Protein AF-0000000087791795 (afdb_homodimer)

InterPro domains:
  IPR029010 ThuA-like domain [PF06283] (8-247)
  IPR029062 Class I glutamine amidotransferase-like [G3DSA:3.40.50.880] (2-251)
  IPR029062 Class I glutamine amidotransferase-like [SSF52317] (6-250)

Organism: NCBI:txid1960156

Nearest PDB structures (foldseek):
  1t0b-assembly2_E  TM=9.431E-01  e=1.226E-26  Geobacillus stearothermophilus
  3nva-assembly1_A  TM=4.787E-01  e=1.643E-03  Saccharolobus solfataricus
  4lda-assembly8_H  TM=5.177E-01  e=7.058E-01  Pseudomonas aeruginosa PAO1
  5b3j-assembly2_B  TM=4.449E-01  e=7.588E+00  Xenopus laevis
  1t0b-assembly2_E  TM=9.426E-01  e=1.366E-26  Geobacillus stearothermophilus

Solvent-accessible surface area (backbone atoms only — not comparable to full-atom values): 25052 Å² total; per-residue (Å²): 125,84,81,70,76,51,46,28,32,38,24,33,22,58,67,65,82,77,38,46,50,90,78,30,74,63,40,66,34,39,48,48,23,50,49,41,33,61,74,32,68,64,51,26,46,48,44,72,38,29,49,84,36,77,73,43,50,56,48,70,74,60,54,72,71,37,33,30,40,33,35,41,37,73,88,58,36,82,69,56,49,70,66,53,21,48,44,52,25,46,39,20,23,70,70,31,27,7,37,32,41,26,30,54,15,42,62,20,55,45,40,25,55,53,58,70,30,70,35,32,28,30,28,7,30,40,75,53,88,79,40,34,51,34,39,36,32,59,32,30,66,84,40,69,47,30,61,94,58,70,66,48,73,45,69,56,33,65,46,58,21,32,29,45,34,61,55,66,43,38,39,59,40,27,28,35,37,28,73,90,81,64,36,28,25,83,35,20,35,29,40,61,33,45,52,59,46,42,84,82,54,45,65,35,76,38,100,74,36,48,22,66,63,25,41,9,29,34,42,42,36,40,74,54,53,66,82,46,72,44,70,71,35,67,68,52,44,50,36,52,49,30,39,52,31,46,28,53,72,67,101,126,84,84,71,76,49,47,28,32,37,24,33,23,56,67,64,83,77,38,43,51,91,80,30,73,62,40,68,35,41,48,47,23,50,50,41,32,62,74,32,68,65,51,26,45,47,43,73,36,30,50,84,38,76,74,42,50,57,48,70,73,61,53,70,72,36,34,31,39,33,35,42,37,71,88,57,34,82,70,56,49,71,68,52,22,48,43,52,25,48,37,21,23,71,69,32,27,8,38,32,41,27,31,54,14,41,62,20,56,44,40,24,57,53,58,68,31,70,35,31,30,30,29,6,31,41,76,50,89,81,39,34,50,36,40,36,32,58,32,31,65,84,40,68,47,32,62,94,58,69,66,48,73,44,70,56,34,65,46,57,20,32,29,43,34,62,56,66,44,40,39,61,41,27,27,34,37,28,74,89,82,64,36,28,26,83,35,20,35,31,40,58,32,46,50,57,46,42,85,82,52,44,64,35,78,38,100,74,36,48,21,64,63,26,41,9,29,35,42,44,36,41,75,54,51,64,81,45,70,44,71,72,36,67,68,54,44,50,37,52,49,30,40,51,30,47,29,53,71,68,103

Foldseek 3Di:
DPPPQAAEEEEEEQQDPPQDCVQVVPAPSVLLQVLLCVVCVRSYHYDYFHCPDDLRRDDLVVLVVHQEYEYEYDDCQVVNDLVRLVSLLCCQAPVQREYEYEAQSLCHSNNCSNQVWRQDQPVDKDQDVQAFKKWKQFPCCPDLLNDPHHTDIDGHWIDGADPTRGPPFPDQGMKIATPVVGGIDSQKTKHAHHPQFQPPDDDDDDPPDDRGGGSFIYIYGHTDDSHDNQSVDPNNSSSVNSSSCVRSVND/DPPPQAAEEEEEEQQDPPQDCVQVVPAPSVLLQVLLCVVCVRSYHYDYFHCPDDLRRDDLVVLVVHQEYEYEYDDCQVVNDLVRLVSLLCCQAPVQREYEYEANSLCHSNNCSNQVWRQDLPVDKDQDVQAFKKWKQFPDCPDLLNDPHHTDIDGHWIDGADPTRGPPFPDQGMKIATVVVGGIDSQKTKHAHHPFFQPPDDDDDDPDDDRGGGSFIYIYGHTDDSHDNQSVDPNNSSSVNSSSCVRSVND

pLDDT: mean 95.12, std 8.07, range [33.69, 98.94]

Sequence (502 aa):
MQNQSPIRVLVWDENPAHAPKTLYPTSLNGAIAGALNSLGQGKIVADVANLDDENQGITAEKLKNYDVLLWWGHARHDEVNDEIAQIVKNAVHNDGLGFIPLHSGHYSKTYAAVLEATGHLKGGWREIEGFEREEITVCAPKHPIAEGIEDFVLETEEMYGSPFGAPPFQTLVFQSYFPHGGEYFPCGFTVTVGRGIDAEFTSGGGKGANQGEGAGRVFYFRPGHETVGTYFHPTVQKIIVNAVNWCARRAMQNQSPIRVLVWDENPAHAPKTLYPTSLNGAIAGALNSLGQGKIVADVANLDDENQGITAEKLKNYDVLLWWGHARHDEVNDEIAQIVKNAVHNDGLGFIPLHSGHYSKTYAAVLEATGHLKGGWREIEGFEREEITVCAPKHPIAEGIEDFVLETEEMYGSPFGAPPFQTLVFQSYFPHGGEYFPCGFTVTVGRGIDAEFTSGGGKGANQGEGAGRVFYFRPGHETVGTYFHPTVQKIIVNAVNWCARRA

Structure (mmCIF, N/CA/C/O backbone):
data_AF-0000000087791795-model_v1
#
loop_
_entity.id
_entity.type
_entity.pdbx_description
1 polymer 'Trehalose utilization protein'
#
loop_
_atom_site.group_PDB
_atom_site.id
_atom_site.type_symbol
_atom_site.label_atom_id
_atom_site.label_alt_id
_atom_site.label_comp_id
_atom_site.label_asym_id
_atom_site.label_entity_id
_atom_site.label_seq_id
_atom_site.pdbx_PDB_ins_code
_atom_site.Cartn_x
_atom_site.Cartn_y
_atom_site.Cartn_z
_atom_site.occupancy
_atom_site.B_iso_or_equiv
_atom_site.auth_seq_id
_atom_site.auth_comp_id
_atom_site.auth_asym_id
_atom_site.auth_atom_id
_atom_site.pdbx_PDB_model_num
ATOM 1 N N . MET A 1 1 ? -30.312 25.609 -0.42 1 33.91 1 MET A N 1
ATOM 2 C CA . MET A 1 1 ? -29.031 24.906 -0.382 1 33.91 1 MET A CA 1
ATOM 3 C C . MET A 1 1 ? -28.547 24.734 1.054 1 33.91 1 MET A C 1
ATOM 5 O O . MET A 1 1 ? -28.359 25.719 1.775 1 33.91 1 MET A O 1
ATOM 9 N N . GLN A 1 2 ? -28.969 23.859 1.862 1 41.34 2 GLN A N 1
ATOM 10 C CA . GLN A 1 2 ? -28.922 23.844 3.32 1 41.34 2 GLN A CA 1
ATOM 11 C C . GLN A 1 2 ? -27.547 24.25 3.826 1 41.34 2 GLN A C 1
ATOM 13 O O . GLN A 1 2 ? -26.531 23.812 3.289 1 41.34 2 GLN A O 1
ATOM 18 N N . ASN A 1 3 ? -27.312 25.438 4.324 1 50.28 3 ASN A N 1
ATOM 19 C CA . ASN A 1 3 ? -26.141 26.219 4.715 1 50.28 3 ASN A CA 1
ATOM 20 C C . ASN A 1 3 ? -25.188 25.422 5.598 1 50.28 3 ASN A C 1
ATOM 22 O O . ASN A 1 3 ? -25.375 25.359 6.816 1 50.28 3 ASN A O 1
ATOM 26 N N . GLN A 1 4 ? -24.641 24.266 5.102 1 72.94 4 GLN A N 1
ATOM 27 C CA . GLN A 1 4 ? -23.766 23.422 5.906 1 72.94 4 GLN A CA 1
ATOM 28 C C . GLN A 1 4 ? -22.609 24.219 6.496 1 72.94 4 GLN A C 1
ATOM 30 O O . GLN A 1 4 ? -22.062 25.094 5.832 1 72.94 4 GLN A O 1
ATOM 35 N N . SER A 1 5 ? -22.484 24.281 7.848 1 90.94 5 SER A N 1
ATOM 36 C CA . SER A 1 5 ? -21.391 24.938 8.562 1 90.94 5 SER A CA 1
ATOM 37 C C . SER A 1 5 ? -20.047 24.594 7.949 1 90.94 5 SER A C 1
ATOM 39 O O . SER A 1 5 ? -19.859 23.5 7.41 1 90.94 5 SER A O 1
ATOM 41 N N . PRO A 1 6 ? -19.234 25.594 7.797 1 97.38 6 PRO A N 1
ATOM 42 C CA . PRO A 1 6 ? -17.906 25.328 7.223 1 97.38 6 PRO A CA 1
ATOM 43 C C . PRO A 1 6 ? -17.156 24.234 7.949 1 97.38 6 PRO A C 1
ATOM 45 O O . PRO A 1 6 ? -17.406 23.984 9.133 1 97.38 6 PRO A O 1
ATOM 48 N N . ILE A 1 7 ? -16.328 23.547 7.195 1 98.69 7 ILE A N 1
ATOM 49 C CA . ILE A 1 7 ? -15.375 22.625 7.82 1 98.69 7 ILE A CA 1
ATOM 50 C C . ILE A 1 7 ? -14.312 23.422 8.578 1 98.69 7 ILE A C 1
ATOM 52 O O . ILE A 1 7 ? -13.648 24.281 8.008 1 98.69 7 ILE A O 1
ATOM 56 N N . ARG A 1 8 ? -14.211 23.156 9.828 1 98.88 8 ARG A N 1
ATOM 57 C CA . ARG A 1 8 ? -13.195 23.812 10.656 1 98.88 8 ARG A CA 1
ATOM 58 C C . ARG A 1 8 ? -11.93 22.969 10.742 1 98.88 8 ARG A C 1
ATOM 60 O O . ARG A 1 8 ? -11.984 21.797 11.148 1 98.88 8 ARG A O 1
ATOM 67 N N . VAL A 1 9 ? -10.805 23.594 10.352 1 98.94 9 VAL A N 1
ATOM 68 C CA . VAL A 1 9 ? -9.539 22.875 10.273 1 98.94 9 VAL A CA 1
ATOM 69 C C . VAL A 1 9 ? -8.516 23.531 11.203 1 98.94 9 VAL A C 1
ATOM 71 O O . VAL A 1 9 ? -8.43 24.75 11.281 1 98.94 9 VAL A O 1
ATOM 74 N N . LEU A 1 10 ? -7.836 22.719 11.961 1 98.94 10 LEU A N 1
ATOM 75 C CA . LEU A 1 10 ? -6.668 23.188 12.711 1 98.94 10 LEU A CA 1
ATOM 76 C C . LEU A 1 10 ? -5.383 22.656 12.086 1 98.94 10 LEU A C 1
ATOM 78 O O . LEU A 1 10 ? -5.215 21.438 11.938 1 98.94 10 LEU A O 1
ATOM 82 N N . VAL A 1 11 ? -4.52 23.562 11.672 1 98.81 11 VAL A N 1
ATOM 83 C CA . VAL A 1 11 ? -3.217 23.172 11.141 1 98.81 11 VAL A CA 1
ATOM 84 C C . VAL A 1 11 ? -2.154 23.344 12.227 1 98.81 11 VAL A C 1
ATOM 86 O O . VAL A 1 11 ? -1.752 24.469 12.547 1 98.81 11 VAL A O 1
ATOM 89 N N . TRP A 1 12 ? -1.739 22.172 12.766 1 98.38 12 TRP A N 1
ATOM 90 C CA . TRP A 1 12 ? -0.792 22.078 13.875 1 98.38 12 TRP A CA 1
ATOM 91 C C . TRP A 1 12 ? 0.621 21.812 13.359 1 98.38 12 TRP A C 1
ATOM 93 O O . TRP A 1 12 ? 0.815 21.031 12.43 1 98.38 12 TRP A O 1
ATOM 103 N N . ASP A 1 13 ? 1.571 22.531 13.891 1 95 13 ASP A N 1
ATOM 104 C CA . ASP A 1 13 ? 2.934 22.438 13.383 1 95 13 ASP A CA 1
ATOM 105 C C . ASP A 1 13 ? 3.957 22.547 14.508 1 95 13 ASP A C 1
ATOM 107 O O . ASP A 1 13 ? 3.658 23.094 15.57 1 95 13 ASP A O 1
ATOM 111 N N . GLU A 1 14 ? 5.152 22 14.273 1 93.38 14 GLU A N 1
ATOM 112 C CA . GLU A 1 14 ? 6.207 22.062 15.273 1 93.38 14 GLU A CA 1
ATOM 113 C C . GLU A 1 14 ? 6.879 23.438 15.289 1 93.38 14 GLU A C 1
ATOM 115 O O . GLU A 1 14 ? 7.625 23.75 16.219 1 93.38 14 GLU A O 1
ATOM 120 N N . ASN A 1 15 ? 6.52 24.297 14.297 1 88.5 15 ASN A N 1
ATOM 121 C CA . ASN A 1 15 ? 7.18 25.578 14.094 1 88.5 15 ASN A CA 1
ATOM 122 C C . ASN A 1 15 ? 8.68 25.422 13.883 1 88.5 15 ASN A C 1
ATOM 124 O O . ASN A 1 15 ? 9.484 25.938 14.664 1 88.5 15 ASN A O 1
ATOM 128 N N . PRO A 1 16 ? 8.945 24.797 12.727 1 86.69 16 PRO A N 1
ATOM 129 C CA . PRO A 1 16 ? 10.352 24.438 12.516 1 86.69 16 PRO A CA 1
ATOM 130 C C . PRO A 1 16 ? 11.25 25.656 12.359 1 86.69 16 PRO A C 1
ATOM 132 O O . PRO A 1 16 ? 11.008 26.5 11.492 1 86.69 16 PRO A O 1
ATOM 135 N N . ALA A 1 17 ? 12.289 25.688 13.086 1 81.38 17 ALA A N 1
ATOM 136 C CA . ALA A 1 17 ? 13.242 26.797 13.055 1 81.38 17 ALA A CA 1
ATOM 137 C C . ALA A 1 17 ? 13.969 26.859 11.719 1 81.38 17 ALA A C 1
ATOM 139 O O . ALA A 1 17 ? 14.367 27.938 11.266 1 81.38 17 ALA A O 1
ATOM 140 N N . HIS A 1 18 ? 14.055 25.781 11.055 1 80.88 18 HIS A N 1
ATOM 141 C CA . HIS A 1 18 ? 14.867 25.703 9.852 1 80.88 18 HIS A CA 1
ATOM 142 C C . HIS A 1 18 ? 14.039 26 8.602 1 80.88 18 HIS A C 1
ATOM 144 O O . HIS A 1 18 ? 14.57 26.031 7.492 1 80.88 18 HIS A O 1
ATOM 150 N N . ALA A 1 19 ? 12.789 26.234 8.812 1 85.5 19 ALA A N 1
ATOM 151 C CA . ALA A 1 19 ? 12.008 26.688 7.66 1 85.5 19 ALA A CA 1
ATOM 152 C C . ALA A 1 19 ? 12.375 28.125 7.289 1 85.5 19 ALA A C 1
ATOM 154 O O . ALA A 1 19 ? 12.211 29.031 8.094 1 85.5 19 ALA A O 1
ATOM 155 N N . PRO A 1 20 ? 12.844 28.266 6.047 1 88.88 20 PRO A N 1
ATOM 156 C CA . PRO A 1 20 ? 13.227 29.625 5.676 1 88.88 20 PRO A CA 1
ATOM 157 C C . PRO A 1 20 ? 12.047 30.594 5.672 1 88.88 20 PRO A C 1
ATOM 159 O O . PRO A 1 20 ? 11.047 30.344 4.992 1 88.88 20 PRO A O 1
ATOM 162 N N . LYS A 1 21 ? 12.234 31.672 6.262 1 90.94 21 LYS A N 1
ATOM 163 C CA . LYS A 1 21 ? 11.164 32.656 6.348 1 90.94 21 LYS A CA 1
ATOM 164 C C . LYS A 1 21 ? 10.922 33.312 4.996 1 90.94 21 LYS A C 1
ATOM 166 O O . LYS A 1 21 ? 9.828 33.812 4.73 1 90.94 21 LYS A O 1
ATOM 171 N N . THR A 1 22 ? 11.922 33.281 4.145 1 93.56 22 THR A N 1
ATOM 172 C CA . THR A 1 22 ?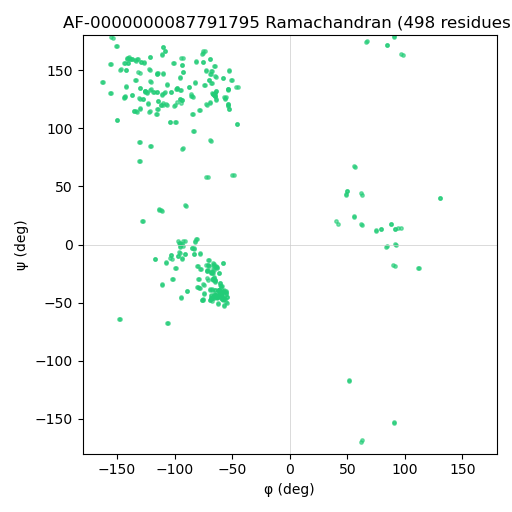 11.766 33.812 2.789 1 93.56 22 THR A CA 1
ATOM 173 C C . THR A 1 22 ? 10.781 32.969 1.994 1 93.56 22 THR A C 1
ATOM 175 O O . THR A 1 22 ? 10.078 33.469 1.117 1 93.56 22 THR A O 1
ATOM 178 N N . LEU A 1 23 ? 10.758 31.75 2.367 1 93.25 23 LEU A N 1
ATOM 179 C CA . LEU A 1 23 ? 9.859 30.812 1.692 1 93.25 23 LEU A CA 1
ATOM 180 C C . LEU A 1 23 ? 8.539 30.703 2.445 1 93.25 23 LEU A C 1
ATOM 182 O O . LEU A 1 23 ? 7.469 30.781 1.844 1 93.25 23 LEU A O 1
ATOM 186 N N . TYR A 1 24 ? 8.703 30.578 3.736 1 94.88 24 TYR A N 1
ATOM 187 C CA . TYR A 1 24 ? 7.543 30.453 4.605 1 94.88 24 TYR A CA 1
ATOM 188 C C . TYR A 1 24 ? 7.516 31.562 5.648 1 94.88 24 TYR A C 1
ATOM 190 O O . TYR A 1 24 ? 7.82 31.328 6.82 1 94.88 24 TYR A O 1
ATOM 198 N N . PRO A 1 25 ? 6.988 32.656 5.281 1 93.12 25 PRO A N 1
ATOM 199 C CA . PRO A 1 25 ? 7.012 33.781 6.211 1 93.12 25 PRO A CA 1
ATOM 200 C C . PRO A 1 25 ? 6.152 33.562 7.449 1 93.12 25 PRO A C 1
ATOM 202 O O . PRO A 1 25 ? 6.445 34.094 8.516 1 93.12 25 PRO A O 1
ATOM 205 N N . THR A 1 26 ? 5.109 32.812 7.332 1 92 26 THR A N 1
ATOM 206 C CA . THR A 1 26 ? 4.23 32.5 8.453 1 92 26 THR A CA 1
ATOM 207 C C . THR A 1 26 ? 4.293 31.031 8.805 1 92 26 THR A C 1
ATOM 209 O O . THR A 1 26 ? 3.277 30.438 9.172 1 92 26 THR A O 1
ATOM 212 N N . SER A 1 27 ? 5.469 30.359 8.555 1 92.62 27 SER A N 1
ATOM 213 C CA . SER A 1 27 ? 5.723 28.953 8.781 1 92.62 27 SER A CA 1
ATOM 214 C C . SER A 1 27 ? 4.891 28.078 7.852 1 92.62 27 SER A C 1
ATOM 216 O O . SER A 1 27 ? 4.102 28.594 7.051 1 92.62 27 SER A O 1
ATOM 218 N N . LEU A 1 28 ? 5.141 26.797 7.922 1 95.81 28 LEU A N 1
ATOM 219 C CA . LEU A 1 28 ? 4.457 25.875 7.027 1 95.81 28 LEU A CA 1
ATOM 220 C C . LEU A 1 28 ? 2.955 25.859 7.293 1 95.81 28 LEU A C 1
ATOM 222 O O . LEU A 1 28 ? 2.154 25.875 6.355 1 95.81 28 LEU A O 1
ATOM 226 N N . ASN A 1 29 ? 2.609 25.828 8.57 1 96.31 29 ASN A N 1
ATOM 227 C CA . ASN A 1 29 ? 1.183 25.766 8.875 1 96.31 29 ASN A CA 1
ATOM 228 C C . ASN A 1 29 ? 0.46 27.031 8.43 1 96.31 29 ASN A C 1
ATOM 230 O O . ASN A 1 29 ? -0.708 26.984 8.039 1 96.31 29 ASN A O 1
ATOM 234 N N . GLY A 1 30 ? 1.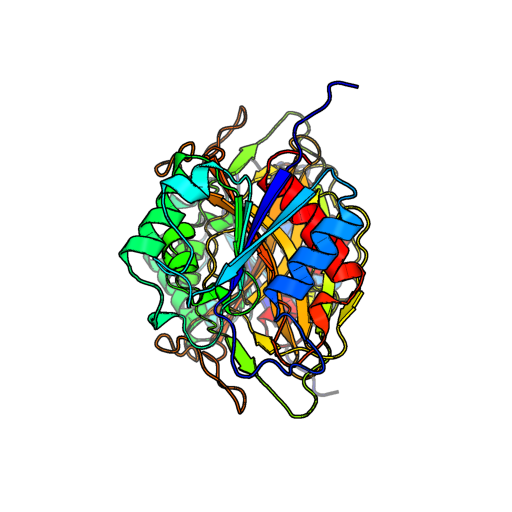128 28.203 8.445 1 96.75 30 GLY A N 1
ATOM 235 C CA . GLY A 1 30 ? 0.525 29.406 7.883 1 96.75 30 GLY A CA 1
ATOM 236 C C . GLY A 1 30 ? 0.253 29.297 6.395 1 96.75 30 GLY A C 1
ATOM 237 O O . GLY A 1 30 ? -0.804 29.703 5.918 1 96.75 30 GLY A O 1
ATOM 238 N N . ALA A 1 31 ? 1.257 28.781 5.672 1 97.31 31 ALA A N 1
ATOM 239 C CA . ALA A 1 31 ? 1.102 28.594 4.234 1 97.31 31 ALA A CA 1
ATOM 240 C C . ALA A 1 31 ? -0.053 27.641 3.93 1 97.31 31 ALA A C 1
ATOM 242 O O . ALA A 1 31 ? -0.872 27.906 3.049 1 97.31 31 ALA A O 1
ATOM 243 N N . ILE A 1 32 ? -0.182 26.578 4.68 1 98.56 32 ILE A N 1
ATOM 244 C CA . ILE A 1 32 ? -1.212 25.562 4.473 1 98.56 32 ILE A CA 1
ATOM 245 C C . ILE A 1 32 ? -2.582 26.141 4.82 1 98.56 32 ILE A C 1
ATOM 247 O O . ILE A 1 32 ? -3.527 26.016 4.035 1 98.56 32 ILE A O 1
ATOM 251 N N . ALA A 1 33 ? -2.654 26.781 5.961 1 98.75 33 ALA A N 1
ATOM 252 C CA . ALA A 1 33 ? -3.914 27.391 6.379 1 98.75 33 ALA A CA 1
ATOM 253 C C . ALA A 1 33 ? -4.355 28.469 5.395 1 98.75 33 ALA A C 1
ATOM 255 O O . ALA A 1 33 ? -5.543 28.578 5.074 1 98.75 33 ALA A O 1
ATOM 256 N N . GLY A 1 34 ? -3.379 29.266 4.984 1 98.56 34 GLY A N 1
ATOM 257 C CA . GLY A 1 34 ? -3.701 30.281 3.996 1 98.56 34 GLY A CA 1
ATOM 258 C C . GLY A 1 34 ? -4.305 29.703 2.729 1 98.56 34 GLY A C 1
ATOM 259 O O . GLY A 1 34 ? -5.301 30.219 2.219 1 98.56 34 GLY A O 1
ATOM 260 N N . ALA A 1 35 ? -3.713 28.672 2.197 1 98.69 35 ALA A N 1
ATOM 261 C CA . ALA A 1 35 ? -4.215 28.016 0.988 1 98.69 35 ALA A CA 1
ATOM 262 C C . ALA A 1 35 ? -5.609 27.453 1.212 1 98.69 35 ALA A C 1
ATOM 264 O O . ALA A 1 35 ? -6.492 27.594 0.362 1 98.69 35 ALA A O 1
ATOM 265 N N . LEU A 1 36 ? -5.824 26.781 2.381 1 98.88 36 LEU A N 1
ATOM 266 C CA . LEU A 1 36 ? -7.125 26.188 2.703 1 98.88 36 LEU A CA 1
ATOM 267 C C . LEU A 1 36 ? -8.203 27.281 2.773 1 98.88 36 LEU A C 1
ATOM 269 O O . LEU A 1 36 ? -9.305 27.094 2.264 1 98.88 36 LEU A O 1
ATOM 273 N N . ASN A 1 37 ? -7.871 28.375 3.393 1 98.75 37 ASN A N 1
ATOM 274 C CA . ASN A 1 37 ? -8.828 29.469 3.512 1 98.75 37 ASN A CA 1
ATOM 275 C C . ASN A 1 37 ? -9.148 30.078 2.15 1 98.75 37 ASN A C 1
ATOM 277 O O . ASN A 1 37 ? -10.312 30.375 1.858 1 98.75 37 ASN A O 1
ATOM 281 N N . SER A 1 38 ? -8.133 30.25 1.352 1 98.5 38 SER A N 1
ATOM 282 C CA . SER A 1 38 ? -8.32 30.844 0.029 1 98.5 38 SER A CA 1
ATOM 283 C C . SER A 1 38 ? -9.117 29.906 -0.88 1 98.5 38 SER A C 1
ATOM 285 O O . SER A 1 38 ? -10.117 30.312 -1.471 1 98.5 38 SER A O 1
ATOM 287 N N . LEU A 1 39 ? -8.766 28.688 -0.947 1 98.19 39 LEU A N 1
ATOM 288 C CA . LEU A 1 39 ? -9.375 27.734 -1.867 1 98.19 39 LEU A CA 1
ATOM 289 C C . LEU A 1 39 ? -10.719 27.25 -1.335 1 98.19 39 LEU A C 1
ATOM 291 O O . LEU A 1 39 ? -11.586 26.844 -2.111 1 98.19 39 LEU A O 1
ATOM 295 N N . GLY A 1 40 ? -10.836 27.234 -0.005 1 97.44 40 GLY A N 1
ATOM 296 C CA . GLY A 1 40 ? -12.07 26.797 0.614 1 97.44 40 GLY A CA 1
ATOM 297 C C . GLY A 1 40 ? -13.211 27.781 0.447 1 97.44 40 GLY A C 1
ATOM 298 O O . GLY A 1 40 ? -14.383 27.406 0.588 1 97.44 40 GLY A O 1
ATOM 299 N N . GLN A 1 41 ? -12.906 29.016 0.2 1 96.12 41 GLN A N 1
ATOM 300 C CA . GLN A 1 41 ? -13.883 30.062 -0.099 1 96.12 41 GLN A CA 1
ATOM 301 C C . GLN A 1 41 ? -15.016 30.062 0.925 1 96.12 41 GLN A C 1
ATOM 303 O O . GLN A 1 41 ? -16.188 30.078 0.559 1 96.12 41 GLN A O 1
ATOM 308 N N . GLY A 1 42 ? -14.664 29.922 2.139 1 95.44 42 GLY A N 1
ATOM 309 C CA . GLY A 1 42 ? -15.633 30 3.221 1 95.44 42 GLY A CA 1
ATOM 310 C C . GLY A 1 42 ? -16.219 28.656 3.588 1 95.44 42 GLY A C 1
ATOM 311 O O . GLY A 1 42 ? -16.828 28.5 4.645 1 95.44 42 GLY A O 1
ATOM 312 N N . LYS A 1 43 ? -16.109 27.75 2.754 1 97.31 43 LYS A N 1
ATOM 313 C CA . LYS A 1 43 ? -16.578 26.391 3.059 1 97.31 43 LYS A CA 1
ATOM 314 C C . LYS A 1 43 ? -15.594 25.656 3.961 1 97.31 43 LYS A C 1
ATOM 316 O O . LYS A 1 43 ? -15.938 24.641 4.57 1 97.31 43 LYS A O 1
ATOM 321 N N . ILE A 1 44 ? -14.344 26.094 3.984 1 98.69 44 ILE A N 1
ATOM 322 C CA . ILE A 1 44 ? -13.281 25.656 4.883 1 98.69 44 ILE A CA 1
ATOM 323 C C . ILE A 1 44 ? -12.703 26.859 5.625 1 98.69 44 ILE A C 1
ATOM 325 O O . ILE A 1 44 ? -12.438 27.906 5.016 1 98.69 44 ILE A O 1
ATOM 329 N N . VAL A 1 45 ? -12.594 26.75 6.891 1 98.75 45 VAL A N 1
ATOM 330 C CA . VAL A 1 45 ? -11.938 27.75 7.727 1 98.75 45 VAL A CA 1
ATOM 331 C C . VAL A 1 45 ? -10.812 27.109 8.531 1 98.75 45 VAL A C 1
ATOM 333 O O . VAL A 1 45 ? -11.055 26.188 9.32 1 98.75 45 VAL A O 1
ATOM 336 N N . ALA A 1 46 ? -9.617 27.641 8.305 1 98.81 46 ALA A N 1
ATOM 337 C CA . ALA A 1 46 ? -8.445 27 8.906 1 98.81 46 ALA A CA 1
ATOM 338 C C . ALA A 1 46 ? -7.738 27.953 9.867 1 98.81 46 ALA A C 1
ATOM 340 O O . ALA A 1 46 ? -7.5 29.109 9.531 1 98.81 46 ALA A O 1
ATOM 341 N N . ASP A 1 47 ? -7.457 27.453 11.016 1 98.69 47 ASP A N 1
ATOM 342 C CA . ASP A 1 47 ? -6.633 28.109 12.023 1 98.69 47 ASP A CA 1
ATOM 343 C C . ASP A 1 47 ? -5.289 27.406 12.18 1 98.69 47 ASP A C 1
ATOM 345 O O . ASP A 1 47 ? -5.07 26.344 11.602 1 98.69 47 ASP A O 1
ATOM 349 N N . VAL A 1 48 ? -4.398 28.078 12.938 1 98.19 48 VAL A N 1
ATOM 350 C CA . VAL A 1 48 ? -3.076 27.484 13.133 1 98.19 48 VAL A CA 1
ATOM 351 C C . VAL A 1 48 ? -2.818 27.297 14.625 1 98.19 48 VAL A C 1
ATOM 353 O O . VAL A 1 48 ? -3.418 27.969 15.461 1 98.19 48 VAL A O 1
ATOM 356 N N . ALA A 1 49 ? -2.021 26.312 14.977 1 98.06 49 ALA A N 1
ATOM 357 C CA . ALA A 1 49 ? -1.46 26.078 16.297 1 98.06 49 ALA A CA 1
ATOM 358 C C . ALA A 1 49 ? -0.018 25.594 16.203 1 98.06 49 ALA A C 1
ATOM 360 O O . ALA A 1 49 ? 0.392 25.031 15.18 1 98.06 49 ALA A O 1
ATOM 361 N N . ASN A 1 50 ? 0.716 25.828 17.312 1 96.5 50 ASN A N 1
ATOM 362 C CA . ASN A 1 50 ? 2.125 25.453 17.328 1 96.5 50 ASN A CA 1
ATOM 363 C C . ASN A 1 50 ? 2.49 24.734 18.625 1 96.5 50 ASN A C 1
ATOM 365 O O . ASN A 1 50 ? 1.831 24.922 19.656 1 96.5 50 ASN A O 1
ATOM 369 N N . LEU A 1 51 ? 3.607 23.969 18.547 1 95.75 51 LEU A N 1
ATOM 370 C CA . LEU A 1 51 ? 4.129 23.281 19.703 1 95.75 51 LEU A CA 1
ATOM 371 C C . LEU A 1 51 ? 4.52 24.266 20.797 1 95.75 51 LEU A C 1
ATOM 373 O O . LEU A 1 51 ? 4.496 23.938 21.984 1 95.75 51 LEU A O 1
ATOM 377 N N . ASP A 1 52 ? 4.812 25.469 20.422 1 94.88 52 ASP A N 1
ATOM 378 C CA . ASP A 1 52 ? 5.285 26.484 21.359 1 94.88 52 ASP A CA 1
ATOM 379 C C . ASP A 1 52 ? 4.117 27.156 22.078 1 94.88 52 ASP A C 1
ATOM 381 O O . ASP A 1 52 ? 4.32 27.891 23.047 1 94.88 52 ASP A O 1
ATOM 385 N N . ASP A 1 53 ? 2.93 26.891 21.688 1 96.81 53 ASP A N 1
ATOM 386 C CA . ASP A 1 53 ? 1.749 27.484 22.312 1 96.81 53 ASP A CA 1
ATOM 387 C C . ASP A 1 53 ? 1.453 26.828 23.656 1 96.81 53 ASP A C 1
ATOM 389 O O . ASP A 1 53 ? 2.035 25.797 23.984 1 96.81 53 ASP A O 1
ATOM 393 N N . GLU A 1 54 ? 0.58 27.562 24.438 1 96.81 54 GLU A N 1
ATOM 394 C CA . GLU A 1 54 ? 0.089 26.953 25.672 1 96.81 54 GLU A CA 1
ATOM 395 C C . GLU A 1 54 ? -0.527 25.594 25.422 1 96.81 54 GLU A C 1
ATOM 397 O O . GLU A 1 54 ? -1.269 25.406 24.453 1 96.81 54 GLU A O 1
ATOM 402 N N . ASN A 1 55 ? -0.143 24.531 26.312 1 97.25 55 ASN A N 1
ATOM 403 C CA . ASN A 1 55 ? -0.58 23.156 26.141 1 97.25 55 ASN A CA 1
ATOM 404 C C . ASN A 1 55 ? -0.203 22.625 24.75 1 97.25 55 ASN A C 1
ATOM 406 O O . ASN A 1 55 ? -0.945 21.844 24.156 1 97.25 55 ASN A O 1
ATOM 410 N N . GLN A 1 56 ? 0.856 23.25 24.156 1 97.44 56 GLN A N 1
ATOM 411 C CA . GLN A 1 56 ? 1.374 22.906 22.828 1 97.44 56 GLN A CA 1
ATOM 412 C C . GLN A 1 56 ? 0.319 23.125 21.75 1 97.44 56 GLN A C 1
ATOM 414 O O . GLN A 1 56 ? 0.33 22.438 20.719 1 97.44 56 GLN A O 1
ATOM 419 N N . GLY A 1 57 ? -0.668 23.891 22.125 1 97.75 57 GLY A N 1
ATOM 420 C CA . GLY A 1 57 ? -1.682 24.312 21.172 1 97.75 57 GLY A CA 1
ATOM 421 C C . GLY A 1 57 ? -2.873 23.375 21.109 1 97.75 57 GLY A C 1
ATOM 422 O O . GLY A 1 57 ? -3.809 23.594 20.344 1 97.75 57 GLY A O 1
ATOM 423 N N . ILE A 1 58 ? -2.893 22.297 21.906 1 98.25 58 ILE A N 1
ATOM 424 C CA . ILE A 1 58 ? -3.91 21.25 21.812 1 98.25 58 ILE A CA 1
ATOM 425 C C . ILE A 1 58 ? -4.492 20.969 23.188 1 98.25 58 ILE A C 1
ATOM 427 O O . ILE A 1 58 ? -3.752 20.672 24.141 1 98.25 58 ILE A O 1
ATOM 431 N N . THR A 1 59 ? -5.805 21.062 23.312 1 98.19 59 THR A N 1
ATOM 432 C CA . THR A 1 59 ? -6.562 20.5 24.422 1 98.19 59 THR A CA 1
ATOM 433 C C . THR A 1 59 ? -7.766 19.703 23.922 1 98.19 59 THR A C 1
ATOM 435 O O . THR A 1 59 ? -8.203 19.891 22.781 1 98.19 59 THR A O 1
ATOM 438 N N . ALA A 1 60 ? -8.242 18.844 24.797 1 98.25 60 ALA A N 1
ATOM 439 C CA . ALA A 1 60 ? -9.43 18.078 24.422 1 98.25 60 ALA A CA 1
ATOM 440 C C . ALA A 1 60 ? -10.594 19 24.078 1 98.25 60 ALA A C 1
ATOM 442 O O . ALA A 1 60 ? -11.312 18.766 23.109 1 98.25 60 ALA A O 1
ATOM 443 N N . GLU A 1 61 ? -10.75 20.047 24.828 1 98.25 61 GLU A N 1
ATOM 444 C CA . GLU A 1 61 ? -11.828 21 24.609 1 98.25 61 GLU A CA 1
ATOM 445 C C . GLU A 1 61 ? -11.656 21.734 23.281 1 98.25 61 GLU A C 1
ATOM 447 O O . GLU A 1 61 ? -12.625 21.922 22.547 1 98.25 61 GLU A O 1
ATOM 452 N N . LYS A 1 62 ? -10.484 22.141 23.031 1 98.38 62 LYS A N 1
ATOM 453 C CA . LYS A 1 62 ? -10.211 22.859 21.781 1 98.38 62 LYS A CA 1
ATOM 454 C C . LYS A 1 62 ? -10.523 22 20.562 1 98.38 62 LYS A C 1
ATOM 456 O O . LYS A 1 62 ? -11.133 22.469 19.609 1 98.38 62 LYS A O 1
ATOM 461 N N . LEU A 1 63 ? -10.141 20.75 20.594 1 98.69 63 LEU A N 1
ATOM 462 C CA . LEU A 1 63 ? -10.273 19.875 19.438 1 98.69 63 LEU A CA 1
ATOM 463 C C . LEU A 1 63 ? -11.742 19.625 19.109 1 98.69 63 LEU A C 1
ATOM 465 O O . LEU A 1 63 ? -12.078 19.281 17.969 1 98.69 63 LEU A O 1
ATOM 469 N N . LYS A 1 64 ? -12.633 19.812 20.047 1 98.12 64 LYS A N 1
ATOM 470 C CA . LYS A 1 64 ? -14.062 19.625 19.812 1 98.12 64 LYS A CA 1
ATOM 471 C C . LYS A 1 64 ? -14.602 20.672 18.844 1 98.12 64 LYS A C 1
ATOM 473 O O . LYS A 1 64 ? -15.688 20.484 18.266 1 98.12 64 LYS A O 1
ATOM 478 N N . ASN A 1 65 ? -13.867 21.703 18.641 1 98.06 65 ASN A N 1
ATOM 479 C CA . ASN A 1 65 ? -14.305 22.797 17.781 1 98.06 65 ASN A CA 1
ATOM 480 C C . ASN A 1 65 ? -13.828 22.609 16.344 1 98.06 65 ASN A C 1
ATOM 482 O O . ASN A 1 65 ? -14.062 23.453 15.484 1 98.06 65 ASN A O 1
ATOM 486 N N . TYR A 1 66 ? -13.18 21.516 16.062 1 98.81 66 TYR A N 1
ATOM 487 C CA . TYR A 1 66 ? -12.617 21.312 14.727 1 98.81 66 TYR A CA 1
ATOM 488 C C . TYR A 1 66 ? -13.086 19.984 14.133 1 98.81 66 TYR A C 1
ATOM 490 O O . TYR A 1 66 ? -13.445 19.062 14.867 1 98.81 66 TYR A O 1
ATOM 498 N N . ASP A 1 67 ? -13.055 19.891 12.789 1 98.81 67 ASP A N 1
ATOM 499 C CA . ASP A 1 67 ? -13.453 18.703 12.047 1 98.81 67 ASP A CA 1
ATOM 500 C C . ASP A 1 67 ? -12.234 17.922 11.57 1 98.81 67 ASP A C 1
ATOM 502 O O . ASP A 1 67 ? -12.312 16.703 11.398 1 98.81 67 ASP A O 1
ATOM 506 N N . VAL A 1 68 ? -11.18 18.641 11.336 1 98.94 68 VAL A N 1
ATOM 507 C CA . VAL A 1 68 ? -9.961 18.016 10.82 1 98.94 68 VAL A CA 1
ATOM 508 C C . VAL A 1 68 ? -8.734 18.656 11.461 1 98.94 68 VAL A C 1
ATOM 510 O O . VAL A 1 68 ? -8.672 19.875 11.617 1 98.94 68 VAL A O 1
ATOM 513 N N . LEU A 1 69 ? -7.805 17.828 11.859 1 98.94 69 LEU A N 1
ATOM 514 C CA . LEU A 1 69 ? -6.496 18.25 12.352 1 98.94 69 LEU A CA 1
ATOM 515 C C . LEU A 1 69 ? -5.395 17.844 11.375 1 98.94 69 LEU A C 1
ATOM 517 O O . LEU A 1 69 ? -5.27 16.672 11.023 1 98.94 69 LEU A O 1
ATOM 521 N N . LEU A 1 70 ? -4.672 18.812 10.867 1 98.88 70 LEU A N 1
ATOM 522 C CA . LEU A 1 70 ? -3.432 18.531 10.156 1 98.88 70 LEU A CA 1
ATOM 523 C C . LEU A 1 70 ? -2.23 18.656 11.086 1 98.88 70 LEU A C 1
ATOM 525 O O . LEU A 1 70 ? -2.195 19.547 11.945 1 98.88 70 LEU A O 1
ATOM 529 N N . TRP A 1 71 ? -1.246 17.797 10.883 1 98.19 71 TRP A N 1
ATOM 530 C CA . TRP A 1 71 ? -0.028 17.812 11.68 1 98.19 71 TRP A CA 1
ATOM 531 C C . TRP A 1 71 ? 1.211 17.797 10.797 1 98.19 71 TRP A C 1
ATOM 533 O O . TRP A 1 71 ? 1.403 16.875 10 1 98.19 71 TRP A O 1
ATOM 543 N N . TRP A 1 72 ? 1.983 18.797 10.852 1 96.81 72 TRP A N 1
ATOM 544 C CA . TRP A 1 72 ? 3.314 18.828 10.258 1 96.81 72 TRP A CA 1
ATOM 545 C C . TRP A 1 72 ? 4.395 18.828 11.328 1 96.81 72 TRP A C 1
ATOM 547 O O . TRP A 1 72 ? 4.395 19.688 12.211 1 96.81 72 TRP A O 1
ATOM 557 N N . GLY A 1 73 ? 5.309 17.828 11.367 1 93.88 73 GLY A N 1
ATOM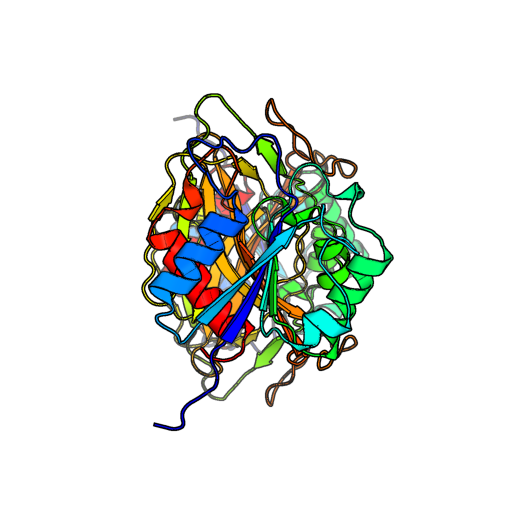 558 C CA . GLY A 1 73 ? 6.457 17.75 12.258 1 93.88 73 GLY A CA 1
ATOM 559 C C . GLY A 1 73 ? 7.703 17.219 11.57 1 93.88 73 GLY A C 1
ATOM 560 O O . GLY A 1 73 ? 7.617 16.594 10.508 1 93.88 73 GLY A O 1
ATOM 561 N N . HIS A 1 74 ? 8.867 17.5 12.219 1 91.81 74 HIS A N 1
ATOM 562 C CA . HIS A 1 74 ? 10.117 17.016 11.641 1 91.81 74 HIS A CA 1
ATOM 563 C C . HIS A 1 74 ? 11.141 16.672 12.719 1 91.81 74 HIS A C 1
ATOM 565 O O . HIS A 1 74 ? 11.422 15.5 12.969 1 91.81 74 HIS A O 1
ATOM 571 N N . ALA A 1 75 ? 11.602 17.641 13.492 1 90.31 75 ALA A N 1
ATOM 572 C CA . ALA A 1 75 ? 12.734 17.453 14.398 1 90.31 75 ALA A CA 1
ATOM 573 C C . ALA A 1 75 ? 12.281 17.406 15.852 1 90.31 75 ALA A C 1
ATOM 575 O O . ALA A 1 75 ? 13.016 16.953 16.734 1 90.31 75 ALA A O 1
ATOM 576 N N . ARG A 1 76 ? 11.102 17.828 16.109 1 93.69 76 ARG A N 1
ATOM 577 C CA . ARG A 1 76 ? 10.664 18 17.5 1 93.69 76 ARG A CA 1
ATOM 578 C C . ARG A 1 76 ? 9.594 16.969 17.875 1 93.69 76 ARG A C 1
ATOM 580 O O . ARG A 1 76 ? 8.711 17.266 18.672 1 93.69 76 ARG A O 1
ATOM 587 N N . HIS A 1 77 ? 9.617 15.828 17.266 1 91.62 77 HIS A N 1
ATOM 588 C CA . HIS A 1 77 ? 8.633 14.781 17.516 1 91.62 77 HIS A CA 1
ATOM 589 C C . HIS A 1 77 ? 8.609 14.391 18.984 1 91.62 77 HIS A C 1
ATOM 591 O O . HIS A 1 77 ? 7.539 14.211 19.578 1 91.62 77 HIS A O 1
ATOM 597 N N . ASP A 1 78 ? 9.727 14.336 19.562 1 91.88 78 ASP A N 1
ATOM 598 C CA . ASP A 1 78 ? 9.875 13.867 20.938 1 91.88 78 ASP A CA 1
ATOM 599 C C . ASP A 1 78 ? 9.344 14.906 21.922 1 91.88 78 ASP A C 1
ATOM 601 O O . ASP A 1 78 ? 9.117 14.594 23.094 1 91.88 78 ASP A O 1
ATOM 605 N N . GLU A 1 79 ? 9.203 16.078 21.469 1 94.81 79 GLU A N 1
ATOM 606 C CA . GLU A 1 79 ? 8.75 17.156 22.359 1 94.81 79 GLU A CA 1
ATOM 607 C C . GLU A 1 79 ? 7.234 17.109 22.547 1 94.81 79 GLU A C 1
ATOM 609 O O . GLU A 1 79 ? 6.699 17.734 23.469 1 94.81 79 GLU A O 1
ATOM 614 N N . VAL A 1 80 ? 6.539 16.438 21.672 1 95.81 80 VAL A N 1
ATOM 615 C CA . VAL A 1 80 ? 5.098 16.297 21.859 1 95.81 80 VAL A CA 1
ATOM 616 C C . VAL A 1 80 ? 4.824 15.5 23.141 1 95.81 80 VAL A C 1
ATOM 618 O O . VAL A 1 80 ? 5.324 14.383 23.297 1 95.81 80 VAL A O 1
ATOM 621 N N . ASN A 1 81 ? 4.074 16.062 23.984 1 96.06 81 ASN A N 1
ATOM 622 C CA . ASN A 1 81 ? 3.729 15.352 25.219 1 96.06 81 ASN A CA 1
ATOM 623 C C . ASN A 1 81 ? 2.904 14.102 24.938 1 96.06 81 ASN A C 1
ATOM 625 O O . ASN A 1 81 ? 2.012 14.117 24.094 1 96.06 81 ASN A O 1
ATOM 629 N N . ASP A 1 82 ? 3.176 13.086 25.781 1 97.19 82 ASP A N 1
ATOM 630 C CA . ASP A 1 82 ? 2.424 11.844 25.641 1 97.19 82 ASP A CA 1
ATOM 631 C C . ASP A 1 82 ? 0.931 12.07 25.859 1 97.19 82 ASP A C 1
ATOM 633 O O . ASP A 1 82 ? 0.095 11.477 25.172 1 97.19 82 ASP A O 1
ATOM 637 N N . GLU A 1 83 ? 0.664 12.906 26.797 1 97.5 83 GLU A N 1
ATOM 638 C CA . GLU A 1 83 ? -0.729 13.219 27.094 1 97.5 83 GLU A CA 1
ATOM 639 C C . GLU A 1 83 ? -1.42 13.867 25.906 1 97.5 83 GLU A C 1
ATOM 641 O O . GLU A 1 83 ? -2.59 13.594 25.625 1 97.5 83 GLU A O 1
ATOM 646 N N . ILE A 1 84 ? -0.713 14.703 25.25 1 97.81 84 ILE A N 1
ATOM 647 C CA . ILE A 1 84 ? -1.276 15.398 24.094 1 97.81 84 ILE A CA 1
ATOM 648 C C . ILE A 1 84 ? -1.505 14.398 22.953 1 97.81 84 ILE A C 1
ATOM 650 O O . ILE A 1 84 ? -2.537 14.445 22.281 1 97.81 84 ILE A O 1
ATOM 654 N N . ALA A 1 85 ? -0.579 13.562 22.719 1 98 85 ALA A N 1
ATOM 655 C CA . ALA A 1 85 ? -0.749 12.516 21.719 1 98 85 ALA A CA 1
ATOM 656 C C . ALA A 1 85 ? -2 11.688 22 1 98 85 ALA A C 1
ATOM 658 O O . ALA A 1 85 ? -2.744 11.352 21.062 1 98 85 ALA A O 1
ATOM 659 N N . GLN A 1 86 ? -2.254 11.383 23.25 1 98.38 86 GLN A N 1
ATOM 660 C CA . GLN A 1 86 ? -3.43 10.602 23.625 1 98.38 86 GLN A CA 1
ATOM 661 C C . GLN A 1 86 ? -4.711 11.406 23.422 1 98.38 86 GLN A C 1
ATOM 663 O O . GLN A 1 86 ? -5.746 10.844 23.047 1 98.38 86 GLN A O 1
ATOM 668 N N . ILE A 1 87 ? -4.633 12.648 23.719 1 98.75 87 ILE A N 1
ATOM 669 C CA . ILE A 1 87 ? -5.781 13.523 23.484 1 98.75 87 ILE A CA 1
ATOM 670 C C . ILE A 1 87 ? -6.156 13.492 22 1 98.75 87 ILE A C 1
ATOM 672 O O . ILE A 1 87 ? -7.328 13.352 21.656 1 98.75 87 ILE A O 1
ATOM 676 N N . VAL A 1 88 ? -5.176 13.617 21.156 1 98.81 88 VAL A N 1
ATOM 677 C CA . VAL A 1 88 ? -5.41 13.594 19.703 1 98.81 88 VAL A CA 1
ATOM 678 C C . VAL A 1 88 ? -5.965 12.227 19.297 1 98.81 88 VAL A C 1
ATOM 680 O O . VAL A 1 88 ? -6.941 12.148 18.547 1 98.81 88 VAL A O 1
ATOM 683 N N . LYS A 1 89 ? -5.363 11.172 19.797 1 98.81 89 LYS A N 1
ATOM 684 C CA . LYS A 1 89 ? -5.852 9.828 19.5 1 98.81 89 LYS A CA 1
ATOM 685 C C . LYS A 1 89 ? -7.328 9.688 19.859 1 98.81 89 LYS A C 1
ATOM 687 O O . LYS A 1 89 ? -8.125 9.188 19.062 1 98.81 89 LYS A O 1
ATOM 692 N N . ASN A 1 90 ? -7.652 10.078 21.031 1 98.81 90 ASN A N 1
ATOM 693 C CA . ASN A 1 90 ? -9.031 9.961 21.5 1 98.81 90 ASN A CA 1
ATOM 694 C C . ASN A 1 90 ? -9.992 10.75 20.609 1 98.81 90 ASN A C 1
ATOM 696 O O . ASN A 1 90 ? -11.078 10.266 20.281 1 98.81 90 ASN A O 1
ATOM 700 N N . ALA A 1 91 ? -9.602 11.945 20.266 1 98.88 91 ALA A N 1
ATOM 701 C CA . ALA A 1 91 ? -10.438 12.781 19.406 1 98.88 91 ALA A CA 1
ATOM 702 C C . ALA A 1 91 ? -10.672 12.109 18.047 1 98.88 91 ALA A C 1
ATOM 704 O O . ALA A 1 91 ? -11.773 12.164 17.5 1 98.88 91 ALA A O 1
ATOM 705 N N . VAL A 1 92 ? -9.617 11.477 17.516 1 98.88 92 VAL A N 1
ATOM 706 C CA . VAL A 1 92 ? -9.719 10.828 16.203 1 98.88 92 VAL A CA 1
ATOM 707 C C . VAL A 1 92 ? -10.492 9.523 16.328 1 98.88 92 VAL A C 1
ATOM 709 O O . VAL A 1 92 ? -11.461 9.289 15.609 1 98.88 92 VAL A O 1
ATOM 712 N N . HIS A 1 93 ? -10.164 8.703 17.281 1 98.81 93 HIS A N 1
ATOM 713 C CA . HIS A 1 93 ? -10.68 7.344 17.422 1 98.81 93 HIS A CA 1
ATOM 714 C C . HIS A 1 93 ? -12.125 7.352 17.922 1 98.81 93 HIS A C 1
ATOM 716 O O . HIS A 1 93 ? -12.906 6.469 17.578 1 98.81 93 HIS A O 1
ATOM 722 N N . ASN A 1 94 ? -12.461 8.266 18.75 1 98.5 94 ASN A N 1
ATOM 723 C CA . ASN A 1 94 ? -13.742 8.188 19.438 1 98.5 94 ASN A CA 1
ATOM 724 C C . ASN A 1 94 ? -14.703 9.273 18.969 1 98.5 94 ASN A C 1
ATOM 726 O O . ASN A 1 94 ? -15.914 9.055 18.906 1 98.5 94 ASN A O 1
ATOM 730 N N . ASP A 1 95 ? -14.164 10.453 18.625 1 98.12 95 ASP A N 1
ATOM 731 C CA . ASP A 1 95 ? -15.047 11.586 18.359 1 98.12 95 ASP A CA 1
ATOM 732 C C . ASP A 1 95 ? -15.148 11.844 16.859 1 98.12 95 ASP A C 1
ATOM 734 O O . ASP A 1 95 ? -15.922 12.695 16.422 1 98.12 95 ASP A O 1
ATOM 738 N N . GLY A 1 96 ? -14.312 11.234 16.078 1 98.25 96 GLY A N 1
ATOM 739 C CA . GLY A 1 96 ? -14.445 11.312 14.633 1 98.25 96 GLY A CA 1
ATOM 740 C C . GLY A 1 96 ? -13.672 12.453 14.016 1 98.25 96 GLY A C 1
ATOM 741 O O . GLY A 1 96 ? -13.945 12.859 12.891 1 98.25 96 GLY A O 1
ATOM 742 N N . LEU A 1 97 ? -12.75 13.086 14.773 1 98.88 97 LEU A N 1
ATOM 743 C CA . LEU A 1 97 ? -11.852 14.086 14.211 1 98.88 97 LEU A CA 1
ATOM 744 C C . LEU A 1 97 ? -11.062 13.508 13.047 1 98.88 97 LEU A C 1
ATOM 746 O O . LEU A 1 97 ? -10.438 12.461 13.172 1 98.88 97 LEU A O 1
ATOM 750 N N . GLY A 1 98 ? -11.141 14.188 11.859 1 98.88 98 GLY A N 1
ATOM 751 C CA . GLY A 1 98 ? -10.234 13.82 10.789 1 98.88 98 GLY A CA 1
ATOM 752 C C . GLY A 1 98 ? -8.789 14.164 11.094 1 98.88 98 GLY A C 1
ATOM 753 O O . GLY A 1 98 ? -8.508 15.141 11.789 1 98.88 98 GLY A O 1
ATOM 754 N N . PHE A 1 99 ? -7.898 13.375 10.562 1 98.94 99 PHE A N 1
ATOM 755 C CA . PHE A 1 99 ? -6.484 13.562 10.867 1 98.94 99 PHE A CA 1
ATOM 756 C C . PHE A 1 99 ? -5.637 13.43 9.609 1 98.94 99 PHE A C 1
ATOM 758 O O . PHE A 1 99 ? -5.793 12.477 8.844 1 98.94 99 PHE A O 1
ATOM 765 N N . ILE A 1 100 ? -4.77 14.422 9.352 1 98.94 100 ILE A N 1
ATOM 766 C CA . ILE A 1 100 ? -3.918 14.43 8.172 1 98.94 100 ILE A CA 1
ATOM 767 C C . ILE A 1 100 ? -2.473 14.711 8.578 1 98.94 100 ILE A C 1
ATOM 769 O O . ILE A 1 100 ? -2.051 15.867 8.633 1 98.94 100 ILE A O 1
ATOM 773 N N . PRO A 1 101 ? -1.734 13.68 8.898 1 98.62 101 PRO A N 1
ATOM 774 C CA . PRO A 1 101 ? -0.293 13.867 9.078 1 98.62 101 PRO A CA 1
ATOM 775 C C . PRO A 1 101 ? 0.429 14.148 7.758 1 98.62 101 PRO A C 1
ATOM 777 O O . PRO A 1 101 ? 0.114 13.539 6.734 1 98.62 101 PRO A O 1
ATOM 780 N N . LEU A 1 102 ? 1.419 15.055 7.809 1 98.38 102 LEU A N 1
ATOM 781 C CA . LEU A 1 102 ? 2.135 15.5 6.617 1 98.38 102 LEU A CA 1
ATOM 782 C C . LEU A 1 102 ? 3.627 15.211 6.742 1 98.38 102 LEU A C 1
ATOM 784 O O . LEU A 1 102 ? 4.203 15.352 7.824 1 98.38 102 LEU A O 1
ATOM 788 N N . HIS A 1 103 ? 4.199 14.789 5.66 1 96.25 103 HIS A N 1
ATOM 789 C CA . HIS A 1 103 ? 5.637 14.633 5.48 1 96.25 103 HIS A CA 1
ATOM 790 C C . HIS A 1 103 ? 6.246 13.805 6.609 1 96.25 103 HIS A C 1
ATOM 792 O O . HIS A 1 103 ? 5.879 12.641 6.801 1 96.25 103 HIS A O 1
ATOM 798 N N . SER A 1 104 ? 7.16 14.391 7.445 1 94.62 104 SER A N 1
ATOM 799 C CA . SER A 1 104 ? 7.859 13.641 8.484 1 94.62 104 SER A CA 1
ATOM 800 C C . SER A 1 104 ? 6.992 13.492 9.734 1 94.62 104 SER A C 1
ATOM 802 O O . SER A 1 104 ? 7.426 12.906 10.734 1 94.62 104 SER A O 1
ATOM 804 N N . GLY A 1 105 ? 5.734 13.969 9.617 1 96 105 GLY A N 1
ATOM 805 C CA . GLY A 1 105 ? 4.797 13.734 10.703 1 96 105 GLY A CA 1
ATOM 806 C C . GLY A 1 105 ? 4.602 12.258 11.016 1 96 105 GLY A C 1
ATOM 807 O O . GLY A 1 105 ? 4.098 11.906 12.086 1 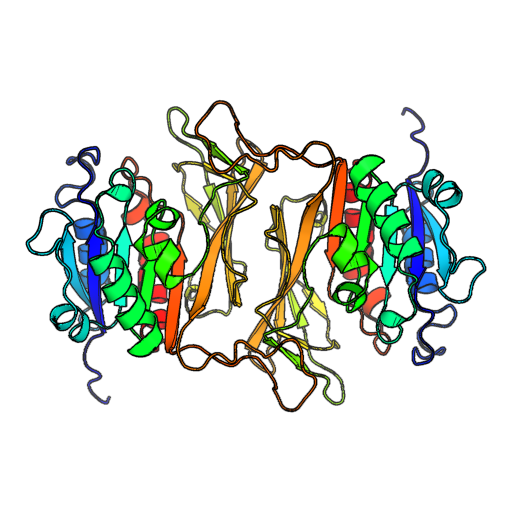96 105 GLY A O 1
ATOM 808 N N . HIS A 1 106 ? 5.012 11.406 10.117 1 95.12 106 HIS A N 1
ATOM 809 C CA . HIS A 1 106 ? 4.887 9.961 10.289 1 95.12 106 HIS A CA 1
ATOM 810 C C . HIS A 1 106 ? 5.711 9.477 11.469 1 95.12 106 HIS A C 1
ATOM 812 O O . HIS A 1 106 ? 5.461 8.383 12 1 95.12 106 HIS A O 1
ATOM 818 N N . TYR A 1 107 ? 6.676 10.195 11.93 1 93.81 107 TYR A N 1
ATOM 819 C CA . TYR A 1 107 ? 7.535 9.766 13.031 1 93.81 107 TYR A CA 1
ATOM 820 C C . TYR A 1 107 ? 7.047 10.32 14.359 1 93.81 107 TYR A C 1
ATOM 822 O O . TYR A 1 107 ? 7.664 10.094 15.398 1 93.81 107 TYR A O 1
ATOM 830 N N . SER A 1 108 ? 6.027 11.062 14.336 1 95.62 108 SER A N 1
ATOM 831 C CA . SER A 1 108 ? 5.547 11.75 15.531 1 95.62 108 SER A CA 1
ATOM 832 C C . SER A 1 108 ? 4.84 10.781 16.469 1 95.62 108 SER A C 1
ATOM 834 O O . SER A 1 108 ? 4.34 9.742 16.047 1 95.62 108 SER A O 1
ATOM 836 N N . LYS A 1 109 ? 4.793 11.164 17.781 1 96.12 109 LYS A N 1
ATOM 837 C CA . LYS A 1 109 ? 4.023 10.414 18.766 1 96.12 109 LYS A CA 1
ATOM 838 C C . LYS A 1 109 ? 2.543 10.375 18.406 1 96.12 109 LYS A C 1
ATOM 840 O O . LYS A 1 109 ? 1.866 9.375 18.641 1 96.12 109 LYS A O 1
ATOM 845 N N . THR A 1 110 ? 2.088 11.469 17.828 1 96.56 110 THR A N 1
ATOM 846 C CA . THR A 1 110 ? 0.68 11.562 17.453 1 96.56 110 THR A CA 1
ATOM 847 C C . THR A 1 110 ? 0.338 10.57 16.359 1 96.56 110 THR A C 1
ATOM 849 O O . THR A 1 110 ? -0.68 9.883 16.422 1 96.56 110 THR A O 1
ATOM 852 N N . TYR A 1 111 ? 1.182 10.5 15.328 1 97.38 111 TYR A N 1
ATOM 853 C CA . TYR A 1 111 ? 1.004 9.516 14.266 1 97.38 111 TYR A CA 1
ATOM 854 C C . TYR A 1 111 ? 0.974 8.102 14.836 1 97.38 111 TYR A C 1
ATOM 856 O O . TYR A 1 111 ? 0.053 7.332 14.555 1 97.38 111 TYR A O 1
ATOM 864 N N . ALA A 1 112 ? 1.972 7.762 15.609 1 97.56 112 ALA A N 1
ATOM 865 C CA . ALA A 1 112 ? 2.086 6.426 16.172 1 97.56 112 ALA A CA 1
ATOM 866 C C . ALA A 1 112 ? 0.868 6.086 17.031 1 97.56 112 ALA A C 1
ATOM 868 O O . ALA A 1 112 ? 0.349 4.969 16.969 1 97.56 112 ALA A O 1
ATOM 869 N N . ALA A 1 113 ? 0.426 7.047 17.812 1 97.94 113 ALA A N 1
ATOM 870 C CA . ALA A 1 113 ? -0.716 6.82 18.703 1 97.94 113 ALA A CA 1
ATOM 871 C C . ALA A 1 113 ? -1.996 6.605 17.891 1 97.94 113 ALA A C 1
ATOM 873 O O . ALA A 1 113 ? -2.768 5.688 18.188 1 97.94 113 ALA A O 1
ATOM 874 N N . VAL A 1 114 ? -2.232 7.41 16.891 1 98.5 114 VAL A N 1
ATOM 875 C CA . VAL A 1 114 ? -3.482 7.395 16.141 1 98.5 114 VAL A CA 1
ATOM 876 C C . VAL A 1 114 ? -3.518 6.172 15.219 1 98.5 114 VAL A C 1
ATOM 878 O O . VAL A 1 114 ? -4.543 5.496 15.125 1 98.5 114 VAL A O 1
ATOM 881 N N . LEU A 1 115 ? -2.402 5.875 14.586 1 98 115 LEU A N 1
ATOM 882 C CA . LEU A 1 115 ? -2.398 4.84 13.555 1 98 115 LEU A CA 1
ATOM 883 C C . LEU A 1 115 ? -1.921 3.51 14.125 1 98 115 LEU A C 1
ATOM 885 O O . LEU A 1 115 ? -2.039 2.473 13.469 1 98 115 LEU A O 1
ATOM 889 N N . GLU A 1 116 ? -1.405 3.559 15.344 1 95.81 116 GLU A N 1
ATOM 890 C CA . GLU A 1 116 ? -0.843 2.359 15.953 1 95.81 116 GLU A CA 1
ATOM 891 C C . GLU A 1 116 ? 0.128 1.658 15.008 1 95.81 116 GLU A C 1
ATOM 893 O O . GLU A 1 116 ? 0.032 0.447 14.797 1 95.81 116 GLU A O 1
ATOM 898 N N . ALA A 1 117 ? 0.995 2.412 14.406 1 96.25 117 ALA A N 1
ATOM 899 C CA . ALA A 1 117 ? 2.033 1.999 13.469 1 96.25 117 ALA A CA 1
ATOM 900 C C . ALA A 1 117 ? 3.35 2.713 13.758 1 96.25 117 ALA A C 1
ATOM 902 O O . ALA A 1 117 ? 3.363 3.781 14.375 1 96.25 117 ALA A O 1
ATOM 903 N N . THR A 1 118 ? 4.441 2.209 13.312 1 94.06 118 THR A N 1
ATOM 904 C CA . THR A 1 118 ? 5.75 2.709 13.711 1 94.06 118 THR A CA 1
ATOM 905 C C . THR A 1 118 ? 6.113 3.969 12.93 1 94.06 118 THR A C 1
ATOM 907 O O . THR A 1 118 ? 6.805 4.848 13.445 1 94.06 118 THR A O 1
ATOM 910 N N . GLY A 1 119 ? 5.738 3.99 11.719 1 95.75 119 GLY A N 1
ATOM 911 C CA . GLY A 1 119 ? 6.152 5.09 10.859 1 95.75 119 GLY A CA 1
ATOM 912 C C . GLY A 1 119 ? 7.602 4.996 10.43 1 95.75 119 GLY A C 1
ATOM 913 O O . GLY A 1 119 ? 8.156 5.953 9.891 1 95.75 119 GLY A O 1
ATOM 914 N N . HIS A 1 120 ? 8.242 3.848 10.672 1 95.19 120 HIS A N 1
ATOM 915 C CA . HIS A 1 120 ? 9.641 3.678 10.297 1 95.19 120 HIS A CA 1
ATOM 916 C C . HIS A 1 120 ? 9.812 3.672 8.781 1 95.19 120 HIS A C 1
ATOM 918 O O . HIS A 1 120 ? 8.984 3.104 8.062 1 95.19 120 HIS A O 1
ATOM 924 N N . LEU A 1 121 ? 10.867 4.352 8.367 1 96 121 LEU A N 1
ATOM 925 C CA . LEU A 1 121 ? 11.273 4.32 6.969 1 96 121 LEU A CA 1
ATOM 926 C C . LEU A 1 121 ? 12.312 3.229 6.727 1 96 121 LEU A C 1
ATOM 928 O O . LEU A 1 121 ? 13.492 3.52 6.551 1 96 121 LEU A O 1
ATOM 932 N N . LYS A 1 122 ? 11.891 2.025 6.547 1 95.19 122 LYS A N 1
ATOM 933 C CA . LYS A 1 122 ? 12.789 0.886 6.41 1 95.19 122 LYS A CA 1
ATOM 934 C C . LYS A 1 122 ? 13.578 0.96 5.105 1 95.19 122 LYS A C 1
ATOM 936 O O . LYS A 1 122 ? 14.641 0.358 4.98 1 95.19 122 LYS A O 1
ATOM 941 N N . GLY A 1 123 ? 13.039 1.644 4.133 1 94.88 123 GLY A N 1
ATOM 942 C CA . GLY A 1 123 ? 13.758 1.892 2.891 1 94.88 123 GLY A CA 1
ATOM 943 C C . GLY A 1 123 ? 14.703 3.072 2.975 1 94.88 123 GLY A C 1
ATOM 944 O O . GLY A 1 123 ? 15.367 3.414 1.993 1 94.88 123 GLY A O 1
ATOM 945 N N . GLY A 1 124 ? 14.727 3.746 4.07 1 94.62 124 GLY A N 1
ATOM 946 C CA . GLY A 1 124 ? 15.625 4.867 4.273 1 94.62 124 GLY A CA 1
ATOM 947 C C . GLY A 1 124 ? 15.086 6.176 3.719 1 94.62 124 GLY A C 1
ATOM 948 O O . GLY A 1 124 ? 13.992 6.215 3.162 1 94.62 124 GLY A O 1
ATOM 949 N N . TRP A 1 125 ? 15.758 7.254 4.008 1 94.31 125 TRP A N 1
ATOM 950 C CA . TRP A 1 125 ? 15.508 8.57 3.43 1 94.31 125 TRP A CA 1
ATOM 951 C C . TRP A 1 125 ? 16.797 9.18 2.881 1 94.31 125 TRP A C 1
ATOM 953 O O . TRP A 1 125 ? 17.891 8.734 3.221 1 94.31 125 TRP A O 1
ATOM 963 N N . ARG A 1 126 ? 16.688 10.117 1.939 1 93.81 126 ARG A N 1
ATOM 964 C CA . ARG A 1 126 ? 17.844 10.75 1.319 1 93.81 126 ARG A CA 1
ATOM 965 C C . ARG A 1 126 ? 17.578 12.219 1.014 1 93.81 126 ARG A C 1
ATOM 967 O O . ARG A 1 126 ? 16.531 12.555 0.448 1 93.81 126 ARG A O 1
ATOM 974 N N . GLU A 1 127 ? 18.453 13.031 1.507 1 90.38 127 GLU A N 1
ATOM 975 C CA . GLU A 1 127 ? 18.516 14.445 1.141 1 90.38 127 GLU A CA 1
ATOM 976 C C . GLU A 1 127 ? 19.812 14.773 0.409 1 90.38 127 GLU A C 1
ATOM 978 O O . GLU A 1 127 ? 20.891 14.648 0.976 1 90.38 127 GLU A O 1
ATOM 983 N N . ILE A 1 128 ? 19.688 15.078 -0.797 1 89.5 128 ILE A N 1
ATOM 984 C CA . ILE A 1 128 ? 20.875 15.484 -1.552 1 89.5 128 ILE A CA 1
ATOM 985 C C . ILE A 1 128 ? 20.781 16.969 -1.895 1 89.5 128 ILE A C 1
ATOM 987 O O . ILE A 1 128 ? 19.719 17.578 -1.743 1 89.5 128 ILE A O 1
ATOM 991 N N . GLU A 1 129 ? 21.969 17.484 -2.268 1 88.44 129 GLU A N 1
ATOM 992 C CA . GLU A 1 129 ? 21.969 18.891 -2.678 1 88.44 129 GLU A CA 1
ATOM 993 C C . GLU A 1 129 ? 20.969 19.125 -3.803 1 88.44 129 GLU A C 1
ATOM 995 O O . GLU A 1 129 ? 20.969 18.406 -4.801 1 88.44 129 GLU A O 1
ATOM 1000 N N . GLY A 1 130 ? 20.156 20.047 -3.57 1 89.5 130 GLY A N 1
ATOM 1001 C CA . GLY A 1 130 ? 19.156 20.359 -4.578 1 89.5 130 GLY A CA 1
ATOM 1002 C C . GLY A 1 130 ? 17.938 19.469 -4.523 1 89.5 130 GLY A C 1
ATOM 1003 O O . GLY A 1 130 ? 17.016 19.609 -5.324 1 89.5 130 GLY A O 1
ATOM 1004 N N . PHE A 1 131 ? 17.969 18.5 -3.586 1 93.06 131 PHE A N 1
ATOM 1005 C CA . PHE A 1 131 ? 16.859 17.578 -3.406 1 93.06 131 PHE A CA 1
ATOM 1006 C C . PHE A 1 131 ? 16.641 16.734 -4.664 1 93.06 131 PHE A C 1
ATOM 1008 O O . PHE A 1 131 ? 17.562 16.516 -5.445 1 93.06 131 PHE A O 1
ATOM 1015 N N . GLU A 1 132 ? 15.531 16.016 -4.754 1 94.19 132 GLU A N 1
ATOM 1016 C CA . GLU A 1 132 ? 15.297 15.094 -5.859 1 94.19 132 GLU A CA 1
ATOM 1017 C C . GLU A 1 132 ? 13.914 15.297 -6.465 1 94.19 132 GLU A C 1
ATOM 1019 O O . GLU A 1 132 ? 12.984 15.727 -5.773 1 94.19 132 GLU A O 1
ATOM 1024 N N . ARG A 1 133 ? 13.945 15.016 -7.801 1 97.31 133 ARG A N 1
ATOM 1025 C CA . ARG A 1 133 ? 12.672 14.961 -8.516 1 97.31 133 ARG A CA 1
ATOM 1026 C C . ARG A 1 133 ? 11.812 13.812 -8.008 1 97.31 133 ARG A C 1
ATOM 1028 O O . ARG A 1 133 ? 12.297 12.695 -7.82 1 97.31 133 ARG A O 1
ATOM 1035 N N . GLU A 1 134 ? 10.516 14.094 -7.68 1 98.31 134 GLU A N 1
ATOM 1036 C CA . GLU A 1 134 ? 9.516 13.117 -7.266 1 98.31 134 GLU A CA 1
ATOM 1037 C C . GLU A 1 134 ? 8.383 13.016 -8.289 1 98.31 134 GLU A C 1
ATOM 1039 O O . GLU A 1 134 ? 7.684 14 -8.539 1 98.31 134 GLU A O 1
ATOM 1044 N N . GLU A 1 135 ? 8.234 11.859 -8.898 1 98.88 135 GLU A N 1
ATOM 1045 C CA . GLU A 1 135 ? 7.109 11.602 -9.789 1 98.88 135 GLU A CA 1
ATOM 1046 C C . GLU A 1 135 ? 5.969 10.906 -9.055 1 98.88 135 GLU A C 1
ATOM 1048 O O . GLU A 1 135 ? 6.168 9.852 -8.438 1 98.88 135 GLU A O 1
ATOM 1053 N N . ILE A 1 136 ? 4.793 11.469 -9.102 1 98.94 136 ILE A N 1
ATOM 1054 C CA . ILE A 1 136 ? 3.67 10.953 -8.32 1 98.94 136 ILE A CA 1
ATOM 1055 C C . ILE A 1 136 ? 2.594 10.422 -9.266 1 98.94 136 ILE A C 1
ATOM 1057 O O . ILE A 1 136 ? 2.113 11.141 -10.141 1 98.94 136 ILE A O 1
ATOM 1061 N N . THR A 1 137 ? 2.254 9.18 -9.086 1 98.94 137 THR A N 1
ATOM 1062 C CA . THR A 1 137 ? 1.202 8.5 -9.836 1 98.94 137 THR A CA 1
ATOM 1063 C C . THR A 1 137 ? -0.099 8.469 -9.039 1 98.94 137 THR A C 1
ATOM 1065 O O . THR A 1 137 ? -0.089 8.211 -7.832 1 98.94 137 THR A O 1
ATOM 1068 N N . VAL A 1 138 ? -1.235 8.812 -9.727 1 98.94 138 VAL A N 1
ATOM 1069 C CA . VAL A 1 138 ? -2.555 8.633 -9.125 1 98.94 138 VAL A CA 1
ATOM 1070 C C . VAL A 1 138 ? -2.967 7.168 -9.203 1 98.94 138 VAL A C 1
ATOM 1072 O O . VAL A 1 138 ? -3.217 6.641 -10.281 1 98.94 138 VAL A O 1
ATOM 1075 N N . CYS A 1 139 ? -3.127 6.512 -8.094 1 98.88 139 CYS A N 1
ATOM 1076 C CA . CYS A 1 139 ? -3.375 5.074 -8.031 1 98.88 139 CYS A CA 1
ATOM 1077 C C . CYS A 1 139 ? -4.859 4.785 -7.836 1 98.88 139 CYS A C 1
ATOM 1079 O O . CYS A 1 139 ? -5.312 3.662 -8.07 1 98.88 139 CYS A O 1
ATOM 1081 N N . ALA A 1 140 ? -5.582 5.797 -7.355 1 98.88 140 ALA A N 1
ATOM 1082 C CA . ALA A 1 140 ? -7.02 5.684 -7.129 1 98.88 140 ALA A CA 1
ATOM 1083 C C . ALA A 1 140 ? -7.766 6.867 -7.738 1 98.88 140 ALA A C 1
ATOM 1085 O O . ALA A 1 140 ? -8.352 7.68 -7.02 1 98.88 140 ALA A O 1
ATOM 1086 N N . PRO A 1 141 ? -7.848 6.902 -9 1 98.5 141 PRO A N 1
ATOM 1087 C CA . PRO A 1 141 ? -8.391 8.086 -9.664 1 98.5 141 PRO A CA 1
ATOM 1088 C C . PRO A 1 141 ? -9.859 8.336 -9.32 1 98.5 141 PRO A C 1
ATOM 1090 O O . PRO A 1 141 ? -10.352 9.461 -9.484 1 98.5 141 PRO A O 1
ATOM 1093 N N . LYS A 1 142 ? -10.555 7.379 -8.836 1 98.12 142 LYS A N 1
ATOM 1094 C CA . LYS A 1 142 ? -11.969 7.551 -8.539 1 98.12 142 LYS A CA 1
ATOM 1095 C C . LYS A 1 142 ? -12.18 7.902 -7.066 1 98.12 142 LYS A C 1
ATOM 1097 O O . LYS A 1 142 ? -13.312 8.125 -6.629 1 98.12 142 LYS A O 1
ATOM 1102 N N . HIS A 1 143 ? -11.188 7.875 -6.293 1 98.69 143 HIS A N 1
ATOM 1103 C CA . HIS A 1 143 ? -11.281 8.281 -4.898 1 98.69 143 HIS A CA 1
ATOM 1104 C C . HIS A 1 143 ? -11.508 9.781 -4.777 1 98.69 143 HIS A C 1
ATOM 1106 O O . HIS A 1 143 ? -10.891 10.57 -5.508 1 98.69 143 HIS A O 1
ATOM 1112 N N . PRO A 1 144 ? -12.25 10.234 -3.77 1 98.69 144 PRO A N 1
ATOM 1113 C CA . PRO A 1 144 ? -12.547 11.664 -3.617 1 98.69 144 PRO A CA 1
ATOM 1114 C C . PRO A 1 144 ? -11.289 12.508 -3.451 1 98.69 144 PRO A C 1
ATOM 1116 O O . PRO A 1 144 ? -11.234 13.641 -3.936 1 98.69 144 PRO A O 1
ATOM 1119 N N . ILE A 1 145 ? -10.289 12.047 -2.852 1 98.94 145 ILE A N 1
ATOM 1120 C CA . ILE A 1 145 ? -9.07 12.805 -2.623 1 98.94 145 ILE A CA 1
ATOM 1121 C C . ILE A 1 145 ? -8.352 13.047 -3.951 1 98.94 145 ILE A C 1
ATOM 1123 O O . ILE A 1 145 ? -7.617 14.023 -4.098 1 98.94 145 ILE A O 1
ATOM 1127 N N . ALA A 1 146 ? -8.586 12.234 -4.953 1 98.88 146 ALA A N 1
ATOM 1128 C CA . ALA A 1 146 ? -7.914 12.344 -6.246 1 98.88 146 ALA A CA 1
ATOM 1129 C C . ALA A 1 146 ? -8.758 13.141 -7.234 1 98.88 146 ALA A C 1
ATOM 1131 O O . ALA A 1 146 ? -8.383 13.281 -8.406 1 98.88 146 ALA A O 1
ATOM 1132 N N . GLU A 1 147 ? -9.883 13.609 -6.828 1 98.69 147 GLU A N 1
ATOM 1133 C CA . GLU A 1 147 ? -10.75 14.352 -7.742 1 98.69 147 GLU A CA 1
ATOM 1134 C C . GLU A 1 147 ? -10 15.508 -8.391 1 98.69 147 GLU A C 1
ATOM 1136 O O . GLU A 1 147 ? -9.453 16.359 -7.695 1 98.69 147 GLU A O 1
ATOM 1141 N N . GLY A 1 148 ? -9.906 15.508 -9.695 1 98.5 148 GLY A N 1
ATOM 1142 C CA . GLY A 1 148 ? -9.281 16.578 -10.445 1 98.5 148 GLY A CA 1
ATOM 1143 C C . GLY A 1 148 ? -7.766 16.5 -10.453 1 98.5 148 GLY A C 1
ATOM 1144 O O . GLY A 1 148 ? -7.09 17.469 -10.82 1 98.5 148 GLY A O 1
ATOM 1145 N N . ILE A 1 149 ? -7.238 15.414 -10.062 1 98.88 149 ILE A N 1
ATOM 1146 C CA . ILE A 1 149 ? -5.789 15.273 -9.969 1 98.88 149 ILE A CA 1
ATOM 1147 C C . ILE A 1 149 ? -5.297 14.305 -11.039 1 98.88 149 ILE A C 1
ATOM 1149 O O . ILE A 1 149 ? -5.848 13.211 -11.203 1 98.88 149 ILE A O 1
ATOM 1153 N N . GLU A 1 150 ? -4.328 14.68 -11.797 1 98.56 150 GLU A N 1
ATOM 1154 C CA . GLU A 1 150 ? -3.58 13.828 -12.719 1 98.56 150 GLU A CA 1
ATOM 1155 C C . GLU A 1 150 ? -2.168 13.57 -12.195 1 98.56 150 GLU A C 1
ATOM 1157 O O . GLU A 1 150 ? -1.732 14.188 -11.227 1 98.56 150 GLU A O 1
ATOM 1162 N N . ASP A 1 151 ? -1.544 12.602 -12.82 1 98.81 151 ASP A N 1
ATOM 1163 C CA . ASP A 1 151 ? -0.141 12.414 -12.469 1 98.81 151 ASP A CA 1
ATOM 1164 C C . ASP A 1 151 ? 0.626 13.734 -12.547 1 98.81 151 ASP A C 1
ATOM 1166 O O . ASP A 1 151 ? 0.39 14.547 -13.445 1 98.81 151 ASP A O 1
ATOM 1170 N N . PHE A 1 152 ? 1.557 13.922 -11.57 1 98.81 152 PHE A N 1
ATOM 1171 C CA . PHE A 1 152 ? 2.283 15.188 -11.547 1 98.81 152 PHE A CA 1
ATOM 1172 C C . PHE A 1 152 ? 3.682 15 -10.969 1 98.81 152 PHE A C 1
ATOM 1174 O O . PHE A 1 152 ? 4.043 13.891 -10.555 1 98.81 152 PHE A O 1
ATOM 1181 N N . VAL A 1 153 ? 4.449 16.047 -11.086 1 98.69 153 VAL A N 1
ATOM 1182 C CA . VAL A 1 153 ? 5.844 15.984 -10.664 1 98.69 153 VAL A CA 1
ATOM 1183 C C . VAL A 1 153 ? 6.133 17.109 -9.68 1 98.69 153 VAL A C 1
ATOM 1185 O O . VAL A 1 153 ? 5.66 18.234 -9.859 1 98.69 153 VAL A O 1
ATOM 1188 N N . LEU A 1 154 ? 6.773 16.781 -8.562 1 98.62 154 LEU A N 1
ATOM 1189 C CA . LEU A 1 154 ? 7.449 17.766 -7.711 1 98.62 154 LEU A CA 1
ATOM 1190 C C . LEU A 1 154 ? 8.953 17.766 -7.973 1 98.62 154 LEU A C 1
ATOM 1192 O O . LEU A 1 154 ? 9.633 16.766 -7.746 1 98.62 154 LEU A O 1
ATOM 1196 N N . GLU A 1 155 ? 9.438 18.875 -8.383 1 97.5 155 GLU A N 1
ATOM 1197 C CA . GLU A 1 155 ? 10.812 18.938 -8.867 1 97.5 155 GLU A CA 1
ATOM 1198 C C . GLU A 1 155 ? 11.812 18.812 -7.723 1 97.5 155 GLU A C 1
ATOM 1200 O O . GLU A 1 155 ? 12.938 18.359 -7.922 1 97.5 155 GLU A O 1
ATOM 1205 N N . THR A 1 156 ? 11.422 19.234 -6.551 1 96.5 156 THR A N 1
ATOM 1206 C CA . THR A 1 156 ? 12.336 19.203 -5.418 1 96.5 156 THR A CA 1
ATOM 1207 C C . THR A 1 156 ? 11.656 18.625 -4.184 1 96.5 156 THR A C 1
ATOM 1209 O O . THR A 1 156 ? 10.742 19.234 -3.629 1 96.5 156 THR A O 1
ATOM 1212 N N . GLU A 1 157 ? 12.211 17.422 -3.76 1 96.56 157 GLU A N 1
ATOM 1213 C CA . GLU A 1 157 ? 11.703 16.781 -2.555 1 96.56 157 GLU A CA 1
ATOM 1214 C C . GLU A 1 157 ? 12.758 15.867 -1.937 1 96.56 157 GLU A C 1
ATOM 1216 O O . GLU A 1 157 ? 13.695 15.438 -2.619 1 96.56 157 GLU A O 1
ATOM 1221 N N . GLU A 1 158 ? 12.609 15.664 -0.643 1 94.56 158 GLU A N 1
ATOM 1222 C CA . GLU A 1 158 ? 13.367 14.633 0.048 1 94.56 158 GLU A CA 1
ATOM 1223 C C . GLU A 1 158 ? 12.844 13.242 -0.297 1 94.56 158 GLU A C 1
ATOM 1225 O O . GLU A 1 158 ? 11.633 13.023 -0.345 1 94.56 158 GLU A O 1
ATOM 1230 N N . MET A 1 159 ? 13.766 12.344 -0.52 1 95.5 159 MET A N 1
ATOM 1231 C CA . MET A 1 159 ? 13.359 10.984 -0.882 1 95.5 159 MET A CA 1
ATOM 1232 C C . MET A 1 159 ? 13.07 10.156 0.362 1 95.5 159 MET A C 1
ATOM 1234 O O . MET A 1 159 ? 13.836 10.188 1.33 1 95.5 159 MET A O 1
ATOM 1238 N N . TYR A 1 160 ? 11.938 9.539 0.451 1 95.69 160 TYR A N 1
ATOM 1239 C CA . TYR A 1 160 ? 11.633 8.398 1.316 1 95.69 160 TYR A CA 1
ATOM 1240 C C . TYR A 1 160 ? 11.516 7.117 0.509 1 95.69 160 TYR A C 1
ATOM 1242 O O . TYR A 1 160 ? 10.945 7.113 -0.586 1 95.69 160 TYR A O 1
ATOM 1250 N N . GLY A 1 161 ? 12.086 6.062 1.046 1 95.06 161 GLY A N 1
ATOM 1251 C CA . GLY A 1 161 ? 12.008 4.781 0.362 1 95.06 161 GLY A CA 1
ATOM 1252 C C . GLY A 1 161 ? 11.203 3.744 1.127 1 95.06 161 GLY A C 1
ATOM 1253 O O . GLY A 1 161 ? 11.227 3.719 2.359 1 95.06 161 GLY A O 1
ATOM 1254 N N . SER A 1 162 ? 10.523 2.863 0.428 1 95.75 162 SER A N 1
ATOM 1255 C CA . SER A 1 162 ? 9.82 1.72 1.001 1 95.75 162 SER A CA 1
ATOM 1256 C C . SER A 1 162 ? 10.781 0.562 1.268 1 95.75 162 SER A C 1
ATOM 1258 O O . SER A 1 162 ? 11.812 0.442 0.609 1 95.75 162 SER A O 1
ATOM 1260 N N . PRO A 1 163 ? 10.359 -0.323 2.203 1 95.88 163 PRO A N 1
ATOM 1261 C CA . PRO A 1 163 ? 9.078 -0.424 2.9 1 95.88 163 PRO A CA 1
ATOM 1262 C C . PRO A 1 163 ? 8.883 0.679 3.938 1 95.88 163 PRO A C 1
ATOM 1264 O O . PRO A 1 163 ? 9.859 1.229 4.453 1 95.88 163 PRO A O 1
ATOM 1267 N N . PHE A 1 164 ? 7.645 1.032 4.129 1 96.94 164 PHE A N 1
ATOM 1268 C CA . PHE A 1 164 ? 7.203 2.061 5.062 1 96.94 164 PHE A CA 1
ATOM 1269 C C . PHE A 1 164 ? 6.352 1.456 6.172 1 96.94 164 PHE A C 1
ATOM 1271 O O . PHE A 1 164 ? 5.473 0.631 5.906 1 96.94 164 PHE A O 1
ATOM 1278 N N . GLY A 1 165 ? 6.688 1.832 7.469 1 95.19 165 GLY A N 1
ATOM 1279 C CA . GLY A 1 165 ? 5.949 1.331 8.617 1 95.19 165 GLY A CA 1
ATOM 1280 C C . GLY A 1 165 ? 4.562 1.934 8.75 1 95.19 165 GLY A C 1
ATOM 1281 O O . GLY A 1 165 ? 4.246 2.557 9.766 1 95.19 165 GLY A O 1
ATOM 1282 N N . ALA A 1 166 ? 3.736 1.79 7.766 1 96.25 166 ALA A N 1
ATOM 1283 C CA . ALA A 1 166 ? 2.336 2.207 7.754 1 96.25 166 ALA A CA 1
ATOM 1284 C C . ALA A 1 166 ? 1.418 1.061 8.172 1 96.25 166 ALA A C 1
ATOM 1286 O O . ALA A 1 166 ? 1.793 -0.11 8.07 1 96.25 166 ALA A O 1
ATOM 1287 N N . PRO A 1 167 ? 0.224 1.36 8.703 1 95.12 167 PRO A N 1
ATOM 1288 C CA . PRO A 1 167 ? -0.773 0.298 8.852 1 95.12 167 PRO A CA 1
ATOM 1289 C C . PRO A 1 167 ? -1.319 -0.187 7.508 1 95.12 167 PRO A C 1
ATOM 1291 O O . PRO A 1 167 ? -1.129 0.475 6.484 1 95.12 167 PRO A O 1
ATOM 1294 N N . PRO A 1 168 ? -1.901 -1.422 7.52 1 94.38 168 PRO A N 1
ATOM 1295 C CA . PRO A 1 168 ? -2.629 -1.762 6.293 1 94.38 168 PRO A CA 1
ATOM 1296 C C . PRO A 1 168 ? -3.65 -0.697 5.898 1 94.38 168 PRO A C 1
ATOM 1298 O O . PRO A 1 168 ? -4.547 -0.374 6.684 1 94.38 168 PRO A O 1
ATOM 1301 N N . PHE A 1 169 ? -3.408 -0.12 4.781 1 94.19 169 PHE A N 1
ATOM 1302 C CA . PHE A 1 169 ? -4.273 1.003 4.441 1 94.19 169 PHE A CA 1
ATOM 1303 C C . PHE A 1 169 ? -5.453 0.54 3.594 1 94.19 169 PHE A C 1
ATOM 1305 O O . PHE A 1 169 ? -5.445 -0.575 3.066 1 94.19 169 PHE A O 1
ATOM 1312 N N . GLN A 1 170 ? -6.488 1.363 3.557 1 96.62 170 GLN A N 1
ATOM 1313 C CA . GLN A 1 170 ? -7.711 1.12 2.793 1 96.62 170 GLN A CA 1
ATOM 1314 C C . GLN A 1 170 ? -7.488 1.378 1.306 1 96.62 170 GLN A C 1
ATOM 1316 O O . GLN A 1 170 ? -7.949 0.608 0.461 1 96.62 170 GLN A O 1
ATOM 1321 N N . THR A 1 171 ? -6.867 2.521 1.076 1 98.44 171 THR A N 1
ATOM 1322 C CA . THR A 1 171 ? -6.621 2.926 -0.304 1 98.44 171 THR A CA 1
ATOM 1323 C C . THR A 1 171 ? -5.266 3.613 -0.433 1 98.44 171 THR A C 1
ATOM 1325 O O . THR A 1 171 ? -4.906 4.453 0.397 1 98.44 171 THR A O 1
ATOM 1328 N N . LEU A 1 172 ? -4.453 3.125 -1.385 1 98.81 172 LEU A N 1
ATOM 1329 C CA . LEU A 1 172 ? -3.334 3.947 -1.829 1 98.81 172 LEU A CA 1
ATOM 1330 C C . LEU A 1 172 ? -3.775 4.93 -2.91 1 98.81 172 LEU A C 1
ATOM 1332 O O . LEU A 1 172 ? -4.07 4.523 -4.039 1 98.81 172 LEU A O 1
ATOM 1336 N N . VAL A 1 173 ? -3.758 6.18 -2.58 1 98.94 173 VAL A N 1
ATOM 1337 C CA . VAL A 1 173 ? -4.25 7.184 -3.518 1 98.94 173 VAL A CA 1
ATOM 1338 C C . VAL A 1 173 ? -3.111 7.648 -4.422 1 98.94 173 VAL A C 1
ATOM 1340 O O . VAL A 1 173 ? -3.301 7.832 -5.625 1 98.94 173 VAL A O 1
ATOM 1343 N N . PHE A 1 174 ? -1.944 7.801 -3.795 1 98.94 174 PHE A N 1
ATOM 1344 C CA . PHE A 1 174 ? -0.788 8.289 -4.531 1 98.94 174 PHE A CA 1
ATOM 1345 C C . PHE A 1 174 ? 0.447 7.453 -4.227 1 98.94 174 PHE A C 1
ATOM 1347 O O . PHE A 1 174 ? 0.664 7.051 -3.08 1 98.94 174 PHE A O 1
ATOM 1354 N N . GLN A 1 175 ? 1.256 7.215 -5.23 1 98.88 175 GLN A N 1
ATOM 1355 C CA . GLN A 1 175 ? 2.551 6.566 -5.055 1 98.88 175 GLN A CA 1
ATOM 1356 C C . GLN A 1 175 ? 3.66 7.355 -5.742 1 98.88 175 GLN A C 1
ATOM 1358 O O . GLN A 1 175 ? 3.498 7.805 -6.879 1 98.88 175 GLN A O 1
ATOM 1363 N N . SER A 1 176 ? 4.75 7.504 -4.996 1 98.5 176 SER A N 1
ATOM 1364 C CA . SER A 1 176 ? 5.902 8.242 -5.504 1 98.5 176 SER A CA 1
ATOM 1365 C C . SER A 1 176 ? 6.906 7.309 -6.176 1 98.5 176 SER A C 1
ATOM 1367 O O . SER A 1 176 ? 7.016 6.137 -5.805 1 98.5 176 SER A O 1
ATOM 1369 N N . TYR A 1 177 ? 7.562 7.84 -7.141 1 98.69 177 TYR A N 1
ATOM 1370 C CA . TYR A 1 177 ? 8.773 7.285 -7.727 1 98.69 177 TYR A CA 1
ATOM 1371 C C . TYR A 1 177 ? 9.898 8.32 -7.75 1 98.69 177 TYR A C 1
ATOM 1373 O O . TYR A 1 177 ? 9.703 9.445 -8.219 1 98.69 177 TYR A O 1
ATOM 1381 N N . PHE A 1 178 ? 11.023 7.984 -7.188 1 97 178 PHE A N 1
ATOM 1382 C CA . PHE A 1 178 ? 12.211 8.82 -7.219 1 97 178 PHE A CA 1
ATOM 1383 C C . PHE A 1 178 ? 13.227 8.281 -8.219 1 97 178 PHE A C 1
ATOM 1385 O O . PHE A 1 178 ? 13.992 7.371 -7.902 1 97 178 PHE A O 1
ATOM 1392 N N . PRO A 1 179 ? 13.359 8.922 -9.336 1 96.94 179 PRO A N 1
ATOM 1393 C CA . PRO A 1 179 ? 14.188 8.383 -10.414 1 96.94 179 PRO A CA 1
ATOM 1394 C C . PRO A 1 179 ? 15.672 8.305 -10.039 1 96.94 179 PRO A C 1
ATOM 1396 O O . PRO A 1 179 ? 16.406 7.457 -10.562 1 96.94 179 PRO A O 1
ATOM 1399 N N . HIS A 1 180 ? 16.109 9.195 -9.203 1 94.12 180 HIS A N 1
ATOM 1400 C CA . HIS A 1 180 ? 17.516 9.242 -8.859 1 94.12 180 HIS A CA 1
ATOM 1401 C C . HIS A 1 180 ? 18 7.891 -8.344 1 94.12 180 HIS A C 1
ATOM 1403 O O . HIS A 1 180 ? 19.094 7.438 -8.711 1 94.12 180 HIS A O 1
ATOM 1409 N N . GLY A 1 181 ? 17.266 7.273 -7.5 1 93.06 181 GLY A N 1
ATOM 1410 C CA . GLY A 1 181 ? 17.672 6.004 -6.918 1 93.06 181 GLY A CA 1
ATOM 1411 C C . GLY A 1 181 ? 16.75 4.859 -7.273 1 93.06 181 GLY A C 1
ATOM 1412 O O . GLY A 1 181 ? 17.078 3.691 -7.051 1 93.06 181 GLY A O 1
ATOM 1413 N N . GLY A 1 182 ? 15.562 5.176 -7.836 1 94.94 182 GLY A N 1
ATOM 1414 C CA . GLY A 1 182 ? 14.609 4.16 -8.242 1 94.94 182 GLY A CA 1
ATOM 1415 C C . GLY A 1 182 ? 13.656 3.75 -7.133 1 94.94 182 GLY A C 1
ATOM 1416 O O . GLY A 1 182 ? 13.039 2.686 -7.199 1 94.94 182 GLY A O 1
ATOM 1417 N N . GLU A 1 183 ? 13.5 4.547 -6.051 1 95.81 183 GLU A N 1
ATOM 1418 C CA . GLU A 1 183 ? 12.672 4.184 -4.906 1 95.81 183 GLU A CA 1
ATOM 1419 C C . GLU A 1 183 ? 11.203 4.488 -5.172 1 95.81 183 GLU A C 1
ATOM 1421 O O . GLU A 1 183 ? 10.875 5.516 -5.773 1 95.81 183 GLU A O 1
ATOM 1426 N N . TYR A 1 184 ? 10.391 3.625 -4.762 1 98 184 TYR A N 1
ATOM 1427 C CA . TYR A 1 184 ? 8.961 3.875 -4.652 1 98 184 TYR A CA 1
ATOM 1428 C C . TYR A 1 184 ? 8.562 4.152 -3.207 1 98 184 TYR A C 1
ATOM 1430 O O . TYR A 1 184 ? 9.266 3.748 -2.275 1 98 184 TYR A O 1
ATOM 1438 N N . PHE A 1 185 ? 7.457 4.848 -2.988 1 98.19 185 PHE A N 1
ATOM 1439 C CA . PHE A 1 185 ? 6.945 5.148 -1.654 1 98.19 185 PHE A CA 1
ATOM 1440 C C . PHE A 1 185 ? 5.445 5.406 -1.693 1 98.19 185 PHE A C 1
ATOM 1442 O O . PHE A 1 185 ? 4.957 6.129 -2.564 1 98.19 185 PHE A O 1
ATOM 1449 N N . PRO A 1 186 ? 4.688 4.73 -0.777 1 98.62 186 PRO A N 1
ATOM 1450 C CA . PRO A 1 186 ? 3.27 5.078 -0.661 1 98.62 186 PRO A CA 1
ATOM 1451 C C . PRO A 1 186 ? 3.049 6.469 -0.068 1 98.62 186 PRO A C 1
ATOM 1453 O O . PRO A 1 186 ? 2.781 6.598 1.13 1 98.62 186 PRO A O 1
ATOM 1456 N N . CYS A 1 187 ? 2.99 7.477 -0.904 1 98.62 187 CYS A N 1
ATOM 1457 C CA . CYS A 1 187 ? 3.115 8.852 -0.429 1 98.62 187 CYS A CA 1
ATOM 1458 C C . CYS A 1 187 ? 1.749 9.438 -0.092 1 98.62 187 CYS A C 1
ATOM 1460 O O . CYS A 1 187 ? 1.659 10.539 0.454 1 98.62 187 CYS A O 1
ATOM 1462 N N . GLY A 1 188 ? 0.669 8.82 -0.377 1 98.81 188 GLY A N 1
ATOM 1463 C CA . GLY A 1 188 ? -0.686 9.211 -0.027 1 98.81 188 GLY A CA 1
ATOM 1464 C C . GLY A 1 188 ? -1.621 8.031 0.161 1 98.81 188 GLY A C 1
ATOM 1465 O O . GLY A 1 188 ? -2.016 7.387 -0.812 1 98.81 188 GLY A O 1
ATOM 1466 N N . PHE A 1 189 ? -1.986 7.734 1.418 1 98.75 189 PHE A N 1
ATOM 1467 C CA . PHE A 1 189 ? -2.883 6.609 1.648 1 98.75 189 PHE A CA 1
ATOM 1468 C C . PHE A 1 189 ? -3.924 6.953 2.707 1 98.75 189 PHE A C 1
ATOM 1470 O O . PHE A 1 189 ? -3.742 7.898 3.479 1 98.75 189 PHE A O 1
ATOM 1477 N N . THR A 1 190 ? -5.047 6.195 2.721 1 98.81 190 THR A N 1
ATOM 1478 C CA . THR A 1 190 ? -6.133 6.422 3.666 1 98.81 190 THR A CA 1
ATOM 1479 C C . THR A 1 190 ? -6.293 5.227 4.602 1 98.81 190 THR A C 1
ATOM 1481 O O . THR A 1 190 ? -6.078 4.082 4.199 1 98.81 190 THR A O 1
ATOM 1484 N N . VAL A 1 191 ? -6.684 5.492 5.832 1 98.12 191 VAL A N 1
ATOM 1485 C CA . VAL A 1 191 ? -7.105 4.504 6.82 1 98.12 191 VAL A CA 1
ATOM 1486 C C . VAL A 1 191 ? -8.266 5.059 7.645 1 98.12 191 VAL A C 1
ATOM 1488 O O . VAL A 1 191 ? -8.422 6.277 7.766 1 98.12 191 VAL A O 1
ATOM 1491 N N . THR A 1 192 ? -9.102 4.207 8.094 1 97.94 192 THR A N 1
ATOM 1492 C CA . THR A 1 192 ? -10.047 4.582 9.141 1 97.94 192 THR A CA 1
ATOM 1493 C C . THR A 1 192 ? -9.703 3.883 10.453 1 97.94 192 THR A C 1
ATOM 1495 O O . THR A 1 192 ? -9.195 2.764 10.453 1 97.94 192 THR A O 1
ATOM 1498 N N . VAL A 1 193 ? -9.969 4.555 11.594 1 98.19 193 VAL A N 1
ATOM 1499 C CA . VAL A 1 193 ? -9.523 4.043 12.891 1 98.19 193 VAL A CA 1
ATOM 1500 C C . VAL A 1 193 ? -10.594 4.305 13.945 1 98.19 193 VAL A C 1
ATOM 1502 O O . VAL A 1 193 ? -11.453 5.168 13.766 1 98.19 193 VAL A O 1
ATOM 1505 N N . GLY A 1 194 ? -10.477 3.518 15.023 1 98.25 194 GLY A N 1
ATOM 1506 C CA . GLY A 1 194 ? -11.258 3.803 16.219 1 98.25 194 GLY A CA 1
ATOM 1507 C C . GLY A 1 194 ? -12.602 3.094 16.234 1 98.25 194 GLY A C 1
ATOM 1508 O O . GLY A 1 194 ? -12.734 1.997 15.688 1 98.25 194 GLY A O 1
ATOM 1509 N N . ARG A 1 195 ? -13.523 3.666 16.922 1 97.44 195 ARG A N 1
ATOM 1510 C CA . ARG A 1 195 ? -14.859 3.096 17.109 1 97.44 195 ARG A CA 1
ATOM 1511 C C . ARG A 1 195 ? -15.5 2.756 15.773 1 97.44 195 ARG A C 1
ATOM 1513 O O . ARG A 1 195 ? -15.406 3.533 14.82 1 97.44 195 ARG A O 1
ATOM 1520 N N . GLY A 1 196 ? -16.062 1.578 15.734 1 96.94 196 GLY A N 1
ATOM 1521 C CA . GLY A 1 196 ? -16.703 1.122 14.508 1 96.94 196 GLY A CA 1
ATOM 1522 C C . GLY A 1 196 ? -15.953 -0.021 13.844 1 96.94 196 GLY A C 1
ATOM 1523 O O . GLY A 1 196 ? -16.531 -0.753 13.031 1 96.94 196 GLY A O 1
ATOM 1524 N N . ILE A 1 197 ? -14.688 -0.148 14.188 1 96.81 197 ILE A N 1
ATOM 1525 C CA . ILE A 1 197 ? -13.883 -1.231 13.633 1 96.81 197 ILE A CA 1
ATOM 1526 C C . ILE A 1 197 ? -14.07 -2.492 14.477 1 96.81 197 ILE A C 1
ATOM 1528 O O . ILE A 1 197 ? -13.969 -2.443 15.703 1 96.81 197 ILE A O 1
ATOM 1532 N N . ASP A 1 198 ? -14.367 -3.588 13.859 1 95.88 198 ASP A N 1
ATOM 1533 C CA . ASP A 1 198 ? -14.305 -4.895 14.5 1 95.88 198 ASP A CA 1
ATOM 1534 C C . ASP A 1 198 ? -12.891 -5.465 14.469 1 95.88 198 ASP A C 1
ATOM 1536 O O . ASP A 1 198 ? -12.5 -6.105 13.492 1 95.88 198 ASP A O 1
ATOM 1540 N N . ALA A 1 199 ? -12.219 -5.289 15.523 1 91.12 199 ALA A N 1
ATOM 1541 C CA . ALA A 1 199 ? -10.812 -5.672 15.594 1 91.12 199 ALA A CA 1
ATOM 1542 C C . ALA A 1 199 ? -10.648 -7.184 15.492 1 91.12 199 ALA A C 1
ATOM 1544 O O . ALA A 1 199 ? -9.57 -7.676 15.141 1 91.12 199 ALA A O 1
ATOM 1545 N N . GLU A 1 200 ? -11.688 -7.973 15.727 1 93.62 200 GLU A N 1
ATOM 1546 C CA . GLU A 1 200 ? -11.609 -9.43 15.758 1 93.62 200 GLU A CA 1
ATOM 1547 C C . GLU A 1 200 ? -11.938 -10.031 14.398 1 93.62 200 GLU A C 1
ATOM 1549 O O . GLU A 1 200 ? -11.703 -11.219 14.164 1 93.62 200 GLU A O 1
ATOM 1554 N N . PHE A 1 201 ? -12.477 -9.172 13.547 1 94.81 201 PHE A N 1
ATOM 1555 C CA . PHE A 1 201 ? -12.805 -9.672 12.211 1 94.81 201 PHE A CA 1
ATOM 1556 C C . PHE A 1 201 ? -11.539 -10.023 11.438 1 94.81 201 PHE A C 1
ATOM 1558 O O . PHE A 1 201 ? -10.594 -9.234 11.391 1 94.81 201 PHE A O 1
ATOM 1565 N N . THR A 1 202 ? -11.445 -11.195 10.852 1 91.5 202 THR A N 1
ATOM 1566 C CA . THR A 1 202 ? -10.297 -11.609 10.047 1 91.5 202 THR A CA 1
ATOM 1567 C C . THR A 1 202 ? -10.641 -11.586 8.562 1 91.5 202 THR A C 1
ATOM 1569 O O . THR A 1 202 ? -10.078 -10.789 7.805 1 91.5 202 THR A O 1
ATOM 1572 N N . SER A 1 203 ? -11.539 -12.484 8.164 1 90.62 203 SER A N 1
ATOM 1573 C CA . SER A 1 203 ? -12.031 -12.555 6.789 1 90.62 203 SER A CA 1
ATOM 1574 C C . SER A 1 203 ? -13.484 -13.016 6.746 1 90.62 203 SER A C 1
ATOM 1576 O O . SER A 1 203 ? -13.938 -13.75 7.625 1 90.62 203 SER A O 1
ATOM 1578 N N . GLY A 1 204 ? -14.164 -12.625 5.836 1 84.81 204 GLY A N 1
ATOM 1579 C CA . GLY A 1 204 ? -15.547 -13.07 5.754 1 84.81 204 GLY A CA 1
ATOM 1580 C C . GLY A 1 204 ? -16.156 -12.875 4.379 1 84.81 204 GLY A C 1
ATOM 1581 O O . GLY A 1 204 ? -15.711 -12.023 3.609 1 84.81 204 GLY A O 1
ATOM 1582 N N . GLY A 1 205 ? -16.859 -13.945 4.191 1 72.81 205 GLY A N 1
ATOM 1583 C CA . GLY A 1 205 ? -17.469 -14.125 2.887 1 72.81 205 GLY A CA 1
ATOM 1584 C C . GLY A 1 205 ? -18.922 -13.703 2.848 1 72.81 205 GLY A C 1
ATOM 1585 O O . GLY A 1 205 ? -19.609 -13.703 3.875 1 72.81 205 GLY A O 1
ATOM 1586 N N . GLY A 1 206 ? -19.375 -12.734 1.94 1 61.84 206 GLY A N 1
ATOM 1587 C CA . GLY A 1 206 ? -20.766 -12.523 1.63 1 61.84 206 GLY A CA 1
ATOM 1588 C C . GLY A 1 206 ? -21.391 -11.367 2.396 1 61.84 206 GLY A C 1
ATOM 1589 O O . GLY A 1 206 ? -20.828 -10.914 3.398 1 61.84 206 GLY A O 1
ATOM 1590 N N . LYS A 1 207 ? -22.516 -10.938 1.892 1 56.78 207 LYS A N 1
ATOM 1591 C CA . LYS A 1 207 ? -23.484 -9.914 2.295 1 56.78 207 LYS A CA 1
ATOM 1592 C C . LYS A 1 207 ? -22.766 -8.672 2.818 1 56.78 207 LYS A C 1
ATOM 1594 O O . LYS A 1 207 ? -23.25 -8.023 3.75 1 56.78 207 LYS A O 1
ATOM 1599 N N . GLY A 1 208 ? -21.344 -8.57 2.385 1 64.94 208 GLY A N 1
ATOM 1600 C CA . GLY A 1 208 ? -20.734 -7.297 2.734 1 64.94 208 GLY A CA 1
ATOM 1601 C C . GLY A 1 208 ? -19.984 -7.332 4.051 1 64.94 208 GLY A C 1
ATOM 1602 O O . GLY A 1 208 ? -19.656 -6.285 4.617 1 64.94 208 GLY A O 1
ATOM 1603 N N . ALA A 1 209 ? -19.734 -8.578 4.531 1 82.19 209 ALA A N 1
ATOM 1604 C CA . ALA A 1 209 ? -19.047 -8.656 5.82 1 82.19 209 ALA A CA 1
ATOM 1605 C C . ALA A 1 209 ? -17.641 -8.094 5.723 1 82.19 209 ALA A C 1
ATOM 1607 O O . ALA A 1 209 ? -16.922 -8.359 4.754 1 82.19 209 ALA A O 1
ATOM 1608 N N . ASN A 1 210 ? -17.281 -7.234 6.535 1 92.81 210 ASN A N 1
ATOM 1609 C CA . ASN A 1 210 ? -15.969 -6.625 6.688 1 92.81 210 ASN A CA 1
ATOM 1610 C C . ASN A 1 210 ? -15.75 -6.102 8.102 1 92.81 210 ASN A C 1
ATOM 1612 O O . ASN A 1 210 ? -16.594 -6.293 8.977 1 92.81 210 ASN A O 1
ATOM 1616 N N . GLN A 1 211 ? -14.602 -5.578 8.344 1 94.5 211 GLN A N 1
ATOM 1617 C CA . GLN A 1 211 ? -14.273 -5.098 9.688 1 94.5 211 GLN A CA 1
ATOM 1618 C C . GLN A 1 211 ? -15.062 -3.836 10.023 1 94.5 211 GLN A C 1
ATOM 1620 O O . GLN A 1 211 ? -15.023 -3.355 11.156 1 94.5 211 GLN A O 1
ATOM 1625 N N . GLY A 1 212 ? -15.664 -3.242 9.062 1 93.69 212 GLY A N 1
ATOM 1626 C CA . GLY A 1 212 ? -16.375 -1.989 9.281 1 93.69 212 GLY A CA 1
ATOM 1627 C C . GLY A 1 212 ? -15.5 -0.767 9.07 1 93.69 212 GLY A C 1
ATOM 1628 O O . GLY A 1 212 ? -14.336 -0.889 8.688 1 93.69 212 GLY A O 1
ATOM 1629 N N . GLU A 1 213 ? -16.125 0.443 9.242 1 94.5 213 GLU A N 1
ATOM 1630 C CA . GLU A 1 213 ? -15.445 1.732 9.117 1 94.5 213 GLU A CA 1
ATOM 1631 C C . GLU A 1 213 ? -15.281 2.398 10.484 1 94.5 213 GLU A C 1
ATOM 1633 O O . GLU A 1 213 ? -16.234 2.479 11.258 1 94.5 213 GLU A O 1
ATOM 1638 N N . GLY A 1 214 ? -14.047 2.852 10.75 1 97.44 214 GLY A N 1
ATOM 1639 C CA . GLY A 1 214 ? -13.781 3.527 12.008 1 97.44 214 GLY A CA 1
ATOM 1640 C C . GLY A 1 214 ? -14.328 4.941 12.055 1 97.44 214 GLY A C 1
ATOM 1641 O O . GLY A 1 214 ? -14.656 5.52 11.016 1 97.44 214 GLY A O 1
ATOM 1642 N N . ALA A 1 215 ? -14.367 5.484 13.25 1 98.06 215 ALA A N 1
ATOM 1643 C CA . ALA A 1 215 ? -14.852 6.844 13.461 1 98.06 215 ALA A CA 1
ATOM 1644 C C . ALA A 1 215 ? -13.906 7.867 12.828 1 98.06 215 ALA A C 1
ATOM 1646 O O . ALA A 1 215 ? -14.359 8.875 12.273 1 98.06 215 ALA A O 1
ATOM 1647 N N . GLY A 1 216 ? -12.672 7.605 12.945 1 98.69 216 GLY A N 1
ATOM 1648 C CA . GLY A 1 216 ? -11.688 8.547 12.43 1 98.69 216 GLY A CA 1
ATOM 1649 C C . GLY A 1 216 ? -11.227 8.211 11.023 1 98.69 216 GLY A C 1
ATOM 1650 O O . GLY A 1 216 ? -10.93 7.059 10.719 1 98.69 216 GLY A O 1
ATOM 1651 N N . ARG A 1 217 ? -11.195 9.227 10.164 1 98.75 217 ARG A N 1
ATOM 1652 C CA . ARG A 1 217 ? -10.578 9.109 8.844 1 98.75 217 ARG A CA 1
ATOM 1653 C C . ARG A 1 217 ? -9.219 9.789 8.82 1 98.75 217 ARG A C 1
ATOM 1655 O O . ARG A 1 217 ? -9.07 10.922 9.289 1 98.75 217 ARG A O 1
ATOM 1662 N N . VAL A 1 218 ? -8.258 9.07 8.305 1 98.88 218 VAL A N 1
ATOM 1663 C CA . VAL A 1 218 ? -6.887 9.562 8.273 1 98.88 218 VAL A CA 1
ATOM 1664 C C . VAL A 1 218 ? -6.348 9.516 6.848 1 98.88 218 VAL A C 1
ATO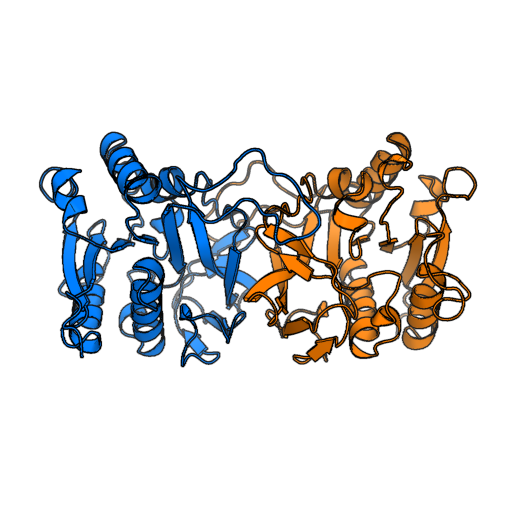M 1666 O O . VAL A 1 218 ? -6.566 8.531 6.129 1 98.88 218 VAL A O 1
ATOM 1669 N N . PHE A 1 219 ? -5.746 10.586 6.402 1 98.94 219 PHE A N 1
ATOM 1670 C CA . PHE A 1 219 ? -4.992 10.641 5.156 1 98.94 219 PHE A CA 1
ATOM 1671 C C . PHE A 1 219 ? -3.553 11.078 5.41 1 98.94 219 PHE A C 1
ATOM 1673 O O . PHE A 1 219 ? -3.312 12.203 5.852 1 98.94 219 PHE A O 1
ATOM 1680 N N . TYR A 1 220 ? -2.59 10.18 5.16 1 98.88 220 TYR A N 1
ATOM 1681 C CA . TYR A 1 220 ? -1.18 10.555 5.191 1 98.88 220 TYR A CA 1
ATOM 1682 C C . TYR A 1 220 ? -0.722 11.086 3.84 1 98.88 220 TYR A C 1
ATOM 1684 O O . TYR A 1 220 ? -1.038 10.5 2.799 1 98.88 220 TYR A O 1
ATOM 1692 N N . PHE A 1 221 ? 0.011 12.172 3.865 1 98.94 221 PHE A N 1
ATOM 1693 C CA . PHE A 1 221 ? 0.537 12.766 2.639 1 98.94 221 PHE A CA 1
ATOM 1694 C C . PHE A 1 221 ? 2 13.148 2.811 1 98.94 221 PHE A C 1
ATOM 1696 O O . PHE A 1 221 ? 2.322 14.062 3.576 1 98.94 221 PHE A O 1
ATOM 1703 N N . ARG A 1 222 ? 2.865 12.508 2.086 1 98.5 222 ARG A N 1
ATOM 1704 C CA . ARG A 1 222 ? 4.293 12.461 2.379 1 98.5 222 ARG A CA 1
ATOM 1705 C C . ARG A 1 222 ? 4.984 13.75 1.941 1 98.5 222 ARG A C 1
ATOM 1707 O O . ARG A 1 222 ? 5.91 14.219 2.604 1 98.5 222 ARG A O 1
ATOM 1714 N N . PRO A 1 223 ? 4.684 14.445 0.836 1 98.06 223 PRO A N 1
ATOM 1715 C CA . PRO A 1 223 ? 5.5 15.578 0.389 1 98.06 223 PRO A CA 1
ATOM 1716 C C . PRO A 1 223 ? 5.461 16.75 1.361 1 98.06 223 PRO A C 1
ATOM 1718 O O . PRO A 1 223 ? 4.488 16.922 2.104 1 98.06 223 PRO A O 1
ATOM 1721 N N . GLY A 1 224 ? 6.555 17.516 1.292 1 96.88 224 GLY A N 1
ATOM 1722 C CA . GLY A 1 224 ? 6.426 18.766 2.037 1 96.88 224 GLY A CA 1
ATOM 1723 C C . GLY A 1 224 ? 7.605 19.031 2.953 1 96.88 224 GLY A C 1
ATOM 1724 O O . GLY A 1 224 ? 7.43 19.5 4.078 1 96.88 224 GLY A O 1
ATOM 1725 N N . HIS A 1 225 ? 8.867 18.734 2.486 1 94.25 225 HIS A N 1
ATOM 1726 C CA . HIS A 1 225 ? 10.047 19.125 3.252 1 94.25 225 HIS A CA 1
ATOM 1727 C C . HIS A 1 225 ? 10.078 20.625 3.471 1 94.25 225 HIS A C 1
ATOM 1729 O O . HIS A 1 225 ? 9.734 21.406 2.572 1 94.25 225 HIS A O 1
ATOM 1735 N N . GLU A 1 226 ? 10.539 21.094 4.633 1 94.12 226 GLU A N 1
ATOM 1736 C CA . GLU A 1 226 ? 10.359 22.469 5.07 1 94.12 226 GLU A CA 1
ATOM 1737 C C . GLU A 1 226 ? 11.227 23.422 4.25 1 94.12 226 GLU A C 1
ATOM 1739 O O . GLU A 1 226 ? 11.008 24.641 4.258 1 94.12 226 GLU A O 1
ATOM 1744 N N . THR A 1 227 ? 12.203 22.922 3.582 1 93.31 227 THR A N 1
ATOM 1745 C CA . THR A 1 227 ? 13.109 23.812 2.865 1 93.31 227 THR A CA 1
ATOM 1746 C C . THR A 1 227 ? 12.711 23.922 1.396 1 93.31 227 THR A C 1
ATOM 1748 O O . THR A 1 227 ? 13.398 24.578 0.609 1 93.31 227 THR A O 1
ATOM 1751 N N . VAL A 1 228 ? 11.633 23.281 1.031 1 93.94 228 VAL A N 1
ATOM 1752 C CA . VAL A 1 228 ? 11.172 23.375 -0.35 1 93.94 228 VAL A CA 1
ATOM 1753 C C . VAL A 1 228 ? 9.75 23.938 -0.38 1 93.94 228 VAL A C 1
ATOM 1755 O O . VAL A 1 228 ? 9.031 23.875 0.622 1 93.94 228 VAL A O 1
ATOM 1758 N N . GLY A 1 229 ? 9.281 24.453 -1.526 1 95.5 229 GLY A N 1
ATOM 1759 C CA . GLY A 1 229 ? 8.023 25.188 -1.652 1 95.5 229 GLY A CA 1
ATOM 1760 C C . GLY A 1 229 ? 6.848 24.281 -1.987 1 95.5 229 GLY A C 1
ATOM 1761 O O . GLY A 1 229 ? 5.91 24.719 -2.66 1 95.5 229 GLY A O 1
ATOM 1762 N N . THR A 1 230 ? 6.797 23.094 -1.532 1 97.56 230 THR A N 1
ATOM 1763 C CA . THR A 1 230 ? 5.816 22.078 -1.914 1 97.56 230 THR A CA 1
ATOM 1764 C C . THR A 1 230 ? 4.402 22.547 -1.601 1 97.56 230 THR A C 1
ATOM 1766 O O . THR A 1 230 ? 3.479 22.312 -2.385 1 97.56 230 THR A O 1
ATOM 1769 N N . TYR A 1 231 ? 4.188 23.266 -0.515 1 97.88 231 TYR A N 1
ATOM 1770 C CA . TYR A 1 231 ? 2.838 23.594 -0.065 1 97.88 231 TYR A CA 1
ATOM 1771 C C . TYR A 1 231 ? 2.287 24.797 -0.823 1 97.88 231 TYR A C 1
ATOM 1773 O O . TYR A 1 231 ? 1.137 25.188 -0.619 1 97.88 231 TYR A O 1
ATOM 1781 N N . PHE A 1 232 ? 3.07 25.297 -1.769 1 97.69 232 PHE A N 1
ATOM 1782 C CA . PHE A 1 232 ? 2.578 26.344 -2.668 1 97.69 232 PHE A CA 1
ATOM 1783 C C . PHE A 1 232 ? 2.236 25.75 -4.035 1 97.69 232 PHE A C 1
ATOM 1785 O O . PHE A 1 232 ? 1.694 26.453 -4.895 1 97.69 232 PHE A O 1
ATOM 1792 N N . HIS A 1 233 ? 2.584 24.516 -4.281 1 98.12 233 HIS A N 1
ATOM 1793 C CA . HIS A 1 233 ? 2.24 23.859 -5.535 1 98.12 233 HIS A CA 1
ATOM 1794 C C . HIS A 1 233 ? 0.73 23.688 -5.68 1 98.12 233 HIS A C 1
ATOM 1796 O O . HIS A 1 233 ? 0.076 23.125 -4.801 1 98.12 233 HIS A O 1
ATOM 1802 N N . PRO A 1 234 ? 0.15 24.109 -6.758 1 98.5 234 PRO A N 1
ATOM 1803 C CA . PRO A 1 234 ? -1.31 24.125 -6.879 1 98.5 234 PRO A CA 1
ATOM 1804 C C . PRO A 1 234 ? -1.915 22.719 -6.77 1 98.5 234 PRO A C 1
ATOM 1806 O O . PRO A 1 234 ? -2.984 22.547 -6.176 1 98.5 234 PRO A O 1
ATOM 1809 N N . THR A 1 235 ? -1.286 21.734 -7.344 1 98.81 235 THR A N 1
ATOM 1810 C CA . THR A 1 235 ? -1.801 20.375 -7.262 1 98.81 235 THR A CA 1
ATOM 1811 C C . THR A 1 235 ? -1.783 19.875 -5.82 1 98.81 235 THR A C 1
ATOM 1813 O O . THR A 1 235 ? -2.736 19.234 -5.367 1 98.81 235 THR A O 1
ATOM 1816 N N . VAL A 1 236 ? -0.7 20.141 -5.098 1 98.88 236 VAL A N 1
ATOM 1817 C CA . VAL A 1 236 ? -0.591 19.75 -3.695 1 98.88 236 VAL A CA 1
ATOM 1818 C C . VAL A 1 236 ? -1.684 20.438 -2.881 1 98.88 236 VAL A C 1
ATOM 1820 O O . VAL A 1 236 ? -2.34 19.797 -2.051 1 98.88 236 VAL A O 1
ATOM 1823 N N . GLN A 1 237 ? -1.896 21.688 -3.113 1 98.88 237 GLN A N 1
ATOM 1824 C CA . GLN A 1 237 ? -2.945 22.438 -2.42 1 98.88 237 GLN A CA 1
ATOM 1825 C C . GLN A 1 237 ? -4.316 21.812 -2.686 1 98.88 237 GLN A C 1
ATOM 1827 O O . GLN A 1 237 ? -5.121 21.656 -1.764 1 98.88 237 GLN A O 1
ATOM 1832 N N . LYS A 1 238 ? -4.586 21.5 -3.908 1 98.81 238 LYS A N 1
ATOM 1833 C CA . LYS A 1 238 ? -5.863 20.875 -4.25 1 98.81 238 LYS A CA 1
ATOM 1834 C C . LYS A 1 238 ? -6.031 19.531 -3.545 1 98.81 238 LYS A C 1
ATOM 1836 O O . LYS A 1 238 ? -7.113 19.219 -3.039 1 98.81 238 LYS A O 1
ATOM 1841 N N . ILE A 1 239 ? -4.973 18.734 -3.523 1 98.94 239 ILE A N 1
ATOM 1842 C CA . ILE A 1 239 ? -5.004 17.453 -2.844 1 98.94 239 ILE A CA 1
ATOM 1843 C C . ILE A 1 239 ? -5.348 17.641 -1.37 1 98.94 239 ILE A C 1
ATOM 1845 O O . ILE A 1 239 ? -6.168 16.922 -0.812 1 98.94 239 ILE A O 1
ATOM 1849 N N . ILE A 1 240 ? -4.738 18.609 -0.708 1 98.94 240 ILE A N 1
ATOM 1850 C CA . ILE A 1 240 ? -4.98 18.859 0.708 1 98.94 240 ILE A CA 1
ATOM 1851 C C . ILE A 1 240 ? -6.43 19.297 0.912 1 98.94 240 ILE A C 1
ATOM 1853 O O . ILE A 1 240 ? -7.086 18.875 1.866 1 98.94 240 ILE A O 1
ATOM 1857 N N . VAL A 1 241 ? -6.977 20.094 0.024 1 98.88 241 VAL A N 1
ATOM 1858 C CA . VAL A 1 241 ? -8.375 20.5 0.101 1 98.88 241 VAL A CA 1
ATOM 1859 C C . VAL A 1 241 ? -9.273 19.266 -0.016 1 98.88 241 VAL A C 1
ATOM 1861 O O . VAL A 1 241 ? -10.195 19.078 0.789 1 98.88 241 VAL A O 1
ATOM 1864 N N . ASN A 1 242 ? -9.031 18.453 -1.042 1 98.88 242 ASN A N 1
ATOM 1865 C CA . ASN A 1 242 ? -9.797 17.219 -1.211 1 98.88 242 ASN A CA 1
ATOM 1866 C C . ASN A 1 242 ? -9.719 16.344 0.03 1 98.88 242 ASN A C 1
ATOM 1868 O O . ASN A 1 242 ? -10.719 15.75 0.441 1 98.88 242 ASN A O 1
ATOM 1872 N N . ALA A 1 243 ? -8.516 16.234 0.612 1 98.94 243 ALA A N 1
ATOM 1873 C CA . ALA A 1 243 ? -8.289 15.398 1.791 1 98.94 243 ALA A CA 1
ATOM 1874 C C . ALA A 1 243 ? -9.094 15.914 2.984 1 98.94 243 ALA A C 1
ATOM 1876 O O . ALA A 1 243 ? -9.672 15.133 3.738 1 98.94 243 ALA A O 1
ATOM 1877 N N . VAL A 1 244 ? -9.055 17.203 3.152 1 98.94 244 VAL A N 1
ATOM 1878 C CA . VAL A 1 244 ? -9.82 17.812 4.234 1 98.94 244 VAL A CA 1
ATOM 1879 C C . VAL A 1 244 ? -11.305 17.469 4.07 1 98.94 244 VAL A C 1
ATOM 1881 O O . VAL A 1 244 ? -11.961 17.047 5.027 1 98.94 244 VAL A O 1
ATOM 1884 N N . ASN A 1 245 ? -11.82 17.625 2.9 1 98.81 245 ASN A N 1
ATOM 1885 C CA . ASN A 1 245 ? -13.219 17.297 2.641 1 98.81 245 ASN A CA 1
ATOM 1886 C C . ASN A 1 245 ? -13.523 15.836 2.936 1 98.81 245 ASN A C 1
ATOM 1888 O O . ASN A 1 245 ? -14.547 15.516 3.543 1 98.81 245 ASN A O 1
ATOM 1892 N N . TRP A 1 246 ? -12.648 14.977 2.545 1 98.75 246 TRP A N 1
ATOM 1893 C CA . TRP A 1 246 ? -12.859 13.539 2.74 1 98.75 246 TRP A CA 1
ATOM 1894 C C . TRP A 1 246 ? -12.789 13.18 4.223 1 98.75 246 TRP A C 1
ATOM 1896 O O . TRP A 1 246 ? -13.641 12.445 4.727 1 98.75 246 TRP A O 1
ATOM 1906 N N . CYS A 1 247 ? -11.797 13.688 4.926 1 98.88 247 CYS A N 1
ATOM 1907 C CA . CYS A 1 247 ? -11.609 13.367 6.336 1 98.88 247 CYS A CA 1
ATOM 1908 C C . CYS A 1 247 ? -12.758 13.906 7.18 1 98.88 247 CYS A C 1
ATOM 1910 O O . CYS A 1 247 ? -13.094 13.328 8.219 1 98.88 247 CYS A O 1
ATOM 1912 N N . ALA A 1 248 ? -13.359 14.984 6.695 1 98.5 248 ALA A N 1
ATOM 1913 C CA . ALA A 1 248 ? -14.484 15.586 7.395 1 98.5 248 ALA A CA 1
ATOM 1914 C C . ALA A 1 248 ? -15.797 14.898 7.016 1 98.5 248 ALA A C 1
ATOM 1916 O O . ALA A 1 248 ? -16.859 15.258 7.52 1 98.5 248 ALA A O 1
ATOM 1917 N N . ARG A 1 249 ? -15.766 13.945 6.109 1 96.62 249 ARG A N 1
ATOM 1918 C CA . ARG A 1 249 ? -16.922 13.227 5.594 1 96.62 249 ARG A CA 1
ATOM 1919 C C . ARG A 1 249 ? -17.891 14.18 4.891 1 96.62 249 ARG A C 1
ATOM 1921 O O . ARG A 1 249 ? -19.109 14.109 5.102 1 96.62 249 ARG A O 1
ATOM 1928 N N . ARG A 1 250 ? -17.281 15.031 4.113 1 91.75 250 ARG A N 1
ATOM 1929 C CA . ARG A 1 250 ? -18.062 16 3.355 1 91.75 250 ARG A CA 1
ATOM 1930 C C . ARG A 1 250 ? -17.688 15.969 1.877 1 91.75 250 ARG A C 1
ATOM 1932 O O . ARG A 1 250 ? -17.859 16.969 1.165 1 91.75 250 ARG A O 1
ATOM 1939 N N . ALA A 1 251 ? -17.094 14.852 1.532 1 85.75 251 ALA A N 1
ATOM 1940 C CA . ALA A 1 251 ? -16.703 14.719 0.135 1 85.75 251 ALA A CA 1
ATOM 1941 C C . ALA A 1 251 ? -17.875 14.281 -0.735 1 85.75 251 ALA A C 1
ATOM 1943 O O . ALA A 1 251 ? -18.797 13.617 -0.258 1 85.75 251 ALA A O 1
ATOM 1944 N N . MET B 1 1 ? 25.75 -13.555 -27.703 1 33.69 1 MET B N 1
ATOM 1945 C CA . MET B 1 1 ? 24.578 -13.297 -26.875 1 33.69 1 MET B CA 1
ATOM 1946 C C . MET B 1 1 ? 24.5 -14.289 -25.719 1 33.69 1 MET B C 1
ATOM 1948 O O . MET B 1 1 ? 24.422 -15.5 -25.938 1 33.69 1 MET B O 1
ATOM 1952 N N . GLN B 1 2 ? 25.25 -14.234 -24.688 1 41.19 2 GLN B N 1
ATOM 1953 C CA . GLN B 1 2 ? 25.609 -15.289 -23.766 1 41.19 2 GLN B CA 1
ATOM 1954 C C . GLN B 1 2 ? 24.391 -16.109 -23.344 1 41.19 2 GLN B C 1
ATOM 1956 O O . GLN B 1 2 ? 23.328 -15.555 -23.094 1 41.19 2 GLN B O 1
ATOM 1961 N N . ASN B 1 3 ? 24.141 -17.328 -23.828 1 49.53 3 ASN B N 1
ATOM 1962 C CA . ASN B 1 3 ? 23.047 -18.281 -23.828 1 49.53 3 ASN B CA 1
ATOM 1963 C C . ASN B 1 3 ? 22.5 -18.516 -22.422 1 49.53 3 ASN B C 1
ATOM 1965 O O . ASN B 1 3 ? 23.016 -19.344 -21.688 1 49.53 3 ASN B O 1
ATOM 1969 N N . GLN B 1 4 ? 21.984 -17.438 -21.719 1 72.94 4 GLN B N 1
ATOM 1970 C CA . GLN B 1 4 ? 21.5 -17.562 -20.344 1 72.94 4 GLN B CA 1
ATOM 1971 C C . GLN B 1 4 ? 20.469 -18.672 -20.219 1 72.94 4 GLN B C 1
ATOM 1973 O O . GLN B 1 4 ? 19.641 -18.859 -21.109 1 72.94 4 GLN B O 1
ATOM 1978 N N . SER B 1 5 ? 20.719 -19.703 -19.359 1 91 5 SER B N 1
ATOM 1979 C CA . SER B 1 5 ? 19.812 -20.812 -19.078 1 91 5 SER B CA 1
ATOM 1980 C C . SER B 1 5 ? 18.391 -20.297 -18.828 1 91 5 SER B C 1
ATOM 1982 O O . SER B 1 5 ? 18.203 -19.203 -18.312 1 91 5 SER B O 1
ATOM 1984 N N . PRO B 1 6 ? 17.438 -20.969 -19.422 1 97.44 6 PRO B N 1
ATOM 1985 C CA . PRO B 1 6 ? 16.047 -20.547 -19.234 1 97.44 6 PRO B CA 1
ATOM 1986 C C . PRO B 1 6 ? 15.68 -20.422 -17.75 1 97.44 6 PRO B C 1
ATOM 1988 O O . PRO B 1 6 ? 16.281 -21.078 -16.906 1 97.44 6 PRO B O 1
ATOM 1991 N N . ILE B 1 7 ? 14.773 -19.516 -17.484 1 98.69 7 ILE B N 1
ATOM 1992 C CA . ILE B 1 7 ? 14.172 -19.469 -16.156 1 98.69 7 ILE B CA 1
ATOM 1993 C C . ILE B 1 7 ? 13.281 -20.688 -15.953 1 98.69 7 ILE B C 1
ATOM 1995 O O . ILE B 1 7 ? 12.375 -20.938 -16.75 1 98.69 7 ILE B O 1
ATOM 1999 N N . ARG B 1 8 ? 13.57 -21.422 -14.961 1 98.88 8 ARG B N 1
ATOM 2000 C CA . ARG B 1 8 ? 12.758 -22.594 -14.633 1 98.88 8 ARG B CA 1
ATOM 2001 C C . ARG B 1 8 ? 11.688 -22.25 -13.602 1 98.88 8 ARG B C 1
ATOM 2003 O O . ARG B 1 8 ? 12 -21.75 -12.516 1 98.88 8 ARG B O 1
ATOM 2010 N N . VAL B 1 9 ? 10.43 -22.547 -13.977 1 98.94 9 VAL B N 1
ATOM 2011 C CA . VAL B 1 9 ? 9.289 -22.172 -13.148 1 98.94 9 VAL B CA 1
ATOM 2012 C C . VAL B 1 9 ? 8.5 -23.406 -12.75 1 98.94 9 VAL B C 1
ATOM 2014 O O . VAL B 1 9 ? 8.281 -24.297 -13.57 1 98.94 9 VAL B O 1
ATOM 2017 N N . LEU B 1 10 ? 8.18 -23.5 -11.492 1 98.94 10 LEU B N 1
ATOM 2018 C CA . LEU B 1 10 ? 7.223 -24.5 -11.031 1 98.94 10 LEU B CA 1
ATOM 2019 C C . LEU B 1 10 ? 5.895 -23.859 -10.664 1 98.94 10 LEU B C 1
ATOM 2021 O O . LEU B 1 10 ? 5.848 -22.953 -9.828 1 98.94 10 LEU B O 1
ATOM 2025 N N . VAL B 1 11 ? 4.84 -24.281 -11.344 1 98.81 11 VAL B N 1
ATOM 2026 C CA . VAL B 1 11 ? 3.498 -23.812 -11.016 1 98.81 11 VAL B CA 1
ATOM 2027 C C . VAL B 1 11 ? 2.777 -24.844 -10.156 1 98.81 11 VAL B C 1
ATOM 2029 O O . VAL B 1 11 ? 2.346 -25.875 -10.648 1 98.81 11 VAL B O 1
ATOM 2032 N N . TRP B 1 12 ? 2.688 -24.484 -8.852 1 98.38 12 TRP B N 1
ATOM 2033 C CA . TRP B 1 12 ? 2.115 -25.344 -7.816 1 98.38 12 TRP B CA 1
ATOM 2034 C C . TRP B 1 12 ? 0.66 -24.969 -7.547 1 98.38 12 TRP B C 1
ATOM 2036 O O . TRP B 1 12 ? 0.31 -23.797 -7.508 1 98.38 12 TRP B O 1
ATOM 2046 N N . ASP B 1 13 ? -0.178 -25.969 -7.457 1 95 13 ASP B N 1
ATOM 2047 C CA . ASP B 1 13 ? -1.606 -25.703 -7.32 1 95 13 ASP B CA 1
ATOM 2048 C C . ASP B 1 13 ? -2.271 -26.734 -6.406 1 95 13 ASP B C 1
ATOM 2050 O O . ASP B 1 13 ? -1.757 -27.828 -6.23 1 95 13 ASP B O 1
ATOM 2054 N N . GLU B 1 14 ? -3.408 -26.328 -5.82 1 93.31 14 GLU B N 1
ATOM 2055 C CA . GLU B 1 14 ? -4.133 -27.234 -4.934 1 93.31 14 GLU B CA 1
ATOM 2056 C C . GLU B 1 14 ? -4.941 -28.266 -5.73 1 93.31 14 GLU B C 1
ATOM 2058 O O . GLU B 1 14 ? -5.434 -29.234 -5.172 1 93.31 14 GLU B O 1
ATOM 2063 N N . ASN B 1 15 ? -4.992 -28.094 -7.082 1 88.5 15 ASN B N 1
ATOM 2064 C CA . ASN B 1 15 ? -5.836 -28.891 -7.957 1 88.5 15 ASN B CA 1
ATOM 2065 C C . ASN B 1 15 ? -7.305 -28.828 -7.535 1 88.5 15 ASN B C 1
ATOM 2067 O O . ASN B 1 15 ? -7.906 -29.844 -7.195 1 88.5 15 ASN B O 1
ATOM 2071 N N . PRO B 1 16 ? -7.805 -27.594 -7.734 1 86.81 16 PRO B N 1
ATOM 2072 C CA . PRO B 1 16 ? -9.148 -27.375 -7.199 1 86.81 16 PRO B CA 1
ATOM 2073 C C . PRO B 1 16 ? -10.211 -28.203 -7.926 1 86.81 16 PRO B C 1
ATOM 2075 O O . PRO B 1 16 ? -10.336 -28.109 -9.148 1 86.81 16 PRO B O 1
ATOM 2078 N N . ALA B 1 17 ? -10.992 -28.891 -7.188 1 81.56 17 ALA B N 1
ATOM 2079 C CA . ALA B 1 17 ? -12.039 -29.734 -7.742 1 81.56 17 ALA B CA 1
ATOM 2080 C C . ALA B 1 17 ? -13.133 -28.906 -8.406 1 81.56 17 ALA B C 1
ATOM 2082 O O . ALA B 1 17 ? -13.773 -29.359 -9.359 1 81.56 17 ALA B O 1
ATOM 2083 N N . HIS B 1 18 ? -13.266 -27.703 -8.008 1 81.25 18 HIS B N 1
ATOM 2084 C CA . HIS B 1 18 ? -14.383 -26.891 -8.477 1 81.25 18 HIS B CA 1
ATOM 2085 C C . HIS B 1 18 ? -13.984 -26.062 -9.703 1 81.25 18 HIS B C 1
ATOM 2087 O O . HIS B 1 18 ? -14.812 -25.344 -10.266 1 81.25 18 HIS B O 1
ATOM 2093 N N . ALA B 1 19 ? -12.773 -26.219 -10.109 1 85.69 19 ALA B N 1
ATOM 2094 C CA . ALA B 1 19 ? -12.422 -25.578 -11.383 1 85.69 19 ALA B CA 1
ATOM 2095 C C . ALA B 1 19 ? -13.055 -26.328 -12.555 1 85.69 19 ALA B C 1
ATOM 2097 O O . ALA B 1 19 ? -12.781 -27.516 -12.766 1 85.69 19 ALA B O 1
ATOM 2098 N N . PRO B 1 20 ? -13.883 -25.578 -13.305 1 88.75 20 PRO B N 1
ATOM 2099 C CA . PRO B 1 20 ? -14.531 -26.281 -14.414 1 88.75 20 PRO B CA 1
ATOM 2100 C C . PRO B 1 20 ? -13.531 -26.781 -15.461 1 88.75 20 PRO B C 1
ATOM 2102 O O . PRO B 1 20 ? -12.742 -26 -15.984 1 88.75 20 PRO B O 1
ATOM 2105 N N . LYS B 1 21 ? -13.664 -27.969 -15.82 1 90.94 21 LYS B N 1
ATOM 2106 C CA . LYS B 1 21 ? -12.75 -28.562 -16.797 1 90.94 21 LYS B CA 1
ATOM 2107 C C . LYS B 1 21 ? -13 -28 -18.188 1 90.94 21 LYS B C 1
ATOM 2109 O O . LYS B 1 21 ? -12.102 -28 -19.031 1 90.94 21 LYS B O 1
ATOM 2114 N N . THR B 1 22 ? -14.18 -27.484 -18.422 1 93.44 22 THR B N 1
ATOM 2115 C CA . THR B 1 22 ? -14.484 -26.828 -19.688 1 93.44 22 THR B CA 1
ATOM 2116 C C . THR B 1 22 ? -13.672 -25.547 -19.844 1 93.44 22 THR B C 1
ATOM 2118 O O . THR B 1 22 ? -13.32 -25.156 -20.953 1 93.44 22 THR B O 1
ATOM 2121 N N . LEU B 1 23 ? -13.398 -25 -18.75 1 93.12 23 LEU B N 1
ATOM 2122 C CA . LEU B 1 23 ? -12.625 -23.766 -18.75 1 93.12 23 LEU B CA 1
ATOM 2123 C C . LEU B 1 23 ? -11.141 -24.062 -18.562 1 93.12 23 LEU B C 1
ATOM 2125 O O . LEU B 1 23 ? -10.305 -23.547 -19.312 1 93.12 23 LEU B O 1
ATOM 2129 N N . TYR B 1 24 ? -10.898 -24.922 -17.609 1 94.75 24 TYR B N 1
ATOM 2130 C CA . TYR B 1 24 ? -9.531 -25.328 -17.312 1 94.75 24 TYR B CA 1
ATOM 2131 C C . TYR B 1 24 ? -9.352 -26.828 -17.469 1 94.75 24 TYR B C 1
ATOM 2133 O O . TYR B 1 24 ? -9.273 -27.562 -16.484 1 94.75 24 TYR B O 1
ATOM 2141 N N . PRO B 1 25 ? -9.094 -27.25 -18.656 1 93 25 PRO B N 1
ATOM 2142 C CA . PRO B 1 25 ? -9 -28.688 -18.891 1 93 25 PRO B CA 1
ATOM 2143 C C . PRO B 1 25 ? -7.797 -29.328 -18.188 1 93 25 PRO B C 1
ATOM 2145 O O . PRO B 1 25 ? -7.836 -30.5 -17.844 1 93 25 PRO B O 1
ATOM 2148 N N . THR B 1 26 ? -6.746 -28.594 -18.031 1 92 26 THR B N 1
ATOM 2149 C CA . THR B 1 26 ? -5.551 -29.094 -17.359 1 92 26 THR B CA 1
ATOM 2150 C C . THR B 1 26 ? -5.316 -28.344 -16.047 1 92 26 THR B C 1
ATOM 2152 O O . THR B 1 26 ? -4.172 -28.078 -15.68 1 92 26 THR B O 1
ATOM 2155 N N . SER B 1 27 ? -6.422 -27.875 -15.383 1 92.62 27 SER B N 1
ATOM 2156 C CA . SER B 1 27 ? -6.418 -27.125 -14.133 1 92.62 27 SER B CA 1
ATOM 2157 C C . SER B 1 27 ? -5.777 -25.75 -14.32 1 92.62 27 SER B C 1
ATOM 2159 O O . SER B 1 27 ? -5.328 -25.406 -15.422 1 92.62 27 SER B O 1
ATOM 2161 N N . LEU B 1 28 ? -5.836 -24.969 -13.281 1 95.75 28 LEU B N 1
ATOM 2162 C CA . LEU B 1 28 ? -5.324 -23.594 -13.359 1 95.75 28 LEU B CA 1
ATOM 2163 C C . LEU B 1 28 ? -3.82 -23.594 -13.617 1 95.75 28 LEU B C 1
ATOM 2165 O O . LEU B 1 28 ? -3.326 -22.812 -14.438 1 95.75 28 LEU B O 1
ATOM 2169 N N . ASN B 1 29 ? -3.111 -24.453 -12.883 1 96.25 29 ASN B N 1
ATOM 2170 C CA . ASN B 1 29 ? -1.663 -24.453 -13.055 1 96.25 29 ASN B CA 1
ATOM 2171 C C . ASN B 1 29 ? -1.265 -24.891 -14.461 1 96.25 29 ASN B C 1
ATOM 2173 O O . ASN B 1 29 ? -0.26 -24.438 -15 1 96.25 29 ASN B O 1
ATOM 2177 N N . GLY B 1 30 ? -2.039 -25.797 -15.109 1 96.75 30 GLY B N 1
ATOM 2178 C CA . GLY B 1 30 ? -1.783 -26.109 -16.5 1 96.75 30 GLY B CA 1
ATOM 2179 C C . GLY B 1 30 ? -1.939 -24.922 -17.438 1 96.75 30 GLY B C 1
ATOM 2180 O O . GLY B 1 30 ? -1.128 -24.719 -18.344 1 96.75 30 GLY B O 1
ATOM 2181 N N . ALA B 1 31 ? -3.033 -24.188 -17.234 1 97.31 31 ALA B N 1
ATOM 2182 C CA . ALA B 1 31 ? -3.273 -22.984 -18.031 1 97.31 31 ALA B CA 1
ATOM 2183 C C . ALA B 1 31 ? -2.143 -21.984 -17.859 1 97.31 31 ALA B C 1
ATOM 2185 O O . ALA B 1 31 ? -1.651 -21.422 -18.844 1 97.31 31 ALA B O 1
ATOM 2186 N N . ILE B 1 32 ? -1.674 -21.797 -16.656 1 98.56 32 ILE B N 1
ATOM 2187 C CA . ILE B 1 32 ? -0.625 -20.828 -16.344 1 98.56 32 ILE B CA 1
ATOM 2188 C C . ILE B 1 32 ? 0.701 -21.297 -16.938 1 98.56 32 ILE B C 1
ATOM 2190 O O . ILE B 1 32 ? 1.39 -20.531 -17.609 1 98.56 32 ILE B O 1
ATOM 2194 N N . ALA B 1 33 ? 1.016 -22.547 -16.719 1 98.75 33 ALA B N 1
ATOM 2195 C CA . ALA B 1 33 ? 2.254 -23.109 -17.25 1 98.75 33 ALA B CA 1
ATOM 2196 C C . ALA B 1 33 ? 2.254 -23.062 -18.781 1 98.75 33 ALA B C 1
ATOM 2198 O O . ALA B 1 33 ? 3.277 -22.75 -19.406 1 98.75 33 ALA B O 1
ATOM 2199 N N . GLY B 1 34 ? 1.11 -23.438 -19.344 1 98.56 34 GLY B N 1
ATOM 2200 C CA . GLY B 1 34 ? 1.005 -23.359 -20.781 1 98.56 34 GLY B CA 1
ATOM 2201 C C . GLY B 1 34 ? 1.286 -21.969 -21.328 1 98.56 34 GLY B C 1
ATOM 2202 O O . GLY B 1 34 ? 2.02 -21.828 -22.312 1 98.56 34 GLY B O 1
ATOM 2203 N N . ALA B 1 35 ? 0.703 -20.969 -20.75 1 98.69 35 ALA B N 1
ATOM 2204 C CA . ALA B 1 35 ? 0.913 -19.578 -21.172 1 98.69 35 ALA B CA 1
ATOM 2205 C C . ALA B 1 35 ? 2.375 -19.172 -21.016 1 98.69 35 ALA B C 1
ATOM 2207 O O . ALA B 1 35 ? 2.951 -18.547 -21.906 1 98.69 35 ALA B O 1
ATOM 2208 N N . LEU B 1 36 ? 3.004 -19.531 -19.859 1 98.88 36 LEU B N 1
ATOM 2209 C CA . LEU B 1 36 ? 4.402 -19.203 -19.609 1 98.88 36 LEU B CA 1
ATOM 2210 C C . LEU B 1 36 ? 5.309 -19.844 -20.656 1 98.88 36 LEU B C 1
ATOM 2212 O O . LEU B 1 36 ? 6.234 -19.219 -21.156 1 98.88 36 LEU B O 1
ATOM 2216 N N . ASN B 1 37 ? 5.043 -21.094 -20.969 1 98.75 37 ASN B N 1
ATOM 2217 C CA . ASN B 1 37 ? 5.844 -21.797 -21.969 1 98.75 37 ASN B CA 1
ATOM 2218 C C . ASN B 1 37 ? 5.684 -21.172 -23.344 1 98.75 37 ASN B C 1
ATOM 2220 O O . ASN B 1 37 ? 6.668 -21.016 -24.078 1 98.75 37 ASN B O 1
ATOM 2224 N N . SER B 1 38 ? 4.457 -20.844 -23.688 1 98.56 38 SER B N 1
ATOM 2225 C CA . SER B 1 38 ? 4.191 -20.266 -25 1 98.56 38 SER B CA 1
ATOM 2226 C C . SER B 1 38 ? 4.797 -18.859 -25.109 1 98.56 38 SER B C 1
ATOM 2228 O O . SER B 1 38 ? 5.531 -18.578 -26.062 1 98.56 38 SER B O 1
ATOM 2230 N N . LEU B 1 39 ? 4.605 -18.031 -24.156 1 98.12 39 LEU B N 1
ATOM 2231 C CA . LEU B 1 39 ? 5.039 -16.641 -24.219 1 98.12 39 LEU B CA 1
ATOM 2232 C C . LEU B 1 39 ? 6.531 -16.531 -23.922 1 98.12 39 LEU B C 1
ATOM 2234 O O . LEU B 1 39 ? 7.188 -15.578 -24.359 1 98.12 39 LEU B O 1
ATOM 2238 N N . GLY B 1 40 ? 7.027 -17.469 -23.109 1 97.44 40 GLY B N 1
ATOM 2239 C CA . GLY B 1 40 ? 8.438 -17.453 -22.75 1 97.44 40 GLY B CA 1
ATOM 2240 C C . GLY B 1 40 ? 9.352 -17.844 -23.891 1 97.44 40 GLY B C 1
ATOM 2241 O O . GLY B 1 40 ? 10.547 -17.562 -23.875 1 97.44 40 GLY B O 1
ATOM 2242 N N . GLN B 1 41 ? 8.828 -18.547 -24.875 1 96.12 41 GLN B N 1
ATOM 2243 C CA . GLN B 1 41 ? 9.547 -18.906 -26.094 1 96.12 41 GLN B CA 1
ATOM 2244 C C . GLN B 1 41 ? 10.914 -19.5 -25.781 1 96.12 41 GLN B C 1
ATOM 2246 O O . GLN B 1 41 ? 11.93 -19.094 -26.344 1 96.12 41 GLN B O 1
ATOM 2251 N N . GLY B 1 42 ? 10.938 -20.344 -24.828 1 95.38 42 GLY B N 1
ATOM 2252 C CA . GLY B 1 42 ? 12.156 -21.062 -24.469 1 95.38 42 GLY B CA 1
ATOM 2253 C C . GLY B 1 42 ? 12.984 -20.344 -23.438 1 95.38 42 GLY B C 1
ATOM 2254 O O . GLY B 1 42 ? 13.891 -20.938 -22.828 1 95.38 42 GLY B O 1
ATOM 2255 N N . LYS B 1 43 ? 12.758 -19.141 -23.266 1 97.31 43 LYS B N 1
ATOM 2256 C CA . LYS B 1 43 ? 13.461 -18.391 -22.219 1 97.31 43 LYS B CA 1
ATOM 2257 C C . LYS B 1 43 ? 12.875 -18.672 -20.844 1 97.31 43 LYS B C 1
ATOM 2259 O O . LYS B 1 43 ? 13.5 -18.391 -19.828 1 97.31 43 LYS B O 1
ATOM 2264 N N . ILE B 1 44 ? 11.641 -19.141 -20.781 1 98.69 44 ILE B N 1
ATOM 2265 C CA . ILE B 1 44 ? 10.945 -19.641 -19.594 1 98.69 44 ILE B CA 1
ATOM 2266 C C . ILE B 1 44 ? 10.461 -21.062 -19.844 1 98.69 44 ILE B C 1
ATOM 2268 O O . ILE B 1 44 ? 9.898 -21.359 -20.906 1 98.69 44 ILE B O 1
ATOM 2272 N N . VAL B 1 45 ? 10.727 -21.922 -18.953 1 98.75 45 VAL B N 1
ATOM 2273 C CA . VAL B 1 45 ? 10.219 -23.297 -18.969 1 98.75 45 VAL B CA 1
ATOM 2274 C C . VAL B 1 45 ? 9.461 -23.578 -17.672 1 98.75 45 VAL B C 1
ATOM 2276 O O . VAL B 1 45 ? 10.031 -23.516 -16.594 1 98.75 45 VAL B O 1
ATOM 2279 N N . ALA B 1 46 ? 8.188 -23.938 -17.859 1 98.81 46 ALA B N 1
ATOM 2280 C CA . ALA B 1 46 ? 7.328 -24.094 -16.703 1 98.81 46 ALA B CA 1
ATOM 2281 C C . ALA B 1 46 ? 6.809 -25.531 -16.578 1 98.81 46 ALA B C 1
ATOM 2283 O O . ALA B 1 46 ? 6.344 -26.109 -17.578 1 98.81 46 ALA B O 1
ATOM 2284 N N . ASP B 1 47 ? 6.934 -26.062 -15.414 1 98.69 47 ASP B N 1
ATOM 2285 C CA . ASP B 1 47 ? 6.355 -27.344 -15.031 1 98.69 47 ASP B CA 1
ATOM 2286 C C . ASP B 1 47 ? 5.211 -27.156 -14.031 1 98.69 47 ASP B C 1
ATOM 2288 O O . ASP B 1 47 ? 4.977 -26.031 -13.555 1 98.69 47 ASP B O 1
ATOM 2292 N N . VAL B 1 48 ? 4.488 -28.25 -13.789 1 98.19 48 VAL B N 1
ATOM 2293 C CA . VAL B 1 48 ? 3.367 -28.172 -12.867 1 98.19 48 VAL B CA 1
ATOM 2294 C C . VAL B 1 48 ? 3.572 -29.156 -11.719 1 98.19 48 VAL B C 1
ATOM 2296 O O . VAL B 1 48 ? 4.293 -30.141 -11.859 1 98.19 48 VAL B O 1
ATOM 2299 N N . ALA B 1 49 ? 3.057 -28.844 -10.555 1 98.06 49 ALA B N 1
ATOM 2300 C CA . ALA B 1 49 ? 2.932 -29.734 -9.398 1 98.06 49 ALA B CA 1
ATOM 2301 C C . ALA B 1 49 ? 1.598 -29.516 -8.688 1 98.06 49 ALA B C 1
ATOM 2303 O O . ALA B 1 49 ? 0.988 -28.453 -8.805 1 98.06 49 ALA B O 1
ATOM 2304 N N . ASN B 1 50 ? 1.179 -30.578 -7.969 1 96.5 50 ASN B N 1
ATOM 2305 C CA . ASN B 1 50 ? -0.106 -30.516 -7.281 1 96.5 50 ASN B CA 1
ATOM 2306 C C . ASN B 1 50 ? 0.007 -31.016 -5.84 1 96.5 50 ASN B C 1
ATOM 2308 O O . ASN B 1 50 ? 0.9 -31.797 -5.52 1 96.5 50 ASN B O 1
ATOM 2312 N N . LEU B 1 51 ? -0.969 -30.578 -5.023 1 95.75 51 LEU B N 1
ATOM 2313 C CA . LEU B 1 51 ? -1.044 -31.031 -3.639 1 95.75 51 LEU B CA 1
ATOM 2314 C C . LEU B 1 51 ? -1.236 -32.531 -3.566 1 95.75 51 LEU B C 1
ATOM 2316 O O . LEU B 1 51 ? -0.83 -33.188 -2.592 1 95.75 51 LEU B O 1
ATOM 2320 N N . ASP B 1 52 ? -1.781 -33.125 -4.605 1 95 52 ASP B N 1
ATOM 2321 C CA . ASP B 1 52 ? -2.094 -34.531 -4.617 1 95 52 ASP B CA 1
ATOM 2322 C C . ASP B 1 52 ? -0.864 -35.375 -4.984 1 95 52 ASP B C 1
ATOM 2324 O O . ASP B 1 52 ? -0.873 -36.594 -4.852 1 95 52 ASP B O 1
ATOM 2328 N N . ASP B 1 53 ? 0.187 -34.75 -5.383 1 96.81 53 ASP B N 1
ATOM 2329 C CA . ASP B 1 53 ? 1.41 -35.469 -5.758 1 96.81 53 ASP B CA 1
ATOM 2330 C C . ASP B 1 53 ? 2.158 -35.969 -4.52 1 96.81 53 ASP B C 1
ATOM 2332 O O . ASP B 1 53 ? 1.826 -35.594 -3.395 1 96.81 53 ASP B O 1
ATOM 2336 N N . GLU B 1 54 ? 3.113 -36.906 -4.809 1 96.75 54 GLU B N 1
ATOM 2337 C CA . GLU B 1 54 ? 4.008 -37.344 -3.742 1 96.75 54 GLU B CA 1
ATOM 2338 C C . GLU B 1 54 ? 4.691 -36.156 -3.08 1 96.75 54 GLU B C 1
ATOM 2340 O O . GLU B 1 54 ? 5.145 -35.219 -3.764 1 96.75 54 GLU B O 1
ATOM 2345 N N . ASN B 1 55 ? 4.73 -36.125 -1.65 1 97.12 55 ASN B N 1
ATOM 2346 C CA . ASN B 1 55 ? 5.27 -35.031 -0.883 1 97.12 55 ASN B CA 1
ATOM 2347 C C . ASN B 1 55 ? 4.582 -33.719 -1.249 1 97.12 55 ASN B C 1
ATOM 2349 O O . ASN B 1 55 ? 5.219 -32.656 -1.254 1 97.12 55 ASN B O 1
ATOM 2353 N N . GLN B 1 56 ? 3.322 -33.844 -1.785 1 97.44 56 GLN B N 1
ATOM 2354 C CA . GLN B 1 56 ? 2.5 -32.719 -2.203 1 97.44 56 GLN B CA 1
ATOM 2355 C C . GLN B 1 56 ? 3.164 -31.938 -3.338 1 97.44 56 GLN B C 1
ATOM 2357 O O . GLN B 1 56 ? 2.943 -30.734 -3.49 1 97.44 56 GLN B O 1
ATOM 2362 N N . GLY B 1 57 ? 4.117 -32.594 -3.941 1 97.75 57 GLY B N 1
ATOM 2363 C CA . GLY B 1 57 ? 4.754 -32.031 -5.137 1 97.75 57 GLY B CA 1
ATOM 2364 C C . GLY B 1 57 ? 5.984 -31.219 -4.832 1 97.75 57 GLY B C 1
ATOM 2365 O O . GLY B 1 57 ? 6.625 -30.688 -5.746 1 97.75 57 GLY B O 1
ATOM 2366 N N . ILE B 1 58 ? 6.367 -31.078 -3.549 1 98.25 58 ILE B N 1
ATOM 2367 C CA . ILE B 1 58 ? 7.438 -30.172 -3.145 1 98.25 58 ILE B CA 1
ATOM 2368 C C . ILE B 1 58 ? 8.422 -30.906 -2.238 1 98.25 58 ILE B C 1
ATOM 2370 O O . ILE B 1 58 ? 8.023 -31.5 -1.232 1 98.25 58 ILE B O 1
ATOM 2374 N N . THR B 1 59 ? 9.695 -30.875 -2.604 1 98.19 59 THR B N 1
ATOM 2375 C CA . THR B 1 59 ? 10.805 -31.203 -1.718 1 98.19 59 THR B CA 1
ATOM 2376 C C . THR B 1 59 ? 11.898 -30.156 -1.804 1 98.19 59 THR B C 1
ATOM 2378 O O . THR B 1 59 ? 11.969 -29.391 -2.775 1 98.19 59 THR B O 1
ATOM 2381 N N . ALA B 1 60 ? 12.719 -30.141 -0.766 1 98.25 60 ALA B N 1
ATOM 2382 C CA . ALA B 1 60 ? 13.836 -29.203 -0.781 1 98.25 60 ALA B CA 1
ATOM 2383 C C . ALA B 1 60 ? 14.719 -29.422 -2.002 1 98.25 60 ALA B C 1
ATOM 2385 O O . ALA B 1 60 ? 15.156 -28.469 -2.643 1 98.25 60 ALA B O 1
ATOM 2386 N N . GLU B 1 61 ? 14.953 -30.656 -2.328 1 98.25 61 GLU B N 1
ATOM 2387 C CA . GLU B 1 61 ? 15.805 -31 -3.465 1 98.25 61 GLU B CA 1
ATOM 2388 C C . GLU B 1 61 ? 15.172 -30.562 -4.781 1 98.25 61 GLU B C 1
ATOM 2390 O O . GLU B 1 61 ? 15.852 -30.031 -5.656 1 98.25 61 GLU B O 1
ATOM 2395 N N . LYS B 1 62 ? 13.922 -30.812 -4.906 1 98.38 62 LYS B N 1
ATOM 2396 C CA . LYS B 1 62 ? 13.219 -30.422 -6.129 1 98.38 62 LYS B CA 1
ATOM 2397 C C . LYS B 1 62 ? 13.273 -28.922 -6.355 1 98.38 62 LYS B C 1
ATOM 2399 O O . LYS B 1 62 ? 13.516 -28.469 -7.473 1 98.38 62 LYS B O 1
ATOM 2404 N N . LEU B 1 63 ? 13.07 -28.141 -5.324 1 98.75 63 LEU B N 1
ATOM 2405 C CA . LEU B 1 63 ? 12.969 -26.688 -5.453 1 98.75 63 LEU B CA 1
ATOM 2406 C C . LEU B 1 63 ? 14.305 -26.094 -5.895 1 98.75 63 LEU B C 1
ATOM 2408 O O . LEU B 1 63 ? 14.344 -25 -6.465 1 98.75 63 LEU B O 1
ATOM 2412 N N . LYS B 1 64 ? 15.414 -26.781 -5.688 1 98.12 64 LYS B N 1
ATOM 2413 C CA . LYS B 1 64 ? 16.719 -26.297 -6.105 1 98.12 64 LYS B CA 1
ATOM 2414 C C . LYS B 1 64 ? 16.828 -26.219 -7.629 1 98.12 64 LYS B C 1
ATOM 2416 O O . LYS B 1 64 ? 17.703 -25.547 -8.164 1 98.12 64 LYS B O 1
ATOM 2421 N N . ASN B 1 65 ? 15.938 -26.891 -8.305 1 98.06 65 ASN B N 1
ATOM 2422 C CA . ASN B 1 65 ? 15.969 -26.953 -9.758 1 98.06 65 ASN B CA 1
ATOM 2423 C C . ASN B 1 65 ? 15.133 -25.844 -10.383 1 98.06 65 ASN B C 1
ATOM 2425 O O . ASN B 1 65 ? 15 -25.766 -11.609 1 98.06 65 ASN B O 1
ATOM 2429 N N . TYR B 1 66 ? 14.57 -24.984 -9.586 1 98.81 66 TYR B N 1
ATOM 2430 C CA . TYR B 1 66 ? 13.68 -23.953 -10.109 1 98.81 66 TYR B CA 1
ATOM 2431 C C . TYR B 1 66 ? 14.125 -22.562 -9.656 1 98.81 66 TYR B C 1
ATOM 2433 O O . TYR B 1 66 ? 14.797 -22.422 -8.625 1 98.81 66 TYR B O 1
ATOM 2441 N N . ASP B 1 67 ? 13.727 -21.531 -10.422 1 98.81 67 ASP B N 1
ATOM 2442 C CA . ASP B 1 67 ? 14.047 -20.125 -10.133 1 98.81 67 ASP B CA 1
ATOM 2443 C C . ASP B 1 67 ? 12.859 -19.406 -9.508 1 98.81 67 ASP B C 1
ATOM 2445 O O . ASP B 1 67 ? 13.031 -18.453 -8.758 1 98.81 67 ASP B O 1
ATOM 2449 N N . VAL B 1 68 ? 11.688 -19.859 -9.875 1 98.94 68 VAL B N 1
ATOM 2450 C CA . VAL B 1 68 ? 10.469 -19.219 -9.398 1 98.94 68 VAL B CA 1
ATOM 2451 C C . VAL B 1 68 ? 9.406 -20.281 -9.109 1 98.94 68 VAL B C 1
ATOM 2453 O O . VAL B 1 68 ? 9.234 -21.219 -9.875 1 98.94 68 VAL B O 1
ATOM 2456 N N . LEU B 1 69 ? 8.742 -20.125 -7.996 1 98.94 69 LEU B N 1
ATOM 2457 C CA . LEU B 1 69 ? 7.586 -20.922 -7.617 1 98.94 69 LEU B CA 1
ATOM 2458 C C . LEU B 1 69 ? 6.312 -20.078 -7.617 1 98.94 69 LEU B C 1
ATOM 2460 O O . LEU B 1 69 ? 6.242 -19.047 -6.945 1 98.94 69 LEU B O 1
ATOM 2464 N N . LEU B 1 70 ? 5.348 -20.469 -8.445 1 98.88 70 LEU B N 1
ATOM 2465 C CA . LEU B 1 70 ? 4.004 -19.922 -8.328 1 98.88 70 LEU B CA 1
ATOM 2466 C C . LEU B 1 70 ? 3.113 -20.844 -7.492 1 98.88 70 LEU B C 1
ATOM 2468 O O . LEU B 1 70 ? 3.217 -22.062 -7.582 1 98.88 70 LEU B O 1
ATOM 2472 N N . TRP B 1 71 ? 2.234 -20.219 -6.711 1 98.19 71 TRP B N 1
ATOM 2473 C CA . TRP B 1 71 ? 1.304 -20.984 -5.879 1 98.19 71 TRP B CA 1
ATOM 2474 C C . TRP B 1 71 ? -0.125 -20.484 -6.07 1 98.19 71 TRP B C 1
ATOM 2476 O O . TRP B 1 71 ? -0.416 -19.312 -5.84 1 98.19 71 TRP B O 1
ATOM 2486 N N . TRP B 1 72 ? -0.974 -21.297 -6.547 1 96.88 72 TRP B N 1
ATOM 2487 C CA . TRP B 1 72 ? -2.412 -21.047 -6.555 1 96.88 72 TRP B CA 1
ATOM 2488 C C . TRP B 1 72 ? -3.131 -21.969 -5.574 1 96.88 72 TRP B C 1
ATOM 2490 O O . TRP B 1 72 ? -2.98 -23.203 -5.641 1 96.88 72 TRP B O 1
ATOM 2500 N N . GLY B 1 73 ? -3.871 -21.438 -4.574 1 93.94 73 GLY B N 1
ATOM 2501 C CA . GLY B 1 73 ? -4.695 -22.156 -3.623 1 93.94 73 GLY B CA 1
ATOM 2502 C C . GLY B 1 73 ? -6.004 -21.469 -3.311 1 93.94 73 GLY B C 1
ATOM 2503 O O . GLY B 1 73 ? -6.152 -20.266 -3.561 1 93.94 73 GLY B O 1
ATOM 2504 N N . HIS B 1 74 ? -6.957 -22.281 -2.764 1 91.88 74 HIS B N 1
ATOM 2505 C CA . HIS B 1 74 ? -8.242 -21.688 -2.418 1 91.88 74 HIS B CA 1
ATOM 2506 C C . HIS B 1 74 ? -8.859 -22.391 -1.207 1 91.88 74 HIS B C 1
ATOM 2508 O O . HIS B 1 74 ? -8.898 -21.812 -0.113 1 91.88 74 HIS B O 1
ATOM 2514 N N . ALA B 1 75 ? -9.203 -23.656 -1.295 1 90.31 75 ALA B N 1
ATOM 2515 C CA . ALA B 1 75 ? -9.992 -24.344 -0.272 1 90.31 75 ALA B CA 1
ATOM 2516 C C . ALA B 1 75 ? -9.133 -25.312 0.533 1 90.31 75 ALA B C 1
ATOM 2518 O O . ALA B 1 75 ? -9.523 -25.75 1.619 1 90.31 75 ALA B O 1
ATOM 2519 N N . ARG B 1 76 ? -7.992 -25.625 0.066 1 93.62 76 ARG B N 1
ATOM 2520 C CA . ARG B 1 76 ? -7.203 -26.688 0.681 1 93.62 76 ARG B CA 1
ATOM 2521 C C . ARG B 1 76 ? -5.949 -26.125 1.346 1 93.62 76 ARG B C 1
ATOM 2523 O O . ARG B 1 76 ? -4.918 -26.797 1.395 1 93.62 76 ARG B O 1
ATOM 2530 N N . HIS B 1 77 ? -6.004 -24.922 1.804 1 91.62 77 HIS B N 1
ATOM 2531 C CA . HIS B 1 77 ? -4.863 -24.266 2.439 1 91.62 77 HIS B CA 1
ATOM 2532 C C . HIS B 1 77 ? -4.375 -25.078 3.643 1 91.62 77 HIS B C 1
ATOM 2534 O O . HIS B 1 77 ? -3.168 -25.234 3.838 1 91.62 77 HIS B O 1
ATOM 2540 N N . ASP B 1 78 ? -5.27 -25.578 4.352 1 91.69 78 ASP B N 1
ATOM 2541 C CA . ASP B 1 78 ? -4.957 -26.297 5.59 1 91.69 78 ASP B CA 1
ATOM 2542 C C . ASP B 1 78 ? -4.305 -27.641 5.305 1 91.69 78 ASP B C 1
ATOM 2544 O O . ASP B 1 78 ? -3.721 -28.25 6.199 1 91.69 78 ASP B O 1
ATOM 2548 N N . GLU B 1 79 ? -4.445 -28.094 4.129 1 94.81 79 GLU B N 1
ATOM 2549 C CA . GLU B 1 79 ? -3.896 -29.406 3.781 1 94.81 79 GLU B CA 1
ATOM 2550 C C . GLU B 1 79 ? -2.398 -29.312 3.502 1 94.81 79 GLU B C 1
ATOM 2552 O O . GLU B 1 79 ? -1.708 -30.344 3.467 1 94.81 79 GLU B O 1
ATOM 2557 N N . VAL B 1 80 ? -1.901 -28.141 3.238 1 95.75 80 VAL B N 1
ATOM 2558 C CA . VAL B 1 80 ? -0.46 -28 3.055 1 95.75 80 VAL B CA 1
ATOM 2559 C C . VAL B 1 80 ? 0.263 -28.344 4.352 1 95.75 80 VAL B C 1
ATOM 2561 O O . VAL B 1 80 ? -0.03 -27.781 5.406 1 95.75 80 VAL B O 1
ATOM 2564 N N . ASN B 1 81 ? 1.149 -29.25 4.277 1 96.06 81 ASN B N 1
ATOM 2565 C CA . ASN B 1 81 ? 1.916 -29.625 5.461 1 96.06 81 ASN B CA 1
ATOM 2566 C C . ASN B 1 81 ? 2.781 -28.469 5.957 1 96.06 81 ASN B C 1
ATOM 2568 O O . ASN B 1 81 ? 3.381 -27.75 5.16 1 96.06 81 ASN B O 1
ATOM 2572 N N . ASP B 1 82 ? 2.889 -28.422 7.293 1 97.19 82 ASP B N 1
ATOM 2573 C CA . ASP B 1 82 ? 3.723 -27.375 7.891 1 97.19 82 ASP B CA 1
ATOM 2574 C C . ASP B 1 82 ? 5.172 -27.5 7.434 1 97.19 82 ASP B C 1
ATOM 2576 O O . ASP B 1 82 ? 5.848 -26.5 7.195 1 97.19 82 ASP B O 1
ATOM 2580 N N . GLU B 1 83 ? 5.594 -28.719 7.344 1 97.5 83 GLU B N 1
ATOM 2581 C CA . GLU B 1 83 ? 6.961 -28.969 6.906 1 97.5 83 GLU B CA 1
ATOM 2582 C C . GLU B 1 83 ? 7.191 -28.453 5.484 1 97.5 83 GLU B C 1
ATOM 2584 O O . GLU B 1 83 ? 8.258 -27.922 5.18 1 97.5 83 GLU B O 1
ATOM 2589 N N . ILE B 1 84 ? 6.223 -28.641 4.668 1 97.81 84 ILE B N 1
ATOM 2590 C CA . ILE B 1 84 ? 6.34 -28.203 3.283 1 97.81 84 ILE B CA 1
ATOM 2591 C C . ILE B 1 84 ? 6.359 -26.672 3.227 1 97.81 84 ILE B C 1
ATOM 2593 O O . ILE B 1 84 ? 7.145 -26.078 2.479 1 97.81 84 ILE B O 1
ATOM 2597 N N . ALA B 1 85 ? 5.516 -26.047 3.959 1 97.94 85 ALA B N 1
ATOM 2598 C CA . ALA B 1 85 ? 5.52 -24.594 4.039 1 97.94 85 ALA B CA 1
ATOM 2599 C C . ALA B 1 85 ? 6.895 -24.062 4.453 1 97.94 85 ALA B C 1
ATOM 2601 O O . ALA B 1 85 ? 7.379 -23.078 3.902 1 97.94 85 ALA B O 1
ATOM 2602 N N . GLN B 1 86 ? 7.527 -24.75 5.391 1 98.38 86 GLN B N 1
ATOM 2603 C CA . GLN B 1 86 ? 8.852 -24.344 5.855 1 98.38 86 GLN B CA 1
ATOM 2604 C C . GLN B 1 86 ? 9.906 -24.562 4.777 1 98.38 86 GLN B C 1
ATOM 2606 O O . GLN B 1 86 ? 10.852 -23.781 4.656 1 98.38 86 GLN B O 1
ATOM 2611 N N . ILE B 1 87 ? 9.766 -25.641 4.086 1 98.75 87 ILE B N 1
ATOM 2612 C CA . ILE B 1 87 ? 10.68 -25.906 2.982 1 98.75 87 ILE B CA 1
ATOM 2613 C C . ILE B 1 87 ? 10.617 -24.766 1.97 1 98.75 87 ILE B C 1
ATOM 2615 O O . ILE B 1 87 ? 11.648 -24.266 1.521 1 98.75 87 ILE B O 1
ATOM 2619 N N . VAL B 1 88 ? 9.422 -24.359 1.615 1 98.81 88 VAL B N 1
ATOM 2620 C CA . VAL B 1 88 ? 9.242 -23.266 0.666 1 98.81 88 VAL B CA 1
ATOM 2621 C C . VAL B 1 88 ? 9.82 -21.969 1.242 1 98.81 88 VAL B C 1
ATOM 2623 O O . VAL B 1 88 ? 10.547 -21.25 0.554 1 98.81 88 VAL B O 1
ATOM 2626 N N . LYS B 1 89 ? 9.523 -21.688 2.496 1 98.81 89 LYS B N 1
ATOM 2627 C CA . LYS B 1 89 ? 10.07 -20.5 3.143 1 98.81 89 LYS B CA 1
ATOM 2628 C C . LYS B 1 89 ? 11.594 -20.484 3.053 1 98.81 89 LYS B C 1
ATOM 2630 O O . LYS B 1 89 ? 12.188 -19.469 2.686 1 98.81 89 LYS B O 1
ATOM 2635 N N . ASN B 1 90 ? 12.195 -21.562 3.408 1 98.81 90 ASN B N 1
ATOM 2636 C CA . ASN B 1 90 ? 13.656 -21.641 3.391 1 98.81 90 ASN B CA 1
ATOM 2637 C C . ASN B 1 90 ? 14.211 -21.406 1.989 1 98.81 90 ASN B C 1
ATOM 2639 O O . ASN B 1 90 ? 15.211 -20.703 1.822 1 98.81 90 ASN B O 1
ATOM 2643 N N . ALA B 1 91 ? 13.586 -22.016 1.011 1 98.88 91 ALA B N 1
ATOM 2644 C CA . ALA B 1 91 ? 14.031 -21.859 -0.372 1 98.88 91 ALA B CA 1
ATOM 2645 C C . ALA B 1 91 ? 13.945 -20.391 -0.799 1 98.88 91 ALA B C 1
ATOM 2647 O O . ALA B 1 91 ? 14.836 -19.891 -1.493 1 98.88 91 ALA B O 1
ATOM 2648 N N . VAL B 1 92 ? 12.883 -19.703 -0.366 1 98.88 92 VAL B N 1
ATOM 2649 C CA . VAL B 1 92 ? 12.688 -18.297 -0.74 1 98.88 92 VAL B CA 1
ATOM 2650 C C . VAL B 1 92 ? 13.625 -17.406 0.073 1 98.88 92 VAL B C 1
ATOM 2652 O O . VAL B 1 92 ? 14.367 -16.609 -0.49 1 98.88 92 VAL B O 1
ATOM 2655 N N . HIS B 1 93 ? 13.688 -17.594 1.35 1 98.81 93 HIS B N 1
ATOM 2656 C CA . HIS B 1 93 ? 14.391 -16.703 2.273 1 98.81 93 HIS B CA 1
ATOM 2657 C C . HIS B 1 93 ? 15.898 -16.891 2.178 1 98.81 93 HIS B C 1
ATOM 2659 O O . HIS B 1 93 ? 16.656 -15.945 2.377 1 98.81 93 HIS B O 1
ATOM 2665 N N . ASN B 1 94 ? 16.344 -18.062 1.933 1 98.5 94 ASN B N 1
ATOM 2666 C CA . ASN B 1 94 ? 17.766 -18.344 2.055 1 98.5 94 ASN B CA 1
ATOM 2667 C C . ASN B 1 94 ? 18.406 -18.609 0.693 1 98.5 94 ASN B C 1
ATOM 2669 O O . ASN B 1 94 ? 19.562 -18.25 0.46 1 98.5 94 ASN B O 1
ATOM 2673 N N . ASP B 1 95 ? 17.656 -19.25 -0.214 1 98.12 95 ASP B N 1
ATOM 2674 C CA . ASP B 1 95 ? 18.266 -19.703 -1.459 1 98.12 95 ASP B CA 1
ATOM 2675 C C . ASP B 1 95 ? 17.906 -18.766 -2.617 1 98.12 95 ASP B C 1
ATOM 2677 O O . ASP B 1 95 ? 18.406 -18.938 -3.73 1 98.12 95 ASP B O 1
ATOM 2681 N N . GLY B 1 96 ? 16.969 -17.906 -2.428 1 98.31 96 GLY B N 1
ATOM 2682 C CA . GLY B 1 96 ? 16.672 -16.891 -3.428 1 98.31 96 GLY B CA 1
ATOM 2683 C C . GLY B 1 96 ? 15.609 -17.312 -4.422 1 98.31 96 GLY B C 1
ATOM 2684 O O . GLY B 1 96 ? 15.492 -16.734 -5.504 1 98.31 96 GLY B O 1
ATOM 2685 N N . LEU B 1 97 ? 14.875 -18.406 -4.141 1 98.88 97 LEU B N 1
ATOM 2686 C CA . LEU B 1 97 ? 13.734 -18.781 -4.969 1 98.88 97 LEU B CA 1
ATOM 2687 C C . LEU B 1 97 ? 12.719 -17.641 -5.051 1 98.88 97 LEU B C 1
ATOM 2689 O O . LEU B 1 97 ? 12.305 -17.109 -4.023 1 98.88 97 LEU B O 1
ATOM 2693 N N . GLY B 1 98 ? 12.367 -17.234 -6.301 1 98.88 98 GLY B N 1
ATOM 2694 C CA . GLY B 1 98 ? 11.242 -16.328 -6.445 1 98.88 98 GLY B CA 1
ATOM 2695 C C . GLY B 1 98 ? 9.914 -16.953 -6.09 1 98.88 98 GLY B C 1
ATOM 2696 O O . GLY B 1 98 ? 9.719 -18.172 -6.273 1 98.88 98 GLY B O 1
ATOM 2697 N N . PHE B 1 99 ? 9.023 -16.141 -5.598 1 98.94 99 PHE B N 1
ATOM 2698 C CA . PHE B 1 99 ? 7.742 -16.672 -5.141 1 98.94 99 PHE B CA 1
ATOM 2699 C C . PHE B 1 99 ? 6.59 -15.781 -5.59 1 98.94 99 PHE B C 1
ATOM 2701 O O . PHE B 1 99 ? 6.645 -14.562 -5.422 1 98.94 99 PHE B O 1
ATOM 2708 N N . ILE B 1 100 ? 5.574 -16.375 -6.219 1 98.94 100 ILE B N 1
ATOM 2709 C CA . ILE B 1 100 ? 4.426 -15.633 -6.723 1 98.94 100 ILE B CA 1
ATOM 2710 C C . ILE B 1 100 ? 3.133 -16.312 -6.266 1 98.94 100 ILE B C 1
ATOM 2712 O O . ILE B 1 100 ? 2.602 -17.188 -6.949 1 98.94 100 ILE B O 1
ATOM 2716 N N . PRO B 1 101 ? 2.65 -15.938 -5.102 1 98.62 101 PRO B N 1
ATOM 2717 C CA . PRO B 1 101 ? 1.307 -16.375 -4.719 1 98.62 101 PRO B CA 1
ATOM 2718 C C . PRO B 1 101 ? 0.209 -15.703 -5.539 1 98.62 101 PRO B C 1
ATOM 2720 O O . PRO B 1 101 ? 0.295 -14.508 -5.828 1 98.62 101 PRO B O 1
ATOM 2723 N N . LEU B 1 102 ? -0.83 -16.484 -5.875 1 98.38 102 LEU B N 1
ATOM 2724 C CA . LEU B 1 102 ? -1.908 -16 -6.738 1 98.38 102 LEU B CA 1
ATOM 2725 C C . LEU B 1 102 ? -3.254 -16.094 -6.027 1 98.38 102 LEU B C 1
ATOM 2727 O O . LEU B 1 102 ? -3.508 -17.047 -5.289 1 98.38 102 LEU B O 1
ATOM 2731 N N . HIS B 1 103 ? -4.059 -15.102 -6.234 1 96.25 103 HIS B N 1
ATOM 2732 C CA . HIS B 1 103 ? -5.453 -15.055 -5.816 1 96.25 103 HIS B CA 1
ATOM 2733 C C . HIS B 1 103 ? -5.598 -15.391 -4.336 1 96.25 103 HIS B C 1
ATOM 2735 O O . HIS B 1 103 ? -5.047 -14.695 -3.48 1 96.25 103 HIS B O 1
ATOM 2741 N N . SER B 1 104 ? -6.309 -16.5 -3.979 1 94.62 104 SER B N 1
ATOM 2742 C CA . SER B 1 104 ? -6.574 -16.844 -2.584 1 94.62 104 SER B CA 1
ATOM 2743 C C . SER B 1 104 ? -5.375 -17.531 -1.942 1 94.62 104 SER B C 1
ATOM 2745 O O . SER B 1 104 ? -5.426 -17.922 -0.773 1 94.62 104 SER B O 1
ATOM 2747 N N . GLY B 1 105 ? -4.277 -17.609 -2.725 1 96 105 GLY B N 1
ATOM 2748 C CA . GLY B 1 105 ? -3.043 -18.125 -2.145 1 96 105 GLY B CA 1
ATOM 2749 C C . GLY B 1 105 ? -2.582 -17.328 -0.935 1 96 105 GLY B C 1
ATOM 2750 O O . GLY B 1 105 ? -1.752 -17.797 -0.157 1 96 105 GLY B O 1
ATOM 2751 N N . HIS B 1 106 ? -3.125 -16.156 -0.762 1 95.12 106 HIS B N 1
ATOM 2752 C CA . HIS B 1 106 ? -2.771 -15.289 0.357 1 95.12 106 HIS B CA 1
ATOM 2753 C C . HIS B 1 106 ? -3.158 -15.922 1.688 1 95.12 106 HIS B C 1
ATOM 2755 O O . HIS B 1 106 ? -2.631 -15.547 2.738 1 95.12 106 HIS B O 1
ATOM 2761 N N . TYR B 1 107 ? -4.039 -16.875 1.73 1 94 107 TYR B N 1
ATOM 2762 C CA . TYR B 1 107 ? -4.484 -17.5 2.969 1 94 107 TYR B CA 1
ATOM 2763 C C . TYR B 1 107 ? -3.691 -18.766 3.254 1 94 107 TYR B C 1
ATOM 2765 O O . TYR B 1 107 ? -3.922 -19.438 4.262 1 94 107 TYR B O 1
ATOM 2773 N N . SER B 1 108 ? -2.838 -19.109 2.406 1 95.62 108 SER B N 1
ATOM 2774 C CA . SER B 1 108 ? -2.127 -20.391 2.52 1 95.62 108 SER B CA 1
ATOM 2775 C C . SER B 1 108 ? -1.062 -20.328 3.611 1 95.62 108 SER B C 1
ATOM 2777 O O . SER B 1 108 ? -0.572 -19.25 3.949 1 95.62 108 SER B O 1
ATOM 2779 N N . LYS B 1 109 ? -0.687 -21.516 4.141 1 96.06 109 LYS B N 1
ATOM 2780 C CA . LYS B 1 109 ? 0.42 -21.641 5.086 1 96.06 109 LYS B CA 1
ATOM 2781 C C . LYS B 1 109 ? 1.729 -21.156 4.461 1 96.06 109 LYS B C 1
ATOM 2783 O O . LYS B 1 109 ? 2.564 -20.562 5.137 1 96.06 109 LYS B O 1
ATOM 2788 N N . THR B 1 110 ? 1.859 -21.422 3.182 1 96.62 110 THR B N 1
ATOM 2789 C CA . THR B 1 110 ? 3.078 -21.047 2.475 1 96.62 110 THR B CA 1
ATOM 2790 C C . THR B 1 110 ? 3.211 -19.516 2.406 1 96.62 110 THR B C 1
ATOM 2792 O O . THR B 1 110 ? 4.285 -18.969 2.662 1 96.62 110 THR B O 1
ATOM 2795 N N . TYR B 1 111 ? 2.115 -18.828 2.059 1 97.38 111 TYR B N 1
ATOM 2796 C CA . TYR B 1 111 ? 2.105 -17.375 2.059 1 97.38 111 TYR B CA 1
ATOM 2797 C C . TYR B 1 111 ? 2.475 -16.828 3.432 1 97.38 111 TYR B C 1
ATOM 2799 O O . TYR B 1 111 ? 3.363 -15.984 3.551 1 97.38 111 TYR B O 1
ATOM 2807 N N . ALA B 1 112 ? 1.803 -17.297 4.438 1 97.5 112 ALA B N 1
ATOM 2808 C CA . ALA B 1 112 ? 2.027 -16.812 5.801 1 97.5 112 ALA B CA 1
ATOM 2809 C C . ALA B 1 112 ? 3.473 -17.062 6.23 1 97.5 112 ALA B C 1
ATOM 2811 O O . ALA B 1 112 ? 4.09 -16.188 6.855 1 97.5 112 ALA B O 1
ATOM 2812 N N . ALA B 1 113 ? 3.996 -18.219 5.91 1 97.94 113 ALA B N 1
ATOM 2813 C CA . ALA B 1 113 ? 5.359 -18.562 6.297 1 97.94 113 ALA B CA 1
ATOM 2814 C C . ALA B 1 113 ? 6.375 -17.672 5.586 1 97.94 113 ALA B C 1
ATOM 2816 O O . ALA B 1 113 ? 7.309 -17.156 6.207 1 97.94 113 ALA B O 1
ATOM 2817 N N . VAL B 1 114 ? 6.203 -17.453 4.305 1 98.5 114 VAL B N 1
ATOM 2818 C CA . VAL B 1 114 ? 7.172 -16.734 3.484 1 98.5 114 VAL B CA 1
ATOM 2819 C C . VAL B 1 114 ? 7.105 -15.242 3.789 1 98.5 114 VAL B C 1
ATOM 2821 O O . VAL B 1 114 ? 8.133 -14.578 3.924 1 98.5 114 VAL B O 1
ATOM 2824 N N . LEU B 1 115 ? 5.898 -14.711 3.918 1 98.06 115 LEU B N 1
ATOM 2825 C CA . LEU B 1 115 ? 5.734 -13.266 4.027 1 98.06 115 LEU B CA 1
ATOM 2826 C C . LEU B 1 115 ? 5.613 -12.844 5.488 1 98.06 115 LEU B C 1
ATOM 2828 O O . LEU B 1 115 ? 5.668 -11.648 5.797 1 98.06 115 LEU B O 1
ATOM 2832 N N . GLU B 1 116 ? 5.473 -13.828 6.355 1 95.88 116 GLU B N 1
ATOM 2833 C CA . GLU B 1 116 ? 5.27 -13.531 7.773 1 95.88 116 GLU B CA 1
ATOM 2834 C C . GLU B 1 116 ? 4.164 -12.5 7.969 1 95.88 116 GLU B C 1
ATOM 2836 O O . GLU B 1 116 ? 4.352 -11.516 8.688 1 95.88 116 GLU B O 1
ATOM 2841 N N . ALA B 1 117 ? 3.068 -12.688 7.289 1 96.25 117 ALA B N 1
ATOM 2842 C CA . ALA B 1 117 ? 1.867 -11.852 7.301 1 96.25 117 ALA B CA 1
ATOM 2843 C C . ALA B 1 117 ? 0.607 -12.711 7.34 1 96.25 117 ALA B C 1
ATOM 2845 O O . ALA B 1 117 ? 0.633 -13.883 6.949 1 96.25 117 ALA B O 1
ATOM 2846 N N . THR B 1 118 ? -0.486 -12.188 7.742 1 93.94 118 THR B N 1
ATOM 2847 C CA . THR B 1 118 ? -1.68 -12.984 8.008 1 93.94 118 THR B CA 1
ATOM 2848 C C . THR B 1 118 ? -2.408 -13.312 6.703 1 93.94 118 THR B C 1
ATOM 2850 O O . THR B 1 118 ? -3.035 -14.367 6.586 1 93.94 118 THR B O 1
ATOM 2853 N N . GLY B 1 119 ? -2.398 -12.398 5.824 1 95.69 119 GLY B N 1
ATOM 2854 C CA . GLY B 1 119 ? -3.18 -12.57 4.609 1 95.69 119 GLY B CA 1
ATOM 2855 C C . GLY B 1 119 ? -4.668 -12.383 4.828 1 95.69 119 GLY B C 1
ATOM 2856 O O . GLY B 1 119 ? -5.477 -12.727 3.959 1 95.69 119 GLY B O 1
ATOM 2857 N N . HIS B 1 120 ? -5.051 -11.852 5.988 1 95.25 120 HIS B N 1
ATOM 2858 C CA . HIS B 1 120 ? -6.465 -11.648 6.285 1 95.25 120 HIS B CA 1
ATOM 2859 C C . HIS B 1 120 ? -7.062 -10.57 5.395 1 95.25 120 HIS B C 1
ATOM 2861 O O . HIS B 1 120 ? -6.414 -9.555 5.117 1 95.25 120 HIS B O 1
ATOM 2867 N N . LEU B 1 121 ? -8.281 -10.867 4.945 1 96.06 121 LEU B N 1
ATOM 2868 C CA . LEU B 1 121 ? -9.062 -9.883 4.203 1 96.06 121 LEU B CA 1
ATOM 2869 C C . LEU B 1 121 ? -9.977 -9.102 5.141 1 96.06 121 LEU B C 1
ATOM 2871 O O . LEU B 1 121 ? -11.188 -9.32 5.152 1 96.06 121 LEU B O 1
ATOM 2875 N N . LYS B 1 122 ? -9.461 -8.102 5.785 1 95.25 122 LYS B N 1
ATOM 2876 C CA . LYS B 1 122 ? -10.211 -7.344 6.781 1 95.25 122 LYS B CA 1
ATOM 2877 C C . LYS B 1 122 ? -11.344 -6.547 6.133 1 95.25 122 LYS B C 1
ATOM 2879 O O . LYS B 1 122 ? -12.32 -6.195 6.793 1 95.25 122 LYS B O 1
ATOM 2884 N N . GLY B 1 123 ? -11.203 -6.238 4.871 1 94.94 123 GLY B N 1
ATOM 2885 C CA . GLY B 1 123 ? -12.266 -5.594 4.117 1 94.94 123 GLY B CA 1
ATOM 2886 C C . GLY B 1 123 ? -13.289 -6.57 3.582 1 94.94 123 GLY B C 1
ATOM 2887 O O . GLY B 1 123 ? -14.25 -6.168 2.922 1 94.94 123 GLY B O 1
ATOM 2888 N N . GLY B 1 124 ? -13.086 -7.828 3.775 1 94.75 124 GLY B N 1
ATOM 2889 C CA . GLY B 1 124 ? -14.023 -8.852 3.346 1 94.75 124 GLY B CA 1
ATOM 2890 C C . GLY B 1 124 ? -13.844 -9.258 1.896 1 94.75 124 GLY B C 1
ATOM 2891 O O . GLY B 1 124 ? -12.969 -8.742 1.206 1 94.75 124 GLY B O 1
ATOM 2892 N N . TRP B 1 125 ? -14.539 -10.281 1.49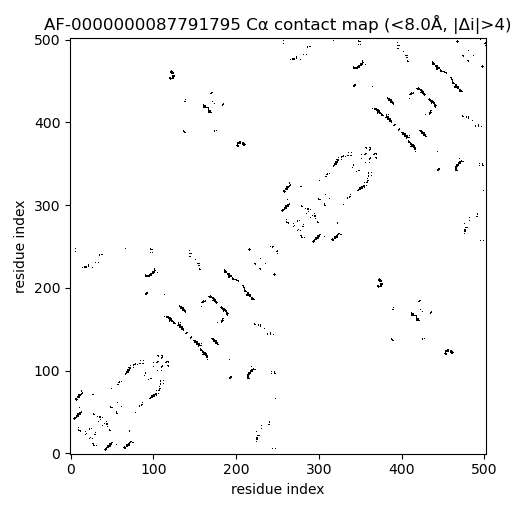1 1 94.44 125 TRP B N 1
ATOM 2893 C CA . TRP B 1 125 ? -14.633 -10.719 0.102 1 94.44 125 TRP B CA 1
ATOM 2894 C C . TRP B 1 125 ? -16.094 -10.898 -0.318 1 94.44 125 TRP B C 1
ATOM 2896 O O . TRP B 1 125 ? -16.984 -10.977 0.53 1 94.44 125 TRP B O 1
ATOM 2906 N N . ARG B 1 126 ? -16.375 -10.828 -1.617 1 93.88 126 ARG B N 1
ATOM 2907 C CA . ARG B 1 126 ? -17.734 -10.953 -2.131 1 93.88 126 ARG B CA 1
ATOM 2908 C C . ARG B 1 126 ? -17.75 -11.688 -3.467 1 93.88 126 ARG B C 1
ATOM 2910 O O . ARG B 1 126 ? -16.953 -11.375 -4.363 1 93.88 126 ARG B O 1
ATOM 2917 N N . GLU B 1 127 ? -18.562 -12.703 -3.49 1 90.31 127 GLU B N 1
ATOM 2918 C CA . GLU B 1 127 ? -18.891 -13.398 -4.73 1 90.31 127 GLU B CA 1
ATOM 2919 C C . GLU B 1 127 ? -20.375 -13.25 -5.062 1 90.31 127 GLU B C 1
ATOM 2921 O O . GLU B 1 127 ? -21.234 -13.711 -4.305 1 90.31 127 GLU B O 1
ATOM 2926 N N . ILE B 1 128 ? -20.625 -12.57 -6.07 1 89.5 128 ILE B N 1
ATOM 2927 C CA . ILE B 1 128 ? -22.016 -12.445 -6.5 1 89.5 128 ILE B CA 1
ATOM 2928 C C . ILE B 1 128 ? -22.219 -13.195 -7.82 1 89.5 128 ILE B C 1
ATOM 2930 O O . ILE B 1 128 ? -21.25 -13.578 -8.477 1 89.5 128 ILE B O 1
ATOM 2934 N N . GLU B 1 129 ? -23.547 -13.422 -8.078 1 88.38 129 GLU B N 1
ATOM 2935 C CA . GLU B 1 129 ? -23.828 -14.078 -9.352 1 88.38 129 GLU B CA 1
ATOM 2936 C C . GLU B 1 129 ? -23.25 -13.289 -10.523 1 88.38 129 GLU B C 1
ATOM 2938 O O . GLU B 1 129 ? -23.438 -12.078 -10.625 1 88.38 129 GLU B O 1
ATOM 2943 N N . GLY B 1 130 ? -22.516 -13.969 -11.273 1 89.31 130 GLY B N 1
ATOM 2944 C CA . GLY B 1 130 ? -21.906 -13.328 -12.422 1 89.31 130 GLY B CA 1
ATOM 2945 C C . GLY B 1 130 ? -20.609 -12.602 -12.078 1 89.31 130 GLY B C 1
ATOM 2946 O O . GLY B 1 130 ? -19.984 -12.008 -12.953 1 89.31 130 GLY B O 1
ATOM 2947 N N . PHE B 1 131 ? -20.25 -12.633 -10.789 1 93 131 PHE B N 1
ATOM 2948 C CA . PHE B 1 131 ? -19.016 -12 -10.328 1 93 131 PHE B CA 1
ATOM 2949 C C . PHE B 1 131 ? -19.047 -10.5 -10.578 1 93 131 PHE B C 1
ATOM 2951 O O . PHE B 1 131 ? -20.125 -9.906 -10.664 1 93 131 PHE B O 1
ATOM 2958 N N . GLU B 1 132 ? -17.953 -9.805 -10.406 1 94.25 132 GLU B N 1
ATOM 2959 C CA . GLU B 1 132 ? -17.922 -8.352 -10.492 1 94.25 132 GLU B CA 1
ATOM 2960 C C . GLU B 1 132 ? -16.797 -7.875 -11.422 1 94.25 132 GLU B C 1
ATOM 2962 O O . GLU B 1 132 ? -15.773 -8.547 -11.555 1 94.25 132 GLU B O 1
ATOM 2967 N N . ARG B 1 133 ? -17.172 -6.727 -12.039 1 97.25 133 ARG B N 1
ATOM 2968 C CA . ARG B 1 133 ? -16.172 -6.012 -12.812 1 97.25 133 ARG B CA 1
ATOM 2969 C C . ARG B 1 133 ? -15.055 -5.488 -11.906 1 97.25 133 ARG B C 1
ATOM 2971 O O . ARG B 1 133 ? -15.32 -4.934 -10.844 1 97.25 133 ARG B O 1
ATOM 2978 N N . GLU B 1 134 ? -13.766 -5.754 -12.281 1 98.31 134 GLU B N 1
ATOM 2979 C CA . GLU B 1 134 ? -12.578 -5.258 -11.594 1 98.31 134 GLU B CA 1
ATOM 2980 C C . GLU B 1 134 ? -11.781 -4.309 -12.484 1 98.31 134 GLU B C 1
ATOM 2982 O O . GLU B 1 134 ? -11.312 -4.703 -13.555 1 98.31 134 GLU B O 1
ATOM 2987 N N . GLU B 1 135 ? -11.664 -3.061 -12.07 1 98.88 135 GLU B N 1
ATOM 2988 C CA . GLU B 1 135 ? -10.82 -2.094 -12.766 1 98.88 135 GLU B CA 1
ATOM 2989 C C . GLU B 1 135 ? -9.438 -2.012 -12.125 1 98.88 135 GLU B C 1
ATOM 2991 O O . GLU B 1 135 ? -9.32 -1.778 -10.914 1 98.88 135 GLU B O 1
ATOM 2996 N N . ILE B 1 136 ? -8.398 -2.209 -12.898 1 98.94 136 ILE B N 1
ATOM 2997 C CA . ILE B 1 136 ? -7.047 -2.277 -12.352 1 98.94 136 ILE B CA 1
ATOM 2998 C C . ILE B 1 136 ? -6.227 -1.096 -12.859 1 98.94 136 ILE B C 1
ATOM 3000 O O . ILE B 1 136 ? -6.109 -0.887 -14.07 1 98.94 136 ILE B O 1
ATOM 3004 N N . THR B 1 137 ? -5.699 -0.338 -11.953 1 98.94 137 THR B N 1
ATOM 3005 C CA . THR B 1 137 ? -4.828 0.799 -12.227 1 98.94 137 THR B CA 1
ATOM 3006 C C . THR B 1 137 ? -3.361 0.407 -12.078 1 98.94 137 THR B C 1
ATOM 3008 O O . THR B 1 137 ? -2.994 -0.292 -11.133 1 98.94 137 THR B O 1
ATOM 3011 N N . VAL B 1 138 ? -2.518 0.817 -13.07 1 98.94 138 VAL B N 1
ATOM 3012 C CA . VAL B 1 138 ? -1.071 0.665 -12.945 1 98.94 138 VAL B CA 1
ATOM 3013 C C . VAL B 1 138 ? -0.512 1.761 -12.047 1 98.94 138 VAL B C 1
ATOM 3015 O O . VAL B 1 138 ? -0.52 2.939 -12.406 1 98.94 138 VAL B O 1
ATOM 3018 N N . CYS B 1 139 ? 0.041 1.423 -10.914 1 98.88 139 CYS B N 1
ATOM 3019 C CA . CYS B 1 139 ? 0.478 2.381 -9.906 1 98.88 139 CYS B CA 1
ATOM 3020 C C . CYS B 1 139 ? 1.979 2.623 -10 1 98.88 139 CYS B C 1
ATOM 3022 O O . CYS B 1 139 ? 2.488 3.605 -9.453 1 98.88 139 CYS B O 1
ATOM 3024 N N . ALA B 1 140 ? 2.674 1.681 -10.633 1 98.88 140 ALA B N 1
ATOM 3025 C CA . ALA B 1 140 ? 4.117 1.775 -10.82 1 98.88 140 ALA B CA 1
ATOM 3026 C C . ALA B 1 140 ? 4.5 1.517 -12.273 1 98.88 140 ALA B C 1
ATOM 3028 O O . ALA B 1 140 ? 5.16 0.521 -12.586 1 98.88 140 ALA B O 1
ATOM 3029 N N . PRO B 1 141 ? 4.211 2.416 -13.109 1 98.5 141 PRO B N 1
ATOM 3030 C CA . PRO B 1 141 ? 4.387 2.174 -14.547 1 98.5 141 PRO B CA 1
ATOM 3031 C C . PRO B 1 141 ? 5.844 1.94 -14.93 1 98.5 141 PRO B C 1
ATOM 3033 O O . PRO B 1 141 ? 6.121 1.372 -15.992 1 98.5 141 PRO B O 1
ATOM 3036 N N . LYS B 1 142 ? 6.773 2.326 -14.141 1 98.12 142 LYS B N 1
ATOM 3037 C CA . LYS B 1 142 ? 8.188 2.17 -14.484 1 98.12 142 LYS B CA 1
ATOM 3038 C C . LYS B 1 142 ? 8.758 0.889 -13.883 1 98.12 142 LYS B C 1
ATOM 3040 O O . LYS B 1 142 ? 9.93 0.565 -14.094 1 98.12 142 LYS B O 1
ATOM 3045 N N . HIS B 1 143 ? 8.031 0.215 -13.078 1 98.69 143 HIS B N 1
ATOM 3046 C CA . HIS B 1 143 ? 8.469 -1.063 -12.531 1 98.69 143 HIS B CA 1
ATOM 3047 C C . HIS B 1 143 ? 8.531 -2.137 -13.617 1 98.69 143 HIS B C 1
ATOM 3049 O O . HIS B 1 143 ? 7.641 -2.215 -14.469 1 98.69 143 HIS B O 1
ATOM 3055 N N . PRO B 1 144 ? 9.461 -3.072 -13.516 1 98.69 144 PRO B N 1
ATOM 3056 C CA . PRO B 1 144 ? 9.609 -4.109 -14.547 1 98.69 144 PRO B CA 1
ATOM 3057 C C . PRO B 1 144 ? 8.352 -4.961 -14.695 1 98.69 144 PRO B C 1
ATOM 3059 O O . PRO B 1 144 ? 8.016 -5.379 -15.805 1 98.69 144 PRO B O 1
ATOM 3062 N N . ILE B 1 145 ? 7.625 -5.215 -13.711 1 98.88 145 ILE B N 1
ATOM 3063 C CA . ILE B 1 145 ? 6.434 -6.051 -13.766 1 98.88 145 ILE B CA 1
ATOM 3064 C C . ILE B 1 145 ? 5.344 -5.34 -14.57 1 98.88 145 ILE B C 1
ATOM 3066 O O . ILE B 1 145 ? 4.477 -5.988 -15.156 1 98.88 145 ILE B O 1
ATOM 3070 N N . ALA B 1 146 ? 5.387 -4.031 -14.664 1 98.88 146 ALA B N 1
ATOM 3071 C CA . ALA B 1 146 ? 4.363 -3.252 -15.359 1 98.88 146 ALA B CA 1
ATOM 3072 C C . ALA B 1 146 ? 4.777 -2.965 -16.797 1 98.88 146 ALA B C 1
ATOM 3074 O O . ALA B 1 146 ? 4.074 -2.258 -17.531 1 98.88 146 ALA B O 1
ATOM 3075 N N . GLU B 1 147 ? 5.914 -3.432 -17.203 1 98.69 147 GLU B N 1
ATOM 3076 C CA . GLU B 1 147 ? 6.375 -3.162 -18.562 1 98.69 147 GLU B CA 1
ATOM 3077 C C . GLU B 1 147 ? 5.332 -3.574 -19.594 1 98.69 147 GLU B C 1
ATOM 3079 O O . GLU B 1 147 ? 4.898 -4.73 -19.625 1 98.69 147 GLU B O 1
ATOM 3084 N N . GLY B 1 148 ? 4.875 -2.643 -20.391 1 98.5 148 GLY B N 1
ATOM 3085 C CA . GLY B 1 148 ? 3.928 -2.908 -21.453 1 98.5 148 GLY B CA 1
ATOM 3086 C C . GLY B 1 148 ? 2.498 -3.043 -20.969 1 98.5 148 GLY B C 1
ATOM 3087 O O . GLY B 1 148 ? 1.627 -3.506 -21.719 1 98.5 148 GLY B O 1
ATOM 3088 N N . ILE B 1 149 ? 2.248 -2.654 -19.781 1 98.88 149 ILE B N 1
ATOM 3089 C CA . ILE B 1 149 ? 0.917 -2.809 -19.203 1 98.88 149 ILE B CA 1
ATOM 3090 C C . ILE B 1 149 ? 0.269 -1.438 -19.031 1 98.88 149 ILE B C 1
ATOM 3092 O O . ILE B 1 149 ? 0.885 -0.518 -18.484 1 98.88 149 ILE B O 1
ATOM 3096 N N . GLU B 1 150 ? -0.915 -1.259 -19.5 1 98.56 150 GLU B N 1
ATOM 3097 C CA . GLU B 1 150 ? -1.779 -0.111 -19.25 1 98.56 150 GLU B CA 1
ATOM 3098 C C . GLU B 1 150 ? -2.939 -0.488 -18.328 1 98.56 150 GLU B C 1
ATOM 3100 O O . GLU B 1 150 ? -3.152 -1.668 -18.047 1 98.56 150 GLU B O 1
ATOM 3105 N N . ASP B 1 151 ? -3.586 0.533 -17.844 1 98.81 151 ASP B N 1
ATOM 3106 C CA . ASP B 1 151 ? -4.797 0.223 -17.094 1 98.81 151 ASP B CA 1
ATOM 3107 C C . ASP B 1 151 ? -5.711 -0.713 -17.875 1 98.81 151 ASP B C 1
ATOM 3109 O O . ASP B 1 151 ? -5.848 -0.581 -19.094 1 98.81 151 ASP B O 1
ATOM 3113 N N . PHE B 1 152 ? -6.352 -1.664 -17.141 1 98.81 152 PHE B N 1
ATOM 3114 C CA . PHE B 1 152 ? -7.191 -2.635 -17.828 1 98.81 152 PHE B CA 1
ATOM 3115 C C . PHE B 1 152 ? -8.328 -3.1 -16.922 1 98.81 152 PHE B C 1
ATOM 3117 O O . PHE B 1 152 ? -8.414 -2.697 -15.766 1 98.81 152 PHE B O 1
ATOM 3124 N N . VAL B 1 153 ? -9.219 -3.824 -17.547 1 98.69 153 VAL B N 1
ATOM 3125 C CA . VAL B 1 153 ? -10.422 -4.27 -16.844 1 98.69 153 VAL B CA 1
ATOM 3126 C C . VAL B 1 153 ? -10.555 -5.785 -16.969 1 98.69 153 VAL B C 1
ATOM 3128 O O . VAL B 1 153 ? -10.297 -6.355 -18.031 1 98.69 153 VAL B O 1
ATOM 3131 N N . LEU B 1 154 ? -10.812 -6.453 -15.852 1 98.62 154 LEU B N 1
ATOM 3132 C CA . LEU B 1 154 ? -11.328 -7.816 -15.828 1 98.62 154 LEU B CA 1
ATOM 3133 C C . LEU B 1 154 ? -12.836 -7.82 -15.57 1 98.62 154 LEU B C 1
ATOM 3135 O O . LEU B 1 154 ? -13.281 -7.395 -14.508 1 98.62 154 LEU B O 1
ATOM 3139 N N . GLU B 1 155 ? -13.547 -8.328 -16.484 1 97.44 155 GLU B N 1
ATOM 3140 C CA . GLU B 1 155 ? -15.008 -8.203 -16.453 1 97.44 155 GLU B CA 1
ATOM 3141 C C . GLU B 1 155 ? -15.602 -9.07 -15.344 1 97.44 155 GLU B C 1
ATOM 3143 O O . GLU B 1 155 ? -16.672 -8.758 -14.82 1 97.44 155 GLU B O 1
ATOM 3148 N N . THR B 1 156 ? -14.945 -10.156 -15.047 1 96.44 156 THR B N 1
ATOM 3149 C CA . THR B 1 156 ? -15.492 -11.086 -14.062 1 96.44 156 THR B CA 1
ATOM 3150 C C . THR B 1 156 ? -14.422 -11.5 -13.055 1 96.44 156 THR B C 1
ATOM 3152 O O . THR B 1 156 ? -13.461 -12.195 -13.414 1 96.44 156 THR B O 1
ATOM 3155 N N . GLU B 1 157 ? -14.68 -11.062 -11.766 1 96.56 157 GLU B N 1
ATOM 3156 C CA . GLU B 1 157 ? -13.773 -11.438 -10.68 1 96.56 157 GLU B CA 1
ATOM 3157 C C . GLU B 1 157 ? -14.484 -11.406 -9.328 1 96.56 157 GLU B C 1
ATOM 3159 O O . GLU B 1 157 ? -15.516 -10.75 -9.18 1 96.56 157 GLU B O 1
ATOM 3164 N N . GLU B 1 158 ? -13.938 -12.18 -8.414 1 94.62 158 GLU B N 1
ATOM 3165 C CA . GLU B 1 158 ? -14.336 -12.078 -7.016 1 94.62 158 GLU B CA 1
ATOM 3166 C C . GLU B 1 158 ? -13.758 -10.828 -6.367 1 94.62 158 GLU B C 1
ATOM 3168 O O . GLU B 1 158 ? -12.586 -10.492 -6.578 1 94.62 158 GLU B O 1
ATOM 3173 N N . MET B 1 159 ? -14.578 -10.164 -5.602 1 95.62 159 MET B N 1
ATOM 3174 C CA . MET B 1 159 ? -14.125 -8.93 -4.961 1 95.62 159 MET B CA 1
ATOM 3175 C C . MET B 1 159 ? -13.391 -9.234 -3.66 1 95.62 159 MET B C 1
ATOM 3177 O O . MET B 1 159 ? -13.844 -10.062 -2.865 1 95.62 159 MET B O 1
ATOM 3181 N N . TYR B 1 160 ? -12.219 -8.742 -3.484 1 95.81 160 TYR B N 1
ATOM 3182 C CA . TYR B 1 160 ? -11.539 -8.562 -2.205 1 95.81 160 TYR B CA 1
ATOM 3183 C C . TYR B 1 160 ? -11.5 -7.09 -1.813 1 95.81 160 TYR B C 1
ATOM 3185 O O . TYR B 1 160 ? -11.273 -6.219 -2.66 1 95.81 160 TYR B O 1
ATOM 3193 N N . GLY B 1 161 ? -11.742 -6.832 -0.554 1 95.19 161 GLY B N 1
ATOM 3194 C CA . GLY B 1 161 ? -11.695 -5.461 -0.074 1 95.19 161 GLY B CA 1
ATOM 3195 C C . GLY B 1 161 ? -10.586 -5.219 0.93 1 95.19 161 GLY B C 1
ATOM 3196 O O . GLY B 1 161 ? -10.25 -6.102 1.722 1 95.19 161 GLY B O 1
ATOM 3197 N N . SER B 1 162 ? -10.016 -4.043 0.952 1 95.88 162 SER B N 1
ATOM 3198 C CA . SER B 1 162 ? -9.039 -3.602 1.941 1 95.88 162 SER B CA 1
ATOM 3199 C C . SER B 1 162 ? -9.727 -3.141 3.225 1 95.88 162 SER B C 1
ATOM 3201 O O . SER B 1 162 ? -10.883 -2.707 3.197 1 95.88 162 SER B O 1
ATOM 3203 N N . PRO B 1 163 ? -8.961 -3.164 4.332 1 95.88 163 PRO B N 1
ATOM 3204 C CA . PRO B 1 163 ? -7.531 -3.436 4.473 1 95.88 163 PRO B CA 1
ATOM 3205 C C . PRO B 1 163 ? -7.188 -4.906 4.266 1 95.88 163 PRO B C 1
ATOM 3207 O O . PRO B 1 163 ? -8.023 -5.781 4.504 1 95.88 163 PRO B O 1
ATOM 3210 N N . PHE B 1 164 ? -6.004 -5.137 3.777 1 96.94 164 PHE B N 1
ATOM 3211 C CA . PHE B 1 164 ? -5.445 -6.453 3.486 1 96.94 164 PHE B CA 1
ATOM 3212 C C . PHE B 1 164 ? -4.238 -6.738 4.371 1 96.94 164 PHE B C 1
ATOM 3214 O O . PHE B 1 164 ? -3.371 -5.875 4.539 1 96.94 164 PHE B O 1
ATOM 3221 N N . GLY B 1 165 ? -4.238 -7.977 5.023 1 94.81 165 GLY B N 1
ATOM 3222 C CA . GLY B 1 165 ? -3.139 -8.375 5.887 1 94.81 165 GLY B CA 1
ATOM 3223 C C . GLY B 1 165 ? -1.867 -8.695 5.129 1 94.81 165 GLY B C 1
ATOM 3224 O O . GLY B 1 165 ? -1.351 -9.812 5.219 1 94.81 165 GLY B O 1
ATOM 3225 N N . ALA B 1 166 ? -1.343 -7.789 4.375 1 96.19 166 ALA B N 1
ATOM 3226 C CA . ALA B 1 166 ? -0.073 -7.883 3.658 1 96.19 166 ALA B CA 1
ATOM 3227 C C . ALA B 1 166 ? 1.066 -7.293 4.484 1 96.19 166 ALA B C 1
ATOM 3229 O O . ALA B 1 166 ? 0.835 -6.473 5.379 1 96.19 166 ALA B O 1
ATOM 3230 N N . PRO B 1 167 ? 2.316 -7.719 4.266 1 95.19 167 PRO B N 1
ATOM 3231 C CA . PRO B 1 167 ? 3.441 -6.98 4.844 1 95.19 167 PRO B CA 1
ATOM 3232 C C . PRO B 1 167 ? 3.639 -5.609 4.207 1 95.19 167 PRO B C 1
ATOM 3234 O O . PRO B 1 167 ? 3.082 -5.332 3.139 1 95.19 167 PRO B O 1
ATOM 3237 N N . PRO B 1 168 ? 4.352 -4.719 4.953 1 94.38 168 PRO B N 1
ATOM 3238 C CA . PRO B 1 168 ? 4.738 -3.504 4.227 1 94.38 168 PRO B CA 1
ATOM 3239 C C . PRO B 1 168 ? 5.461 -3.803 2.918 1 94.38 168 PRO B C 1
ATOM 3241 O O . PRO B 1 168 ? 6.496 -4.477 2.92 1 94.38 168 PRO B O 1
ATOM 3244 N N . PHE B 1 169 ? 4.852 -3.412 1.862 1 94.19 169 PHE B N 1
ATOM 3245 C CA . PHE B 1 169 ? 5.434 -3.816 0.589 1 94.19 169 PHE B CA 1
ATOM 3246 C C . PHE B 1 169 ? 6.363 -2.732 0.052 1 94.19 169 PHE B C 1
ATOM 3248 O O . PHE B 1 169 ? 6.344 -1.598 0.533 1 94.19 169 PHE B O 1
ATOM 3255 N N . GLN B 1 170 ? 7.234 -3.129 -0.862 1 96.62 170 GLN B N 1
ATOM 3256 C CA . GLN B 1 170 ? 8.203 -2.25 -1.517 1 96.62 170 GLN B CA 1
ATOM 3257 C C . GLN B 1 170 ? 7.523 -1.377 -2.568 1 96.62 170 GLN B C 1
ATOM 3259 O O . GLN B 1 170 ? 7.816 -0.184 -2.676 1 96.62 170 GLN B O 1
ATOM 3264 N N . THR B 1 171 ? 6.719 -2.062 -3.359 1 98.44 171 THR B N 1
ATOM 3265 C CA . THR B 1 171 ? 6.039 -1.366 -4.445 1 98.44 171 THR B CA 1
ATOM 3266 C C . THR B 1 171 ? 4.629 -1.913 -4.641 1 98.44 171 THR B C 1
ATOM 3268 O O . THR B 1 171 ? 4.422 -3.129 -4.629 1 98.44 171 THR B O 1
ATOM 3271 N N . LEU B 1 172 ? 3.65 -1.001 -4.637 1 98.81 172 LEU B N 1
ATOM 3272 C CA . LEU B 1 172 ? 2.354 -1.376 -5.191 1 98.81 172 LEU B CA 1
ATOM 3273 C C . LEU B 1 172 ? 2.338 -1.196 -6.707 1 98.81 172 LEU B C 1
ATOM 3275 O O . LEU B 1 172 ? 2.352 -0.067 -7.199 1 98.81 172 LEU B O 1
ATOM 3279 N N . VAL B 1 173 ? 2.256 -2.277 -7.406 1 98.94 173 VAL B N 1
ATOM 3280 C CA . VAL B 1 173 ? 2.328 -2.215 -8.859 1 98.94 173 VAL B CA 1
ATOM 3281 C C . VAL B 1 173 ? 0.93 -2.018 -9.445 1 98.94 173 VAL B C 1
ATOM 3283 O O . VAL B 1 173 ? 0.746 -1.247 -10.383 1 98.94 173 VAL B O 1
ATOM 3286 N N . PHE B 1 174 ? -0.026 -2.721 -8.82 1 98.94 174 PHE B N 1
ATOM 3287 C CA . PHE B 1 174 ? -1.398 -2.664 -9.312 1 98.94 174 PHE B CA 1
ATOM 3288 C C . PHE B 1 174 ? -2.377 -2.477 -8.156 1 98.94 174 PHE B C 1
ATOM 3290 O O . PHE B 1 174 ? -2.205 -3.068 -7.09 1 98.94 174 PHE B O 1
ATOM 3297 N N . GLN B 1 175 ? -3.391 -1.687 -8.391 1 98.88 175 GLN B N 1
ATOM 3298 C CA . GLN B 1 175 ? -4.488 -1.545 -7.434 1 98.88 175 GLN B CA 1
ATOM 3299 C C . GLN B 1 175 ? -5.84 -1.723 -8.117 1 98.88 175 GLN B C 1
ATOM 3301 O O . GLN B 1 175 ? -6.07 -1.177 -9.203 1 98.88 175 GLN B O 1
ATOM 3306 N N . SER B 1 176 ? -6.68 -2.496 -7.461 1 98.56 176 SER B N 1
ATOM 3307 C CA . SER B 1 176 ? -8.016 -2.775 -7.98 1 98.56 176 SER B CA 1
ATOM 3308 C C . SER B 1 176 ? -9.039 -1.783 -7.438 1 98.56 176 SER B C 1
ATOM 3310 O O . SER B 1 176 ? -8.883 -1.266 -6.332 1 98.56 176 SER B O 1
ATOM 3312 N N . TYR B 1 177 ? -10.008 -1.533 -8.242 1 98.69 177 TYR B N 1
ATOM 3313 C CA . TYR B 1 177 ? -11.25 -0.886 -7.859 1 98.69 177 TYR B CA 1
ATOM 3314 C C . TYR B 1 177 ? -12.453 -1.711 -8.305 1 98.69 177 TYR B C 1
ATOM 3316 O O . TYR B 1 177 ? -12.547 -2.105 -9.469 1 98.69 177 TYR B O 1
ATOM 3324 N N . PHE B 1 178 ? -13.328 -2.035 -7.387 1 97.12 178 PHE B N 1
ATO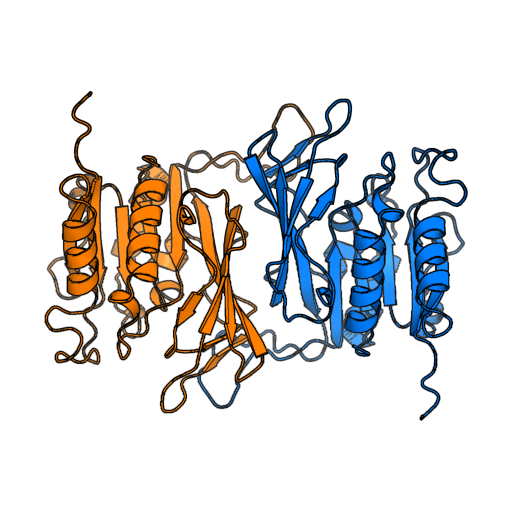M 3325 C CA . PHE B 1 178 ? -14.578 -2.729 -7.676 1 97.12 178 PHE B CA 1
ATOM 3326 C C . PHE B 1 178 ? -15.758 -1.765 -7.621 1 97.12 178 PHE B C 1
ATOM 3328 O O . PHE B 1 178 ? -16.281 -1.473 -6.543 1 97.12 178 PHE B O 1
ATOM 3335 N N . PRO B 1 179 ? -16.281 -1.406 -8.742 1 97 179 PRO B N 1
ATOM 3336 C CA . PRO B 1 179 ? -17.312 -0.361 -8.789 1 97 179 PRO B CA 1
ATOM 3337 C C . PRO B 1 179 ? -18.594 -0.768 -8.078 1 97 179 PRO B C 1
ATOM 3339 O O . PRO B 1 179 ? -19.328 0.091 -7.578 1 97 179 PRO B O 1
ATOM 3342 N N . HIS B 1 180 ? -18.875 -2.041 -8.086 1 94.19 180 HIS B N 1
ATOM 3343 C CA . HIS B 1 180 ? -20.125 -2.5 -7.496 1 94.19 180 HIS B CA 1
ATOM 3344 C C . HIS B 1 180 ? -20.266 -2.018 -6.059 1 94.19 180 HIS B C 1
ATOM 3346 O O . HIS B 1 180 ? -21.344 -1.581 -5.645 1 94.19 180 HIS B O 1
ATOM 3352 N N . GLY B 1 181 ? -19.25 -2.129 -5.297 1 93.19 181 GLY B N 1
ATOM 3353 C CA . GLY B 1 181 ? -19.312 -1.749 -3.895 1 93.19 181 GLY B CA 1
ATOM 3354 C C . GLY B 1 181 ? -18.391 -0.601 -3.547 1 93.19 181 GLY B C 1
ATOM 3355 O O . GLY B 1 181 ? -18.484 -0.024 -2.461 1 93.19 181 GLY B O 1
ATOM 3356 N N . GLY B 1 182 ? -17.469 -0.25 -4.461 1 95.06 182 GLY B N 1
ATOM 3357 C CA . GLY B 1 182 ? -16.547 0.857 -4.246 1 95.06 182 GLY B CA 1
ATOM 3358 C C . GLY B 1 182 ? -15.273 0.448 -3.523 1 95.06 182 GLY B C 1
ATOM 3359 O O . GLY B 1 182 ? -14.57 1.294 -2.967 1 95.06 182 GLY B O 1
ATOM 3360 N N . GLU B 1 183 ? -14.922 -0.86 -3.473 1 95.94 183 GLU B N 1
ATOM 3361 C CA . GLU B 1 183 ? -13.758 -1.339 -2.729 1 95.94 183 GLU B CA 1
ATOM 3362 C C . GLU B 1 183 ? -12.477 -1.166 -3.537 1 95.94 183 GLU B C 1
ATOM 3364 O O . GLU B 1 183 ? -12.469 -1.382 -4.75 1 95.94 183 GLU B O 1
ATOM 3369 N N . TYR B 1 184 ? -11.484 -0.766 -2.891 1 98.06 184 TYR B N 1
ATOM 3370 C CA . TYR B 1 184 ? -10.125 -0.834 -3.412 1 98.06 184 TYR B CA 1
ATOM 3371 C C . TYR B 1 184 ? -9.375 -2.021 -2.822 1 98.06 184 TYR B C 1
ATOM 3373 O O . TYR B 1 184 ? -9.727 -2.516 -1.749 1 98.06 184 TYR B O 1
ATOM 3381 N N . PHE B 1 185 ? -8.344 -2.51 -3.502 1 98.25 185 PHE B N 1
ATOM 3382 C CA . PHE B 1 185 ? -7.523 -3.617 -3.033 1 98.25 185 PHE B CA 1
ATOM 3383 C C . PHE B 1 185 ? -6.141 -3.572 -3.674 1 98.25 185 PHE B C 1
ATOM 3385 O O . PHE B 1 185 ? -6.016 -3.363 -4.883 1 98.25 185 PHE B O 1
ATOM 3392 N N . PRO B 1 186 ? -5.07 -3.676 -2.826 1 98.62 186 PRO B N 1
ATOM 3393 C CA . PRO B 1 186 ? -3.734 -3.812 -3.408 1 98.62 186 PRO B CA 1
ATOM 3394 C C . PRO B 1 186 ? -3.529 -5.152 -4.109 1 98.62 186 PRO B C 1
ATOM 3396 O O . PRO B 1 186 ? -2.945 -6.074 -3.535 1 98.62 186 PRO B O 1
ATOM 3399 N N . CYS B 1 187 ? -3.842 -5.23 -5.375 1 98.62 187 CYS B N 1
ATOM 3400 C CA . CYS B 1 187 ? -4 -6.52 -6.039 1 98.62 187 CYS B CA 1
ATOM 3401 C C . CYS B 1 187 ? -2.682 -6.984 -6.645 1 98.62 187 CYS B C 1
ATOM 3403 O O . CYS B 1 187 ? -2.58 -8.117 -7.129 1 98.62 187 CYS B O 1
ATOM 3405 N N . GLY B 1 188 ? -1.663 -6.23 -6.68 1 98.88 188 GLY B N 1
ATOM 3406 C CA . GLY B 1 188 ? -0.327 -6.578 -7.137 1 98.88 188 GLY B CA 1
ATOM 3407 C C . GLY B 1 188 ? 0.767 -5.801 -6.434 1 98.88 188 GLY B C 1
ATOM 3408 O O . GLY B 1 188 ? 0.949 -4.609 -6.684 1 98.88 188 GLY B O 1
ATOM 3409 N N . PHE B 1 189 ? 1.521 -6.465 -5.531 1 98.81 189 PHE B N 1
ATOM 3410 C CA . PHE B 1 189 ? 2.584 -5.754 -4.824 1 98.81 189 PHE B CA 1
ATOM 3411 C C . PHE B 1 189 ? 3.83 -6.625 -4.711 1 98.81 189 PHE B C 1
ATOM 3413 O O . PHE B 1 189 ? 3.756 -7.848 -4.859 1 98.81 189 PHE B O 1
ATOM 3420 N N . THR B 1 190 ? 4.996 -5.977 -4.477 1 98.81 190 THR B N 1
ATOM 3421 C CA . THR B 1 190 ? 6.27 -6.68 -4.359 1 98.81 190 THR B CA 1
ATOM 3422 C C . THR B 1 190 ? 6.844 -6.527 -2.955 1 98.81 190 THR B C 1
ATOM 3424 O O . THR B 1 190 ? 6.668 -5.492 -2.312 1 98.81 190 THR B O 1
ATOM 3427 N N . VAL B 1 191 ? 7.531 -7.547 -2.492 1 98.12 191 VAL B N 1
ATOM 3428 C CA . VAL B 1 191 ? 8.344 -7.543 -1.277 1 98.12 191 VAL B CA 1
ATOM 3429 C C . VAL B 1 191 ? 9.609 -8.367 -1.498 1 98.12 191 VAL B C 1
ATOM 3431 O O . VAL B 1 191 ? 9.641 -9.25 -2.359 1 98.12 191 VAL B O 1
ATOM 3434 N N . THR B 1 192 ? 10.641 -8.008 -0.832 1 97.94 192 THR B N 1
ATOM 3435 C CA . THR B 1 192 ? 11.789 -8.898 -0.718 1 97.94 192 THR B CA 1
ATOM 3436 C C . THR B 1 192 ? 11.93 -9.43 0.708 1 97.94 192 THR B C 1
ATOM 3438 O O . THR B 1 192 ? 11.578 -8.734 1.667 1 97.94 192 THR B O 1
ATOM 3441 N N . VAL B 1 193 ? 12.422 -10.688 0.852 1 98.25 193 VAL B N 1
ATOM 3442 C CA . VAL B 1 193 ? 12.43 -11.336 2.158 1 98.25 193 VAL B CA 1
ATOM 3443 C C . VAL B 1 193 ? 13.719 -12.141 2.326 1 98.25 193 VAL B C 1
ATOM 3445 O O . VAL B 1 193 ? 14.375 -12.484 1.342 1 98.25 193 VAL B O 1
ATOM 3448 N N . GLY B 1 194 ? 14 -12.406 3.611 1 98.25 194 GLY B N 1
ATOM 3449 C CA . GLY B 1 194 ? 15.047 -13.367 3.934 1 98.25 194 GLY B CA 1
ATOM 3450 C C . GLY B 1 194 ? 16.422 -12.727 4.078 1 98.25 194 GLY B C 1
ATOM 3451 O O . GLY B 1 194 ? 16.531 -11.578 4.496 1 98.25 194 GLY B O 1
ATOM 3452 N N . ARG B 1 195 ? 17.422 -13.508 3.822 1 97.44 195 ARG B N 1
ATOM 3453 C CA . ARG B 1 195 ? 18.812 -13.086 3.973 1 97.44 195 ARG B CA 1
ATOM 3454 C C . ARG B 1 195 ? 19.094 -11.805 3.197 1 97.44 195 ARG B C 1
ATOM 3456 O O . ARG B 1 195 ? 18.641 -11.648 2.061 1 97.44 195 ARG B O 1
ATOM 3463 N N . GLY B 1 196 ? 19.75 -10.898 3.861 1 96.88 196 GLY B N 1
ATOM 3464 C CA . GLY B 1 196 ? 20.062 -9.617 3.244 1 96.88 196 GLY B CA 1
ATOM 3465 C C . GLY B 1 196 ? 19.312 -8.453 3.873 1 96.88 196 GLY B C 1
ATOM 3466 O O . GLY B 1 196 ? 19.719 -7.301 3.734 1 96.88 196 GLY B O 1
ATOM 3467 N N . ILE B 1 197 ? 18.234 -8.773 4.547 1 96.81 197 ILE B N 1
ATOM 3468 C CA . ILE B 1 197 ? 17.438 -7.742 5.219 1 96.81 197 ILE B CA 1
ATOM 3469 C C . ILE B 1 197 ? 18.016 -7.477 6.605 1 96.81 197 ILE B C 1
ATOM 3471 O O . ILE B 1 197 ? 18.266 -8.414 7.371 1 96.81 197 ILE B O 1
ATOM 3475 N N . ASP B 1 198 ? 18.281 -6.242 6.918 1 95.81 198 ASP B N 1
ATOM 3476 C CA . ASP B 1 198 ? 18.578 -5.836 8.289 1 95.81 198 ASP B CA 1
ATOM 3477 C C . ASP B 1 198 ? 17.297 -5.605 9.078 1 95.81 198 ASP B C 1
ATOM 3479 O O . ASP B 1 198 ? 16.719 -4.512 9.039 1 95.81 198 ASP B O 1
ATOM 3483 N N . ALA B 1 199 ? 16.938 -6.594 9.812 1 91.25 199 ALA B N 1
ATOM 3484 C CA . ALA B 1 199 ? 15.672 -6.566 10.531 1 91.25 199 ALA B CA 1
ATOM 3485 C C . ALA B 1 199 ? 15.68 -5.488 11.617 1 91.25 199 ALA B C 1
ATOM 3487 O O . ALA B 1 199 ? 14.625 -5.035 12.055 1 91.25 199 ALA B O 1
ATOM 3488 N N . GLU B 1 200 ? 16.844 -4.988 12.031 1 93.56 200 GLU B N 1
ATOM 3489 C CA . GLU B 1 200 ? 16.953 -4.035 13.133 1 93.56 200 GLU B CA 1
ATOM 3490 C C . GLU B 1 200 ? 16.953 -2.598 12.617 1 93.56 200 GLU B C 1
ATOM 3492 O O . GLU B 1 200 ? 16.828 -1.654 13.406 1 93.56 200 GLU B O 1
ATOM 3497 N N . PHE B 1 201 ? 17.094 -2.504 11.312 1 94.75 201 PHE B N 1
ATOM 3498 C CA . PHE B 1 201 ? 17.078 -1.16 10.742 1 94.75 201 PHE B CA 1
ATOM 3499 C C . PHE B 1 201 ? 15.703 -0.525 10.883 1 94.75 201 PHE B C 1
ATOM 3501 O O . PHE B 1 201 ? 14.688 -1.147 10.555 1 94.75 201 PHE B O 1
ATOM 3508 N N . THR B 1 202 ? 15.594 0.695 11.383 1 91.62 202 THR B N 1
ATOM 3509 C CA . THR B 1 202 ? 14.32 1.404 11.516 1 91.62 202 THR B CA 1
ATOM 3510 C C . THR B 1 202 ? 14.211 2.512 10.469 1 91.62 202 THR B C 1
ATOM 3512 O O . THR B 1 202 ? 13.359 2.455 9.586 1 91.62 202 THR B O 1
ATOM 3515 N N . SER B 1 203 ? 15.062 3.539 10.625 1 90.69 203 SER B N 1
ATOM 3516 C CA . SER B 1 203 ? 15.148 4.652 9.688 1 90.69 203 SER B CA 1
ATOM 3517 C C . SER B 1 203 ? 16.578 5.18 9.578 1 90.69 203 SER B C 1
ATOM 3519 O O . SER B 1 203 ? 17.359 5.082 10.531 1 90.69 203 SER B O 1
ATOM 3521 N N . GLY B 1 204 ? 16.922 5.672 8.547 1 84.62 204 GLY B N 1
ATOM 3522 C CA . GLY B 1 204 ? 18.266 6.207 8.422 1 84.62 204 GLY B CA 1
ATOM 3523 C C . GLY B 1 204 ? 18.438 7.141 7.242 1 84.62 204 GLY B C 1
ATOM 3524 O O . GLY B 1 204 ? 17.672 7.074 6.277 1 84.62 204 GLY B O 1
ATOM 3525 N N . GLY B 1 205 ? 19.188 8.086 7.719 1 71.38 205 GLY B N 1
ATOM 3526 C CA . GLY B 1 205 ? 19.438 9.234 6.863 1 71.38 205 GLY B CA 1
ATOM 3527 C C . GLY B 1 205 ? 20.734 9.117 6.078 1 71.38 205 GLY B C 1
ATOM 3528 O O . GLY B 1 205 ? 21.656 8.406 6.484 1 71.38 205 GLY B O 1
ATOM 3529 N N . GLY B 1 206 ? 20.734 9.172 4.672 1 61 206 GLY B N 1
ATOM 3530 C CA . GLY B 1 206 ? 21.922 9.453 3.873 1 61 206 GLY B CA 1
ATOM 3531 C C . GLY B 1 206 ? 22.609 8.203 3.357 1 61 206 GLY B C 1
ATOM 3532 O O . GLY B 1 206 ? 22.344 7.102 3.838 1 61 206 GLY B O 1
ATOM 3533 N N . LYS B 1 207 ? 23.453 8.453 2.387 1 55.62 207 LYS B N 1
ATOM 3534 C CA . LYS B 1 207 ? 24.359 7.605 1.613 1 55.62 207 LYS B CA 1
ATOM 3535 C C . LYS B 1 207 ? 23.688 6.289 1.239 1 55.62 207 LYS B C 1
ATOM 3537 O O . LYS B 1 207 ? 24.344 5.246 1.181 1 55.62 207 LYS B O 1
ATOM 3542 N N . GLY B 1 208 ? 22.188 6.348 1.377 1 63.38 208 GLY B N 1
ATOM 3543 C CA . GLY B 1 208 ? 21.547 5.16 0.835 1 63.38 208 GLY B CA 1
ATOM 3544 C C . GLY B 1 208 ? 21.234 4.117 1.89 1 63.38 208 GLY B C 1
ATOM 3545 O O . GLY B 1 208 ? 20.984 2.955 1.563 1 63.38 208 GLY B O 1
ATOM 3546 N N . ALA B 1 209 ? 21.312 4.578 3.189 1 81.25 209 ALA B N 1
ATOM 3547 C CA . ALA B 1 209 ? 21.062 3.576 4.223 1 81.25 209 ALA B CA 1
ATOM 3548 C C . ALA B 1 209 ? 19.609 3.09 4.172 1 81.25 209 ALA B C 1
ATOM 3550 O O . ALA B 1 209 ? 18.688 3.887 3.986 1 81.25 209 ALA B O 1
ATOM 3551 N N . ASN B 1 210 ? 19.406 1.875 4.137 1 92.44 210 ASN B N 1
ATOM 3552 C CA . ASN B 1 210 ? 18.125 1.187 4.172 1 92.44 210 ASN B CA 1
ATOM 3553 C C . ASN B 1 210 ? 18.25 -0.221 4.746 1 92.44 210 ASN B C 1
ATOM 3555 O O . ASN B 1 210 ? 19.328 -0.618 5.184 1 92.44 210 ASN B O 1
ATOM 3559 N N . GLN B 1 211 ? 17.172 -0.882 4.859 1 94.31 211 GLN B N 1
ATOM 3560 C CA . GLN B 1 211 ? 17.188 -2.219 5.445 1 94.31 211 GLN B CA 1
ATOM 3561 C C . GLN B 1 211 ? 17.875 -3.217 4.523 1 94.31 211 GLN B C 1
ATOM 3563 O O . GLN B 1 211 ? 18.125 -4.363 4.91 1 94.31 211 GLN B O 1
ATOM 3568 N N . GLY B 1 212 ? 18.094 -2.85 3.318 1 93.44 212 GLY B N 1
ATOM 3569 C CA . GLY B 1 212 ? 18.672 -3.764 2.342 1 93.44 212 GLY B CA 1
ATOM 3570 C C . GLY B 1 212 ? 17.625 -4.547 1.571 1 93.44 212 GLY B C 1
ATOM 3571 O O . GLY B 1 212 ? 16.422 -4.324 1.742 1 93.44 212 GLY B O 1
ATOM 3572 N N . GLU B 1 213 ? 18.109 -5.41 0.625 1 94.44 213 GLU B N 1
ATOM 3573 C CA . GLU B 1 213 ? 17.266 -6.277 -0.196 1 94.44 213 GLU B CA 1
ATOM 3574 C C . GLU B 1 213 ? 17.422 -7.738 0.217 1 94.44 213 GLU B C 1
ATOM 3576 O O . GLU B 1 213 ? 18.531 -8.242 0.37 1 94.44 213 GLU B O 1
ATOM 3581 N N . GLY B 1 214 ? 16.266 -8.391 0.417 1 97.5 214 GLY B N 1
ATOM 3582 C CA . GLY B 1 214 ? 16.281 -9.797 0.79 1 97.5 214 GLY B CA 1
ATOM 3583 C C . GLY B 1 214 ? 16.641 -10.719 -0.363 1 97.5 214 GLY B C 1
ATOM 3584 O O . GLY B 1 214 ? 16.594 -10.312 -1.525 1 97.5 214 GLY B O 1
ATOM 3585 N N . ALA B 1 215 ? 16.938 -11.961 -0.023 1 98.06 215 ALA B N 1
ATOM 3586 C CA . ALA B 1 215 ? 17.281 -12.969 -1.018 1 98.06 215 ALA B CA 1
ATOM 3587 C C . ALA B 1 215 ? 16.094 -13.32 -1.888 1 98.06 215 ALA B C 1
ATOM 3589 O O . ALA B 1 215 ? 16.234 -13.539 -3.094 1 98.06 215 ALA B O 1
ATOM 3590 N N . GLY B 1 216 ? 14.977 -13.375 -1.279 1 98.69 216 GLY B N 1
ATOM 3591 C CA . GLY B 1 216 ? 13.773 -13.766 -2.006 1 98.69 216 GLY B CA 1
ATOM 3592 C C . GLY B 1 216 ? 12.977 -12.578 -2.514 1 98.69 216 GLY B C 1
ATOM 3593 O O . GLY B 1 216 ? 12.766 -11.609 -1.782 1 98.69 216 GLY B O 1
ATOM 3594 N N . ARG B 1 217 ? 12.57 -12.641 -3.783 1 98.75 217 ARG B N 1
ATOM 3595 C CA . ARG B 1 217 ? 11.625 -11.68 -4.348 1 98.75 217 ARG B CA 1
ATOM 3596 C C . ARG B 1 217 ? 10.234 -12.297 -4.469 1 98.75 217 ARG B C 1
ATOM 3598 O O . ARG B 1 217 ? 10.086 -13.422 -4.953 1 98.75 217 ARG B O 1
ATOM 3605 N N . VAL B 1 218 ? 9.266 -11.57 -3.986 1 98.88 218 VAL B N 1
ATOM 3606 C CA . VAL B 1 218 ? 7.895 -12.055 -3.975 1 98.88 218 VAL B CA 1
ATOM 3607 C C . VAL B 1 218 ? 6.98 -11.055 -4.672 1 98.88 218 VAL B C 1
ATOM 3609 O O . VAL B 1 218 ? 7.098 -9.844 -4.457 1 98.88 218 VAL B O 1
ATOM 3612 N N . PHE B 1 219 ? 6.152 -11.516 -5.566 1 98.94 219 PHE B N 1
ATOM 3613 C CA . PHE B 1 219 ? 5.074 -10.734 -6.164 1 98.94 219 PHE B CA 1
ATOM 3614 C C . PHE B 1 219 ? 3.725 -11.398 -5.914 1 98.94 219 PHE B C 1
ATOM 3616 O O . PHE B 1 219 ? 3.479 -12.516 -6.379 1 98.94 219 PHE B O 1
ATOM 3623 N N . TYR B 1 220 ? 2.84 -10.742 -5.148 1 98.88 220 TYR B N 1
ATOM 3624 C CA . TYR B 1 220 ? 1.462 -11.203 -4.992 1 98.88 220 TYR B CA 1
ATOM 3625 C C . TYR B 1 220 ? 0.575 -10.641 -6.098 1 98.88 220 TYR B C 1
ATOM 3627 O O . TYR B 1 220 ? 0.654 -9.453 -6.426 1 98.88 220 TYR B O 1
ATOM 3635 N N . PHE B 1 221 ? -0.251 -11.492 -6.648 1 98.94 221 PHE B N 1
ATOM 3636 C CA . PHE B 1 221 ? -1.176 -11.07 -7.691 1 98.94 221 PHE B CA 1
ATOM 3637 C C . PHE B 1 221 ? -2.566 -11.641 -7.449 1 98.94 221 PHE B C 1
ATOM 3639 O O . PHE B 1 221 ? -2.77 -12.852 -7.547 1 98.94 221 PHE B O 1
ATOM 3646 N N . ARG B 1 222 ? -3.516 -10.789 -7.184 1 98.5 222 ARG B N 1
ATOM 3647 C CA . ARG B 1 222 ? -4.781 -11.156 -6.562 1 98.5 222 ARG B CA 1
ATOM 3648 C C . ARG B 1 222 ? -5.727 -11.797 -7.574 1 98.5 222 ARG B C 1
ATOM 3650 O O . ARG B 1 222 ? -6.48 -12.711 -7.238 1 98.5 222 ARG B O 1
ATOM 3657 N N . PRO B 1 223 ? -5.84 -11.422 -8.852 1 98.06 223 PRO B N 1
ATOM 3658 C CA . PRO B 1 223 ? -6.887 -11.969 -9.727 1 98.06 223 PRO B CA 1
ATOM 3659 C C . PRO B 1 223 ? -6.723 -13.461 -9.977 1 98.06 223 PRO B C 1
ATOM 3661 O O . PRO B 1 223 ? -5.609 -13.984 -9.906 1 98.06 223 PRO B O 1
ATOM 3664 N N . GLY B 1 224 ? -7.887 -14.07 -10.266 1 96.81 224 GLY B N 1
ATOM 3665 C CA . GLY B 1 224 ? -7.711 -15.438 -10.742 1 96.81 224 GLY B CA 1
ATOM 3666 C C . GLY B 1 224 ? -8.602 -16.438 -10.031 1 96.81 224 GLY B C 1
ATOM 3667 O O . GLY B 1 224 ? -8.172 -17.547 -9.734 1 96.81 224 GLY B O 1
ATOM 3668 N N . HIS B 1 225 ? -9.891 -16.062 -9.742 1 94.19 225 HIS B N 1
ATOM 3669 C CA . HIS B 1 225 ? -10.836 -17.031 -9.219 1 94.19 225 HIS B CA 1
ATOM 3670 C C . HIS B 1 225 ? -11 -18.219 -10.164 1 94.19 225 HIS B C 1
ATOM 3672 O O . HIS B 1 225 ? -11.023 -18.047 -11.383 1 94.19 225 HIS B O 1
ATOM 3678 N N . GLU B 1 226 ? -11.156 -19.422 -9.648 1 94.12 226 GLU B N 1
ATOM 3679 C CA . GLU B 1 226 ? -11.047 -20.656 -10.43 1 94.12 226 GLU B CA 1
ATOM 3680 C C . GLU B 1 226 ? -12.227 -20.797 -11.383 1 94.12 226 GLU B C 1
ATOM 3682 O O . GLU B 1 226 ? -12.172 -21.594 -12.32 1 94.12 226 GLU B O 1
ATOM 3687 N N . THR B 1 227 ? -13.273 -20.094 -11.148 1 93.25 227 THR B N 1
ATOM 3688 C CA . THR B 1 227 ? -14.461 -20.281 -11.977 1 93.25 227 THR B CA 1
ATOM 3689 C C . THR B 1 227 ? -14.508 -19.25 -13.094 1 93.25 227 THR B C 1
ATOM 3691 O O . THR B 1 227 ? -15.469 -19.203 -13.867 1 93.25 227 THR B O 1
ATOM 3694 N N . VAL B 1 228 ? -13.516 -18.406 -13.164 1 93.81 228 VAL B N 1
ATOM 3695 C CA . VAL B 1 228 ? -13.484 -17.422 -14.234 1 93.81 228 VAL B CA 1
ATOM 3696 C C . VAL B 1 228 ? -12.211 -17.594 -15.062 1 93.81 228 VAL B C 1
ATOM 3698 O O . VAL B 1 228 ? -11.242 -18.188 -14.602 1 93.81 228 VAL B O 1
ATOM 3701 N N . GLY B 1 229 ? -12.164 -17.047 -16.297 1 95.38 229 GLY B N 1
ATOM 3702 C CA . GLY B 1 229 ? -11.102 -17.281 -17.25 1 95.38 229 GLY B CA 1
ATOM 3703 C C . GLY B 1 229 ? -9.961 -16.297 -17.156 1 95.38 229 GLY B C 1
ATOM 3704 O O . GLY B 1 229 ? -9.312 -15.977 -18.156 1 95.38 229 GLY B O 1
ATOM 3705 N N . THR B 1 230 ? -9.633 -15.805 -16 1 97.56 230 THR B N 1
ATOM 3706 C CA . THR B 1 230 ? -8.68 -14.719 -15.789 1 97.56 230 THR B CA 1
ATOM 3707 C C . THR B 1 230 ? -7.305 -15.086 -16.344 1 97.56 230 THR B C 1
ATOM 3709 O O . THR B 1 230 ? -6.625 -14.242 -16.922 1 97.56 230 THR B O 1
ATOM 3712 N N . TYR B 1 231 ? -6.887 -16.344 -16.25 1 97.88 231 TYR B N 1
ATOM 3713 C CA . TYR B 1 231 ? -5.52 -16.719 -16.594 1 97.88 231 TYR B CA 1
ATOM 3714 C C . TYR B 1 231 ? -5.367 -16.906 -18.094 1 97.88 231 TYR B C 1
ATOM 3716 O O . TYR B 1 231 ? -4.27 -17.188 -18.578 1 97.88 231 TYR B O 1
ATOM 3724 N N . PHE B 1 232 ? -6.441 -16.656 -18.844 1 97.62 232 PHE B N 1
ATOM 3725 C CA . PHE B 1 232 ? -6.363 -16.641 -20.297 1 97.62 232 PHE B CA 1
ATOM 3726 C C . PHE B 1 232 ? -6.348 -15.219 -20.828 1 97.62 232 PHE B C 1
ATOM 3728 O O . PHE B 1 232 ? -6.16 -14.992 -22.016 1 97.62 232 PHE B O 1
ATOM 3735 N N . HIS B 1 233 ? -6.594 -14.242 -19.969 1 98.06 233 HIS B N 1
ATOM 3736 C CA . HIS B 1 233 ? -6.539 -12.844 -20.375 1 98.06 233 HIS B CA 1
ATOM 3737 C C . HIS B 1 233 ? -5.125 -12.438 -20.781 1 98.06 233 HIS B C 1
ATOM 3739 O O . HIS B 1 233 ? -4.18 -12.609 -20 1 98.06 233 HIS B O 1
ATOM 3745 N N 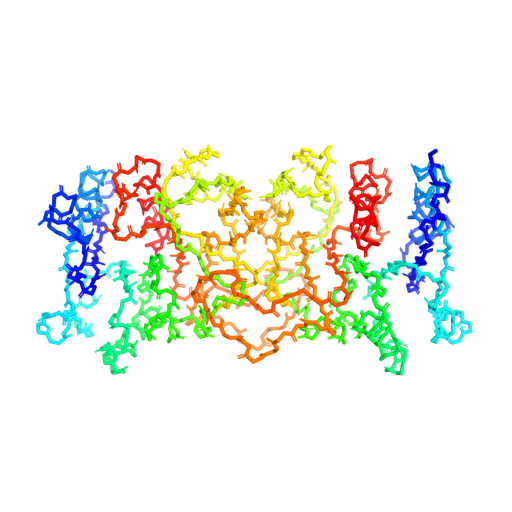. PRO B 1 234 ? -4.938 -11.867 -21.922 1 98.44 234 PRO B N 1
ATOM 3746 C CA . PRO B 1 234 ? -3.588 -11.594 -22.422 1 98.44 234 PRO B CA 1
ATOM 3747 C C . PRO B 1 234 ? -2.801 -10.656 -21.516 1 98.44 234 PRO B C 1
ATOM 3749 O O . PRO B 1 234 ? -1.595 -10.836 -21.328 1 98.44 234 PRO B O 1
ATOM 3752 N N . THR B 1 235 ? -3.436 -9.656 -20.984 1 98.81 235 THR B N 1
ATOM 3753 C CA . THR B 1 235 ? -2.75 -8.727 -20.094 1 98.81 235 THR B CA 1
ATOM 3754 C C . THR B 1 235 ? -2.291 -9.438 -18.812 1 98.81 235 THR B C 1
ATOM 3756 O O . THR B 1 235 ? -1.175 -9.219 -18.344 1 98.81 235 THR B O 1
ATOM 3759 N N . VAL B 1 236 ? -3.152 -10.273 -18.25 1 98.88 236 VAL B N 1
ATOM 3760 C CA . VAL B 1 236 ? -2.807 -11.039 -17.062 1 98.88 236 VAL B CA 1
ATOM 3761 C C . VAL B 1 236 ? -1.623 -11.961 -17.359 1 98.88 236 VAL B C 1
ATOM 3763 O O . VAL B 1 236 ? -0.682 -12.047 -16.562 1 98.88 236 VAL B O 1
ATOM 3766 N N . GLN B 1 237 ? -1.644 -12.609 -18.469 1 98.88 237 GLN B N 1
ATOM 3767 C CA . GLN B 1 237 ? -0.543 -13.484 -18.875 1 98.88 237 GLN B CA 1
ATOM 3768 C C . GLN B 1 237 ? 0.763 -12.703 -18.984 1 98.88 237 GLN B C 1
ATOM 3770 O O . GLN B 1 237 ? 1.81 -13.164 -18.516 1 98.88 237 GLN B O 1
ATOM 3775 N N . LYS B 1 238 ? 0.708 -11.562 -19.578 1 98.81 238 LYS B N 1
ATOM 3776 C CA . LYS B 1 238 ? 1.901 -10.734 -19.719 1 98.81 238 LYS B CA 1
ATOM 3777 C C . LYS B 1 238 ? 2.436 -10.32 -18.344 1 98.81 238 LYS B C 1
ATOM 3779 O O . LYS B 1 238 ? 3.646 -10.336 -18.125 1 98.81 238 LYS B O 1
ATOM 3784 N N . ILE B 1 239 ? 1.53 -9.922 -17.469 1 98.94 239 ILE B N 1
ATOM 3785 C CA . ILE B 1 239 ? 1.919 -9.539 -16.109 1 98.94 239 ILE B CA 1
ATOM 3786 C C . ILE B 1 239 ? 2.641 -10.703 -15.43 1 98.94 239 ILE B C 1
ATOM 3788 O O . ILE B 1 239 ? 3.674 -10.508 -14.781 1 98.94 239 ILE B O 1
ATOM 3792 N N . ILE B 1 240 ? 2.135 -11.906 -15.547 1 98.94 240 ILE B N 1
ATOM 3793 C CA . ILE B 1 240 ? 2.738 -13.07 -14.914 1 98.94 240 ILE B CA 1
ATOM 3794 C C . ILE B 1 240 ? 4.117 -13.336 -15.516 1 98.94 240 ILE B C 1
ATOM 3796 O O . ILE B 1 240 ? 5.066 -13.656 -14.797 1 98.94 240 ILE B O 1
ATOM 3800 N N . VAL B 1 241 ? 4.277 -13.164 -16.812 1 98.88 241 VAL B N 1
ATOM 3801 C CA . VAL B 1 241 ? 5.578 -13.312 -17.453 1 98.88 241 VAL B CA 1
ATOM 3802 C C . VAL B 1 241 ? 6.555 -12.281 -16.891 1 98.88 241 VAL B C 1
ATOM 3804 O O . VAL B 1 241 ? 7.68 -12.625 -16.516 1 98.88 241 VAL B O 1
ATOM 3807 N N . ASN B 1 242 ? 6.137 -11.016 -16.875 1 98.88 242 ASN B N 1
ATOM 3808 C CA . ASN B 1 242 ? 6.973 -9.969 -16.297 1 98.88 242 ASN B CA 1
ATOM 3809 C C . ASN B 1 242 ? 7.367 -10.273 -14.859 1 98.88 242 ASN B C 1
ATOM 3811 O O . ASN B 1 242 ? 8.508 -10.047 -14.461 1 98.88 242 ASN B O 1
ATOM 3815 N N . ALA B 1 243 ? 6.398 -10.781 -14.07 1 98.94 243 ALA B N 1
ATOM 3816 C CA . ALA B 1 243 ? 6.633 -11.102 -12.672 1 98.94 243 ALA B CA 1
ATOM 3817 C C . ALA B 1 243 ? 7.664 -12.219 -12.523 1 98.94 243 ALA B C 1
ATOM 3819 O O . ALA B 1 243 ? 8.531 -12.164 -11.648 1 98.94 243 ALA B O 1
ATOM 3820 N N . VAL B 1 244 ? 7.52 -13.211 -13.336 1 98.94 244 VAL B N 1
ATOM 3821 C CA . VAL B 1 244 ? 8.477 -14.312 -13.32 1 98.94 244 VAL B CA 1
ATOM 3822 C C . VAL B 1 244 ? 9.883 -13.781 -13.602 1 98.94 244 VAL B C 1
ATOM 3824 O O . VAL B 1 244 ? 10.828 -14.109 -12.883 1 98.94 244 VAL B O 1
ATOM 3827 N N . ASN B 1 245 ? 10.023 -12.961 -14.586 1 98.81 245 ASN B N 1
ATOM 3828 C CA . ASN B 1 245 ? 11.32 -12.375 -14.914 1 98.81 245 ASN B CA 1
ATOM 3829 C C . ASN B 1 245 ? 11.875 -11.562 -13.75 1 98.81 245 ASN B C 1
ATOM 3831 O O . ASN B 1 245 ? 13.062 -11.656 -13.438 1 98.81 245 ASN B O 1
ATOM 3835 N N . TRP B 1 246 ? 11.047 -10.805 -13.125 1 98.75 246 TRP B N 1
ATOM 3836 C CA . TRP B 1 246 ? 11.477 -9.953 -12.023 1 98.75 246 TRP B CA 1
ATOM 3837 C C . TRP B 1 246 ? 11.883 -10.797 -10.812 1 98.75 246 TRP B C 1
ATOM 3839 O O . TRP B 1 246 ? 12.93 -10.555 -10.211 1 98.75 246 TRP B O 1
ATOM 3849 N N . CYS B 1 247 ? 11.086 -11.781 -10.461 1 98.88 247 CYS B N 1
ATOM 3850 C CA . CYS B 1 247 ? 11.344 -12.617 -9.289 1 98.88 247 CYS B CA 1
ATOM 3851 C C . CYS B 1 247 ? 12.609 -13.445 -9.484 1 98.88 247 CYS B C 1
ATOM 3853 O O . CYS B 1 247 ? 13.289 -13.766 -8.508 1 98.88 247 CYS B O 1
ATOM 3855 N N . ALA B 1 248 ? 12.898 -13.742 -10.734 1 98.5 248 ALA B N 1
ATOM 3856 C CA . ALA B 1 248 ? 14.094 -14.516 -11.062 1 98.5 248 ALA B CA 1
ATOM 3857 C C . ALA B 1 248 ? 15.32 -13.609 -11.172 1 98.5 248 ALA B C 1
ATOM 3859 O O . ALA B 1 248 ? 16.438 -14.078 -11.422 1 98.5 248 ALA B O 1
ATOM 3860 N N . ARG B 1 249 ? 15.148 -12.312 -11.031 1 96.69 249 ARG B N 1
ATOM 3861 C CA . ARG B 1 249 ? 16.203 -11.305 -11.164 1 96.69 249 ARG B CA 1
ATOM 3862 C C . ARG B 1 249 ? 16.781 -11.305 -12.57 1 96.69 249 ARG B C 1
ATOM 3864 O O . ARG B 1 249 ? 18.016 -11.258 -12.734 1 96.69 249 ARG B O 1
ATOM 3871 N N . ARG B 1 250 ? 15.891 -11.406 -13.492 1 91.75 250 ARG B N 1
ATOM 3872 C CA . ARG B 1 250 ? 16.281 -11.406 -14.898 1 91.75 250 ARG B CA 1
ATOM 3873 C C . ARG B 1 250 ? 15.516 -10.367 -15.695 1 91.75 250 ARG B C 1
ATOM 3875 O O . ARG B 1 250 ? 15.352 -10.492 -16.906 1 91.75 250 ARG B O 1
ATOM 3882 N N . ALA B 1 251 ? 14.992 -9.422 -14.938 1 85.44 251 ALA B N 1
ATOM 3883 C CA . ALA B 1 251 ? 14.227 -8.367 -15.602 1 85.44 251 ALA B CA 1
ATOM 3884 C C . ALA B 1 251 ? 15.156 -7.289 -16.172 1 85.44 251 ALA B C 1
ATOM 3886 O O . ALA B 1 251 ? 16.25 -7.062 -15.641 1 85.44 251 ALA B O 1
#

Radius of gyration: 23.5 Å; Cα contacts (8 Å, |Δi|>4): 1290; chains: 2; bounding box: 55×71×54 Å

Secondary structure (DSSP, 8-state):
-----PEEEEEEE---TTS-TTT-TTHHHHHHHHHHHHHHTTSEEEEEEETTSGGGG--HHHHTT-SEEEEE-SS-GGGS-HHHHHHHHHHHHHH--EEEEEGGGGGSHHHHHHH-S---BTT-EE--TT-EEEEEEES-TTSGGGTT---EEEEEE-EE-SSB-PPPPSEEEEEEEETTTTEEEEEEEEEEESTT--TT----BSTT--S---SEEEEEE----TTS-GGG-HHHHHHHHHHHHHHTT--/---PPPEEEEEEE---TTS-TTT-TTHHHHHHHHHHHHHHTTSEEEEEEETTSGGGG--HHHHTT-SEEEEE-SS-GGGS-HHHHHHHHHHHHHH--EEEEEGGGGGSHHHHHHH-S---BTT-EE--TT-EEEEEEES-TTSGGGTT---EEEEEE-EE-SSB-PPPPSEEEEEEEETTTTEEEEEEEEEEESTT--TT----BSTT--S---SEEEEEE----TTS-GGG-HHHHHHHHHHHHHHTT--